Protein AF-A0A2V9YLM3-F1 (afdb_monomer)

Secondary structure (DSSP, 8-state):
----------EEE-GGGGGG-----PPP--------------------PPPHHHHHHHHHHHHTT---TT-EEEEE--SSHHHHHHHHHHHHHHHHHT-EEEEEEEE--TTTHHHHHHHHHHHHHHHHTT-EEEEEE--HHHHHHHTT--HHHHHHHHHHHHHHHHHHTTTSS---GGGGGG--SEEE----HHHHHHHHHHHHHT---HHHHT-S-SEEE---S---TTSSSTTT-------------PPP------THHHHTT-TTPPPPEEE-TTTTS-HHHHHHHHHHTT---PPPGGGG-TTSHHHHIIIIIHHHHHHHT-TTHHHHHHHHHHHHHHHHHHHHHHHHHHHHHHEEE--TTHHHHS---SS-PPPEEEEEHHHHHHS-HHHHHHHHHHHHHHTT----HHHHHHHHHHHHTS-SEEEEGGGEEEEE-SSEEEEEE---SS-S----EEEEESSEEEEETTTTEEEEEEEEESSGGGTTS-GGGEEEGGGS-SEEEEEE--TT-EE--TT-SSPEEHHHHHHHTT--HHHHHT-EEEEETTEEEEETTSPPPGGGSPPTT-SEEEEEEEEEHHHH--

Foldseek 3Di:
DDDDDPDFPKDKDALVNLPPPDPDPDDDDDDDDDDDDDDDDDPPPPPPPQDPLLVLLVVLCVVQVVAAAAFEEEQEAQLDLLSVLVVVSCLSCCVVRNYAYAYEYEQQCPPPPVSVVSVVNSVVVCNVSRHIYIYTYDPLVVVCVVQVHDSVVSVVVVVVVVLLVLCQLQQDPDDDPVSNPRHGQEYEYRAALLQLLLQQVVQVVVDDDLLSLLGDDQKDFDDNDPDPPQQPCVSPDPDDDDDDDDDDDDDDDDDDDDPVVVVVPPPDRRGRIYGYSRHHPDSVVSVVVCVVVVHDGDDDPCLCDPVDSSSCCSVPVVVCCCVPPNVCSSVVSSVSSVVSNVVVVVLVVVLVVLLVVFKAFCDPVVQVPPPDDDDDAWGWIKGFLVSLVPDDPVSNLSNLCVRCSVVVHRDDDVNSVVLVCCSVPPDQKDAGPPQWIWGDDPGIIIITRPDDPDDPAPKDKDKQFAQGWDQDVLQQKIKGKYKDFPDPRCVPPDLQQWFQPVVADRIKMKTQDDFVDWDAAPPDPDTDGVVVVCVVVVPDPVCNRRFIFIGRPPHTQDGPPTGGHPVGGHDPPGRMIIGIDIGRNVRVVD

Solvent-accessible surface area (backbone atoms only — not comparable to full-atom values): 34648 Å² total; per-residue (Å²): 136,83,83,79,76,84,78,74,72,62,51,75,44,53,61,85,70,59,85,78,80,82,86,74,91,75,83,81,89,85,85,90,83,91,81,92,76,94,78,83,95,70,92,71,79,81,76,72,79,75,51,68,69,44,51,54,33,49,54,46,28,60,75,67,62,70,72,53,69,69,38,30,32,30,33,41,36,73,31,32,59,50,20,47,34,47,48,53,41,48,64,72,42,24,74,84,51,40,40,45,70,29,38,30,35,73,37,49,54,80,57,53,70,58,33,56,51,32,51,51,51,42,51,50,54,23,47,77,69,59,24,40,33,41,36,39,60,48,61,25,61,66,49,8,66,73,69,76,45,55,52,69,57,35,44,50,52,55,50,51,50,53,52,50,52,37,35,47,60,61,72,59,92,88,67,62,83,90,60,66,85,57,44,24,36,31,37,36,38,43,47,26,20,55,57,25,19,49,44,19,54,56,30,53,77,69,66,52,58,54,78,42,35,20,41,71,69,57,64,43,81,51,82,92,65,100,62,74,85,76,74,63,50,66,85,80,44,98,72,85,90,89,90,89,89,88,87,82,87,86,84,89,86,83,83,91,76,66,77,71,73,63,65,79,77,55,91,78,73,71,75,28,28,42,32,27,59,38,40,87,37,50,65,70,59,43,54,52,51,28,58,76,71,70,53,84,69,50,84,67,77,71,72,72,44,63,87,40,69,66,33,36,36,64,75,50,50,49,55,48,41,29,74,75,76,36,78,57,47,45,55,55,36,35,50,49,13,51,54,25,36,58,52,42,57,54,48,50,56,54,43,56,58,47,44,69,75,36,51,43,73,68,50,80,65,67,61,65,72,53,90,61,83,90,84,78,85,62,68,55,35,27,37,37,41,65,63,48,70,74,42,58,70,71,55,35,52,49,46,53,34,51,55,27,47,77,72,74,40,86,60,50,72,66,62,44,53,51,52,49,42,29,72,75,67,52,58,60,59,49,82,45,79,96,55,28,30,40,36,56,57,96,59,33,38,34,38,40,41,68,63,76,76,90,58,103,58,86,82,52,77,42,71,29,38,57,63,35,63,33,79,40,78,92,69,48,28,33,40,36,31,43,75,41,60,56,58,90,76,42,82,84,58,67,74,57,47,31,28,26,48,92,81,51,60,61,58,31,35,41,24,41,64,53,96,87,44,53,36,46,55,57,97,56,98,62,68,44,48,45,71,57,55,43,54,76,68,67,56,53,72,77,58,52,60,59,35,52,30,33,26,44,88,92,43,58,61,42,46,81,97,56,52,28,30,67,90,44,38,54,58,99,84,46,64,47,27,32,39,74,46,80,43,50,49,78,74,72,78,110

pLDDT: mean 75.02, std 23.35, range [22.25, 98.19]

Sequence (590 aa):
MGTKHLGTDALVLTPEHCTHFDGSKRTQDVHRGAHRALFLSSPQLYYVPVHDLAQNVRDYIRRQKLLKPGDRVGVAVSGGVDSVALLRVLLELRKELGIVLMAVHFNHKLRGAESDADEKFVASLACEHKLQFHSSSTDVAAHAAREHMSVETAARELRYKFFRELLRSGTAGKISPDKANASLDKVATGHTLDDQAETVLMRLVRGAGTRGLAGIYPKLSVPTGLWEESAQHSALSNQPADRLQASGSRRKGESSRSPEEKQARGAGATEPAIIRPLLAQKRKDLETYLASVGQGWRNDSSNRDLRFTRNRVRHGILPRLERHLNPAVREALAETAEIARAEEEYWESEVERLISAAWIPVTAAERRQRDISATNTAPGGALKLELLRQLPIALQRRLVRSAGELLGLQLEFRPVEEILRIAAGGPRSASLPNGWSVVRGKQELRFELAVGRGNDNPEYEYPLSVPGRVEVPETATIFEAEAVLMGNSSAGHNPDHLLETSALAKELRVRNWRPGDRFWPAHTKSPKKIKELLQELHIAQPERKLWPVVVNSDEIVWLRGFPAPSKLRPKADADQAVVIREVRLADVMT

Radius of gyration: 30.92 Å; Cα contacts (8 Å, |Δi|>4): 836; chains: 1; bounding box: 85×61×92 Å

Nearest PDB structures (foldseek):
  3a2k-assembly2_B  TM=6.433E-01  e=6.083E-31  Geobacillus kaustophilus
  2e89-assembly2_C  TM=9.192E-01  e=8.859E-24  Aquifex aeolicus
  1ni5-assembly1_A-2  TM=5.796E-01  e=2.432E-23  Escherichia coli
  3hj7-assembly1_A  TM=8.192E-01  e=3.888E-08  Geobacillus kaustophilus
  8ipy-assembly1_w  TM=3.244E-01  e=1.052E-01  Homo sapiens

Mean predicted aligned error: 18.16 Å

Structure (mmCIF, N/CA/C/O backbone):
data_AF-A0A2V9YLM3-F1
#
_entry.id   AF-A0A2V9YLM3-F1
#
loop_
_atom_site.group_PDB
_atom_site.id
_atom_site.type_symbol
_atom_site.label_atom_id
_atom_site.label_alt_id
_atom_site.label_comp_id
_atom_site.label_asym_id
_atom_site.label_entity_id
_atom_site.label_seq_id
_atom_site.pdbx_PDB_ins_code
_atom_site.Cartn_x
_atom_site.Cartn_y
_atom_site.Cartn_z
_atom_site.occupancy
_atom_site.B_iso_or_equiv
_atom_site.auth_seq_id
_atom_site.auth_comp_id
_atom_site.auth_asym_id
_atom_site.auth_atom_id
_atom_site.pdbx_PDB_model_num
ATOM 1 N N . MET A 1 1 ? 28.821 26.373 20.747 1.00 32.94 1 MET A N 1
ATOM 2 C CA . MET A 1 1 ? 27.790 26.537 19.698 1.00 32.94 1 MET A CA 1
ATOM 3 C C . MET A 1 1 ? 26.937 25.282 19.694 1.00 32.94 1 MET A C 1
ATOM 5 O O . MET A 1 1 ? 27.435 24.218 19.358 1.00 32.94 1 MET A O 1
ATOM 9 N N . GLY A 1 2 ? 25.729 25.392 20.251 1.00 23.09 2 GLY A N 1
ATOM 10 C CA . GLY A 1 2 ? 24.906 24.259 20.669 1.00 23.09 2 GLY A CA 1
ATOM 11 C C . GLY A 1 2 ? 24.218 23.531 19.518 1.00 23.09 2 GLY A C 1
ATOM 12 O O . GLY A 1 2 ? 23.576 24.144 18.669 1.00 23.09 2 GLY A O 1
ATOM 13 N N . THR A 1 3 ? 24.313 22.206 19.544 1.00 22.62 3 THR A N 1
ATOM 14 C CA . THR A 1 3 ? 23.449 21.280 18.814 1.00 22.62 3 THR A CA 1
ATOM 15 C C . THR A 1 3 ? 22.025 21.385 19.360 1.00 22.62 3 THR A C 1
ATOM 17 O O . THR A 1 3 ? 21.751 20.955 20.479 1.00 22.62 3 THR A O 1
ATOM 20 N N . LYS A 1 4 ? 21.107 21.973 18.584 1.00 23.03 4 LYS A N 1
ATOM 21 C CA . LYS A 1 4 ? 19.671 21.938 18.884 1.00 23.03 4 LYS A CA 1
ATOM 22 C C . LYS A 1 4 ? 19.156 20.517 18.652 1.00 23.03 4 LYS A C 1
ATOM 24 O O . LYS A 1 4 ? 19.013 20.089 17.510 1.00 23.03 4 LYS A O 1
ATOM 29 N N . HIS A 1 5 ? 18.871 19.794 19.730 1.00 24.02 5 HIS A N 1
ATOM 30 C CA . HIS A 1 5 ? 17.943 18.672 19.675 1.00 24.02 5 HIS A CA 1
ATOM 31 C C . HIS A 1 5 ? 16.551 19.224 19.346 1.00 24.02 5 HIS A C 1
ATOM 33 O O . HIS A 1 5 ? 16.034 20.078 20.063 1.00 24.02 5 HIS A O 1
ATOM 39 N N . LEU A 1 6 ? 15.961 18.763 18.242 1.00 26.02 6 LEU A N 1
ATOM 40 C CA . LEU A 1 6 ? 14.533 18.911 17.976 1.00 26.02 6 LEU A CA 1
ATOM 41 C C . LEU A 1 6 ? 13.793 18.060 19.016 1.00 26.02 6 LEU A C 1
ATOM 43 O O . LEU A 1 6 ? 13.701 16.844 18.869 1.00 26.02 6 LEU A O 1
ATOM 47 N N . GLY A 1 7 ? 13.350 18.689 20.103 1.00 25.44 7 GLY A N 1
ATOM 48 C CA . GLY A 1 7 ? 12.460 18.065 21.073 1.00 25.44 7 GLY A CA 1
ATOM 49 C C . GLY A 1 7 ? 11.089 17.857 20.438 1.00 25.44 7 GLY A C 1
ATOM 50 O O . GLY A 1 7 ? 10.408 18.818 20.099 1.00 25.44 7 GLY A O 1
ATOM 51 N N . THR A 1 8 ? 10.700 16.604 20.232 1.00 36.31 8 THR A N 1
ATOM 52 C CA . THR A 1 8 ? 9.299 16.222 20.056 1.00 36.31 8 THR A CA 1
ATOM 53 C C . THR A 1 8 ? 8.660 16.173 21.439 1.00 36.31 8 THR A C 1
ATOM 55 O O . THR A 1 8 ? 8.953 15.255 22.207 1.00 36.31 8 THR A O 1
ATOM 58 N N . ASP A 1 9 ? 7.810 17.147 21.759 1.00 43.28 9 ASP A N 1
ATOM 59 C CA . ASP A 1 9 ? 6.979 17.118 22.965 1.00 43.28 9 ASP A CA 1
ATOM 60 C C . ASP A 1 9 ? 5.933 16.004 22.808 1.00 43.28 9 ASP A C 1
ATOM 62 O O . ASP A 1 9 ? 4.934 16.154 22.102 1.00 43.28 9 ASP A O 1
ATOM 66 N N . ALA A 1 10 ? 6.208 14.841 23.401 1.00 51.88 10 ALA A N 1
ATOM 67 C CA . ALA A 1 10 ? 5.255 13.742 23.488 1.00 51.88 10 ALA A CA 1
ATOM 68 C C . ALA A 1 10 ? 4.490 13.854 24.811 1.00 51.88 10 ALA A C 1
ATOM 70 O O . ALA A 1 10 ? 5.099 13.816 25.882 1.00 51.88 10 ALA A O 1
ATOM 71 N N . LEU A 1 11 ? 3.165 13.984 24.743 1.00 64.12 11 LEU A N 1
ATOM 72 C CA . LEU A 1 11 ? 2.310 13.989 25.927 1.00 64.12 11 LEU A CA 1
ATOM 73 C C . LEU A 1 11 ? 1.945 12.543 26.277 1.00 64.12 11 LEU A C 1
ATOM 75 O O . LEU A 1 11 ? 1.418 11.809 25.438 1.00 64.12 11 LEU A O 1
ATOM 79 N N . VAL A 1 12 ? 2.206 12.146 27.522 1.00 66.94 12 VAL A N 1
ATOM 80 C CA . VAL A 1 12 ? 1.796 10.848 28.070 1.00 66.94 12 VAL A CA 1
ATOM 81 C C . VAL A 1 12 ? 0.858 11.096 29.241 1.00 66.94 12 VAL A C 1
ATOM 83 O O . VAL A 1 12 ? 1.264 11.676 30.245 1.00 66.94 12 VAL A O 1
ATOM 86 N N . LEU A 1 13 ? -0.392 10.649 29.122 1.00 66.88 13 LEU A N 1
ATOM 87 C CA . LEU A 1 13 ? -1.352 10.657 30.226 1.00 66.88 13 LEU A CA 1
ATOM 88 C C . LEU A 1 13 ? -1.560 9.222 30.713 1.00 66.88 13 LEU A C 1
ATOM 90 O O . LEU A 1 13 ? -1.950 8.339 29.940 1.00 66.88 13 LEU A O 1
ATOM 94 N N . THR A 1 14 ? -1.307 8.985 32.000 1.00 66.50 14 THR A N 1
ATOM 95 C CA . THR A 1 14 ? -1.730 7.746 32.673 1.00 66.50 14 THR A CA 1
ATOM 96 C C . THR A 1 14 ? -3.157 7.916 33.212 1.00 66.50 14 THR A C 1
ATOM 98 O O . THR A 1 14 ? -3.574 9.052 33.449 1.00 66.50 14 THR A O 1
ATOM 101 N N . PRO A 1 15 ? -3.911 6.822 33.451 1.00 55.47 15 PRO A N 1
ATOM 102 C CA . PRO A 1 15 ? -5.279 6.898 33.978 1.00 55.47 15 PRO A CA 1
ATOM 103 C C . PRO A 1 15 ? -5.430 7.705 35.281 1.00 55.47 15 PRO A C 1
ATOM 105 O O . PRO A 1 15 ? -6.524 8.164 35.591 1.00 55.47 15 PRO A O 1
ATOM 108 N N . GLU A 1 16 ? -4.344 7.897 36.032 1.00 49.38 16 GLU A N 1
ATOM 109 C CA . GLU A 1 16 ? -4.309 8.633 37.301 1.00 49.38 16 GLU A CA 1
ATOM 110 C C . GLU A 1 16 ? -4.266 10.164 37.114 1.00 49.38 16 GLU A C 1
ATOM 112 O O . GLU A 1 16 ? -4.693 10.900 37.997 1.00 49.38 16 GLU A O 1
ATOM 117 N N . HIS A 1 17 ? -3.845 10.662 35.943 1.00 53.34 17 HIS A N 1
ATOM 118 C CA . HIS A 1 17 ? -3.739 12.100 35.631 1.00 53.34 17 HIS A CA 1
ATOM 119 C C . HIS A 1 17 ? -5.055 12.731 35.121 1.00 53.34 17 HIS A C 1
ATOM 121 O O . HIS A 1 17 ? -5.086 13.883 34.692 1.00 53.34 17 HIS A O 1
ATOM 127 N N . CYS A 1 18 ? -6.157 11.982 35.154 1.00 46.06 18 CYS A N 1
ATOM 128 C CA . CYS A 1 18 ? -7.454 12.342 34.573 1.00 46.06 18 CYS A CA 1
ATOM 129 C C . CYS A 1 18 ? -8.286 13.370 35.371 1.00 46.06 18 CYS A C 1
ATOM 131 O O . CYS A 1 18 ? -9.431 13.642 35.019 1.00 46.06 18 CYS A O 1
ATOM 133 N N . THR A 1 19 ? -7.748 13.964 36.437 1.00 43.34 19 THR A N 1
ATOM 134 C CA . THR A 1 19 ? -8.511 14.777 37.404 1.00 43.34 19 THR A CA 1
ATOM 135 C C . THR A 1 19 ? -8.793 16.228 36.978 1.00 43.34 19 THR A C 1
ATOM 137 O O . THR A 1 19 ? -9.470 16.940 37.714 1.00 43.34 19 THR A O 1
ATOM 140 N N . HIS A 1 20 ? -8.348 16.680 35.796 1.00 40.53 20 HIS A N 1
ATOM 141 C CA . HIS A 1 20 ? -8.460 18.092 35.374 1.00 40.53 20 HIS A CA 1
ATOM 142 C C . HIS A 1 20 ? -9.226 18.364 34.065 1.00 40.53 20 HIS A C 1
ATOM 144 O O . HIS A 1 20 ? -9.230 19.496 33.585 1.00 40.53 20 HIS A O 1
ATOM 150 N N . PHE A 1 21 ? -9.929 17.377 33.503 1.00 35.53 21 PHE A N 1
ATOM 151 C CA . PHE A 1 21 ? -10.791 17.567 32.327 1.00 35.53 21 PHE A CA 1
ATOM 152 C C . PHE A 1 21 ? -12.283 17.560 32.706 1.00 35.53 21 PHE A C 1
ATOM 154 O O . PHE A 1 21 ? -13.044 16.739 32.205 1.00 35.53 21 PHE A O 1
ATOM 161 N N . ASP A 1 22 ? -12.723 18.469 33.584 1.00 31.00 22 ASP A N 1
ATOM 162 C CA . ASP A 1 22 ? -14.157 18.759 33.736 1.00 31.00 22 ASP A CA 1
ATOM 163 C C . ASP A 1 22 ? -14.499 20.065 33.016 1.00 31.00 22 ASP A C 1
ATOM 165 O O . ASP A 1 22 ? -14.200 21.172 33.463 1.00 31.00 22 ASP A O 1
ATOM 169 N N . GLY A 1 23 ? -15.092 19.907 31.838 1.00 35.03 23 GLY A N 1
ATOM 170 C CA . GLY A 1 23 ? -15.695 20.973 31.057 1.00 35.03 23 GLY A CA 1
ATOM 171 C C . GLY A 1 23 ? -17.160 20.654 30.809 1.00 35.03 23 GLY A C 1
ATOM 172 O O . GLY A 1 23 ? -17.563 20.543 29.656 1.00 35.03 23 GLY A O 1
ATOM 173 N N . SER A 1 24 ? -17.958 20.468 31.864 1.00 31.31 24 SER A N 1
ATOM 174 C CA . SER A 1 24 ? -19.404 20.283 31.725 1.00 31.31 24 SER A CA 1
ATOM 175 C C . SER A 1 24 ? -20.216 21.287 32.555 1.00 31.31 24 SER A C 1
ATOM 177 O O . SER A 1 24 ? -20.710 21.016 33.643 1.00 31.31 24 SER A O 1
ATOM 179 N N . LYS A 1 25 ? -20.463 22.471 31.974 1.00 29.70 25 LYS A N 1
ATOM 180 C CA . LYS A 1 25 ? -21.682 23.233 32.291 1.00 29.70 25 LYS A CA 1
ATOM 181 C C . LYS A 1 25 ? -22.869 22.468 31.697 1.00 29.70 25 LYS A C 1
ATOM 183 O O . LYS A 1 25 ? -23.177 22.633 30.520 1.00 29.70 25 LYS A O 1
ATOM 188 N N . ARG A 1 26 ? -23.521 21.614 32.491 1.00 29.95 26 ARG A N 1
ATOM 189 C CA . ARG A 1 26 ? -24.864 21.103 32.177 1.00 29.95 26 ARG A CA 1
ATOM 190 C C . ARG A 1 26 ? -25.909 22.094 32.682 1.00 29.95 26 ARG A C 1
ATOM 192 O O . ARG A 1 26 ? -25.973 22.402 33.867 1.00 29.95 26 ARG A O 1
ATOM 199 N N . THR A 1 27 ? -26.701 22.590 31.742 1.00 29.36 27 THR A N 1
ATOM 200 C CA . THR A 1 27 ? -27.931 23.357 31.936 1.00 29.36 27 THR A CA 1
ATOM 201 C C . THR A 1 27 ? -28.956 22.560 32.746 1.00 29.36 27 THR A C 1
ATOM 203 O O . THR A 1 27 ? -29.162 21.372 32.496 1.00 29.36 27 THR A O 1
ATOM 206 N N . GLN A 1 28 ? -29.562 23.235 33.722 1.00 28.42 28 GLN A N 1
ATOM 207 C CA . GLN A 1 28 ? -30.653 22.754 34.566 1.00 28.42 28 GLN A CA 1
ATOM 208 C C . GLN A 1 28 ? -32.012 22.786 33.843 1.00 28.42 28 GLN A C 1
ATOM 210 O O . GLN A 1 28 ? -32.186 23.514 32.868 1.00 28.42 28 GLN A O 1
ATOM 215 N N . ASP A 1 29 ? -32.937 22.026 34.438 1.00 26.97 29 ASP A N 1
ATOM 216 C CA . ASP A 1 29 ? -34.401 22.003 34.309 1.00 26.97 29 ASP A CA 1
ATOM 217 C C . ASP A 1 29 ? -35.046 21.292 33.113 1.00 26.97 29 ASP A C 1
ATOM 219 O O . ASP A 1 29 ? -35.039 21.805 32.003 1.00 26.97 29 ASP A O 1
ATOM 223 N N . VAL A 1 30 ? -35.700 20.146 33.395 1.00 30.47 30 VAL A N 1
ATOM 224 C CA . VAL A 1 30 ? -37.173 19.964 33.332 1.00 30.47 30 VAL A CA 1
ATOM 225 C C . VAL A 1 30 ? -37.611 18.885 34.356 1.00 30.47 30 VAL A C 1
ATOM 227 O O . VAL A 1 30 ? -36.884 17.944 34.665 1.00 30.47 30 VAL A O 1
ATOM 230 N N . HIS A 1 31 ? -38.806 19.088 34.915 1.00 28.61 31 HIS A N 1
ATOM 231 C CA . HIS A 1 31 ? -39.456 18.488 36.083 1.00 28.61 31 HIS A CA 1
ATOM 232 C C . HIS A 1 31 ? -39.681 16.958 36.178 1.00 28.61 31 HIS A C 1
ATOM 234 O O . HIS A 1 31 ? -40.045 16.276 35.229 1.00 28.61 31 HIS A O 1
ATOM 240 N N . ARG A 1 32 ? -39.591 16.514 37.447 1.00 29.67 32 ARG A N 1
ATOM 241 C CA . ARG A 1 32 ? -40.353 15.503 38.225 1.00 29.67 32 ARG A CA 1
ATOM 242 C C . ARG A 1 32 ? -41.384 14.599 37.518 1.00 29.67 32 ARG A C 1
ATOM 244 O O . ARG A 1 32 ? -42.410 15.065 37.041 1.00 29.67 32 ARG A O 1
ATOM 251 N N . GLY A 1 33 ? -41.235 13.297 37.777 1.00 25.16 33 GLY A N 1
ATOM 252 C CA . GLY A 1 33 ? -42.316 12.307 37.841 1.00 25.16 33 GLY A CA 1
ATOM 253 C C . GLY A 1 33 ? -41.846 11.069 38.612 1.00 25.16 33 GLY A C 1
ATOM 254 O O . GLY A 1 33 ? -40.990 10.332 38.137 1.00 25.16 33 GLY A O 1
ATOM 255 N N . ALA A 1 34 ? -42.334 10.888 39.839 1.00 29.70 34 ALA A N 1
ATOM 256 C CA . ALA A 1 34 ? -41.940 9.818 40.749 1.00 29.70 34 ALA A CA 1
ATOM 257 C C . ALA A 1 34 ? -42.757 8.543 40.505 1.00 29.70 34 ALA A C 1
ATOM 259 O O . ALA A 1 34 ? -43.975 8.601 40.579 1.00 29.70 34 ALA A O 1
ATOM 260 N N . HIS A 1 35 ? -42.099 7.391 40.348 1.00 29.00 35 HIS A N 1
ATOM 261 C CA . HIS A 1 35 ? -42.679 6.089 40.688 1.00 29.00 35 HIS A CA 1
ATOM 262 C C . HIS A 1 35 ? -41.595 5.178 41.275 1.00 29.00 35 HIS A C 1
ATOM 264 O O . HIS A 1 35 ? -40.681 4.720 40.595 1.00 29.00 35 HIS A O 1
ATOM 270 N N . ARG A 1 36 ? -41.701 4.945 42.587 1.00 32.19 36 ARG A N 1
ATOM 271 C CA . ARG A 1 36 ? -41.004 3.885 43.321 1.00 32.19 36 ARG A CA 1
ATOM 272 C C . ARG A 1 36 ? -41.666 2.554 42.958 1.00 32.19 36 ARG A C 1
ATOM 274 O O . ARG A 1 36 ? -42.848 2.384 43.239 1.00 32.19 36 ARG A O 1
ATOM 281 N N . ALA A 1 37 ? -40.898 1.607 42.432 1.00 29.22 37 ALA A N 1
ATOM 282 C CA . ALA A 1 37 ? -41.253 0.193 42.448 1.00 29.22 37 ALA A CA 1
ATOM 283 C C . ALA A 1 37 ? -40.027 -0.612 42.902 1.00 29.22 37 ALA A C 1
ATOM 285 O O . ALA A 1 37 ? -39.001 -0.657 42.229 1.00 29.22 37 ALA A O 1
ATOM 286 N N . LEU A 1 38 ? -40.140 -1.184 44.100 1.00 34.50 38 LEU A N 1
ATOM 287 C CA . LEU A 1 38 ? -39.258 -2.209 44.649 1.00 34.50 38 LEU A CA 1
ATOM 288 C C . LEU A 1 38 ? -39.479 -3.506 43.865 1.00 34.50 38 LEU A C 1
ATOM 290 O O . LEU A 1 38 ? -40.580 -4.036 43.937 1.00 34.50 38 LEU A O 1
ATOM 294 N N . PHE A 1 39 ? -38.460 -4.043 43.189 1.00 30.20 39 PHE A N 1
ATOM 295 C CA . PHE A 1 39 ? -38.459 -5.447 42.759 1.00 30.20 39 PHE A CA 1
ATOM 296 C C . PHE A 1 39 ? -37.047 -6.055 42.817 1.00 30.20 39 PHE A C 1
ATOM 298 O O . PHE A 1 39 ? -36.171 -5.755 42.015 1.00 30.20 39 PHE A O 1
ATOM 305 N N . LEU A 1 40 ? -36.875 -6.863 43.867 1.00 31.59 40 LEU A N 1
ATOM 306 C CA . LEU A 1 40 ? -36.141 -8.126 44.008 1.00 31.59 40 LEU A CA 1
ATOM 307 C C . LEU A 1 40 ? -34.913 -8.393 43.112 1.00 31.59 40 LEU A C 1
ATOM 309 O O . LEU A 1 40 ? -34.990 -8.590 41.904 1.00 31.59 40 LEU A O 1
ATOM 313 N N . SER A 1 41 ? -33.783 -8.549 43.799 1.00 35.53 41 SER A N 1
ATOM 314 C CA . SER A 1 41 ? -32.501 -9.068 43.333 1.00 35.53 41 SER A CA 1
ATOM 315 C C . SER A 1 41 ? -32.587 -10.510 42.814 1.00 35.53 41 SER A C 1
ATOM 317 O O . SER A 1 41 ? -32.886 -11.430 43.573 1.00 35.53 41 SER A O 1
ATOM 319 N N . SER A 1 42 ? -32.222 -10.716 41.548 1.00 31.89 42 SER A N 1
ATOM 320 C CA . SER A 1 42 ? -31.764 -11.999 40.997 1.00 31.89 42 SER A CA 1
ATOM 321 C C . SER A 1 42 ? -30.437 -11.764 40.266 1.00 31.89 42 SER A C 1
ATOM 323 O O . SER A 1 42 ? -30.309 -10.736 39.595 1.00 31.89 42 SER A O 1
ATOM 325 N N . PRO A 1 43 ? -29.435 -12.657 40.370 1.00 38.22 43 PRO A N 1
ATOM 326 C CA . PRO A 1 43 ? -28.174 -12.502 39.661 1.00 38.22 43 PRO A CA 1
ATOM 327 C C . PRO A 1 43 ? -28.392 -12.875 38.191 1.00 38.22 43 PRO A C 1
ATOM 329 O O . PRO A 1 43 ? -28.144 -14.001 37.771 1.00 38.22 43 PRO A O 1
ATOM 332 N N . GLN A 1 44 ? -28.897 -11.932 37.397 1.00 34.41 44 GLN A N 1
ATOM 333 C CA . GLN A 1 44 ? -28.828 -12.048 35.946 1.00 34.41 44 GLN A CA 1
ATOM 334 C C . GLN A 1 44 ? -27.348 -11.996 35.559 1.00 34.41 44 GLN A C 1
ATOM 336 O O . GLN A 1 44 ? -26.682 -10.976 35.736 1.00 34.41 44 GLN A O 1
ATOM 341 N N . LEU A 1 45 ? -26.819 -13.110 35.045 1.00 35.50 45 LEU A N 1
ATOM 342 C CA . LEU A 1 45 ? -25.630 -13.068 34.205 1.00 35.50 45 LEU A CA 1
ATOM 343 C C . LEU A 1 45 ? -25.935 -12.087 33.067 1.00 35.50 45 LEU A C 1
ATOM 345 O O . LEU A 1 45 ? -26.704 -12.402 32.162 1.00 35.50 45 LEU A O 1
ATOM 349 N N . TYR A 1 46 ? -25.365 -10.887 33.137 1.00 37.12 46 TYR A N 1
ATOM 350 C CA . TYR A 1 46 ? -25.444 -9.892 32.076 1.00 37.12 46 TYR A CA 1
ATOM 351 C C . TYR A 1 46 ? -24.644 -10.397 30.871 1.00 37.12 46 TYR A C 1
ATOM 353 O O . TYR A 1 46 ? -23.473 -10.059 30.697 1.00 37.12 46 TYR A O 1
ATOM 361 N N . TYR A 1 47 ? -25.262 -11.232 30.036 1.00 41.66 47 TYR A N 1
ATOM 362 C CA . TYR A 1 47 ? -24.809 -11.409 28.665 1.00 41.66 47 TYR A CA 1
ATOM 363 C C . TYR A 1 47 ? -25.186 -10.130 27.922 1.00 41.66 47 TYR A C 1
ATOM 365 O O . TYR A 1 47 ? -26.314 -9.975 27.462 1.00 41.66 47 TYR A O 1
ATOM 373 N N . VAL A 1 48 ? -24.268 -9.165 27.884 1.00 50.34 48 VAL A N 1
ATOM 374 C CA . VAL A 1 48 ? -24.379 -8.054 26.939 1.00 50.34 48 VAL A CA 1
ATOM 375 C C . VAL A 1 48 ? -24.073 -8.664 25.571 1.00 50.34 48 VAL A C 1
ATOM 377 O O . VAL A 1 48 ? -22.941 -9.116 25.380 1.00 50.34 48 VAL A O 1
ATOM 380 N N . PRO A 1 49 ? -25.050 -8.771 24.652 1.00 63.00 49 PRO A N 1
ATOM 381 C CA . PRO A 1 49 ? -24.782 -9.322 23.334 1.00 63.00 49 PRO A CA 1
ATOM 382 C C . PRO A 1 49 ? -23.715 -8.460 22.656 1.00 63.00 49 PRO A C 1
ATOM 384 O O . PRO A 1 49 ? -23.863 -7.242 22.564 1.00 63.00 49 PRO A O 1
ATOM 387 N N . VAL A 1 50 ? -22.621 -9.098 22.234 1.00 70.62 50 VAL A N 1
ATOM 388 C CA . VAL A 1 50 ? -21.566 -8.443 21.452 1.00 70.62 50 VAL A CA 1
ATOM 389 C C . VAL A 1 50 ? -22.201 -7.956 20.159 1.00 70.62 50 VAL A C 1
ATOM 391 O O . VAL A 1 50 ? -22.857 -8.744 19.475 1.00 70.62 50 VAL A O 1
ATOM 394 N N . HIS A 1 51 ? -22.009 -6.683 19.827 1.00 84.62 51 HIS A N 1
ATOM 395 C CA . HIS A 1 51 ? -22.607 -6.093 18.635 1.00 84.62 51 HIS A CA 1
ATOM 396 C C . HIS A 1 51 ? -22.139 -6.838 17.372 1.00 84.62 51 HIS A C 1
ATOM 398 O O . HIS A 1 51 ? -20.965 -7.197 17.271 1.00 84.62 51 HIS A O 1
ATOM 404 N N . ASP A 1 52 ? -23.010 -7.025 16.375 1.00 89.50 52 ASP A N 1
ATOM 405 C CA . ASP A 1 52 ? -22.696 -7.796 15.157 1.00 89.50 52 ASP A CA 1
ATOM 406 C C . ASP A 1 52 ? -21.414 -7.304 14.462 1.00 89.50 52 ASP A C 1
ATOM 408 O O . ASP A 1 52 ? -20.546 -8.093 14.090 1.00 89.50 52 ASP A O 1
ATOM 412 N N . LEU A 1 53 ? -21.227 -5.980 14.377 1.00 93.00 53 LEU A N 1
ATOM 413 C CA . LEU A 1 53 ? -19.971 -5.378 13.904 1.00 93.00 53 LEU A CA 1
ATOM 414 C C . LEU A 1 53 ? -18.743 -5.870 14.694 1.00 93.00 53 LEU A C 1
ATOM 416 O O . LEU A 1 53 ? -17.723 -6.206 14.095 1.00 93.00 53 LEU A O 1
ATOM 420 N N . ALA A 1 54 ? -18.814 -5.903 16.025 1.00 93.56 54 ALA A N 1
ATOM 421 C CA . ALA A 1 54 ? -17.707 -6.355 16.859 1.00 93.56 54 ALA A CA 1
ATOM 422 C C . ALA A 1 54 ? -17.430 -7.853 16.651 1.00 93.56 54 ALA A C 1
ATOM 424 O O . ALA A 1 54 ? -16.265 -8.245 16.575 1.00 93.56 54 ALA A O 1
ATOM 425 N N . GLN A 1 55 ? -18.463 -8.677 16.443 1.00 94.06 55 GLN A N 1
ATOM 426 C CA . GLN A 1 55 ? -18.288 -10.085 16.064 1.00 94.06 55 GLN A CA 1
ATOM 427 C C . GLN A 1 55 ? -17.585 -10.222 14.704 1.00 94.06 55 GLN A C 1
ATOM 429 O O . GLN A 1 55 ? -16.585 -10.934 14.595 1.00 94.06 55 GLN A O 1
ATOM 434 N N . ASN A 1 56 ? -18.020 -9.464 13.695 1.00 95.56 56 ASN A N 1
ATOM 435 C CA . ASN A 1 56 ? -17.405 -9.463 12.365 1.00 95.56 56 ASN A CA 1
ATOM 436 C C . ASN A 1 56 ? -15.930 -9.034 12.411 1.00 95.56 56 ASN A C 1
ATOM 438 O O . ASN A 1 56 ? -15.073 -9.642 11.759 1.00 95.56 56 ASN A O 1
ATOM 442 N N . VAL A 1 57 ? -15.611 -8.007 13.207 1.00 97.38 57 VAL A N 1
ATOM 443 C CA . VAL A 1 57 ? -14.235 -7.533 13.416 1.00 97.38 57 VAL A CA 1
ATOM 444 C C . VAL A 1 57 ? -13.401 -8.576 14.151 1.00 97.38 57 VAL A C 1
ATOM 446 O O . VAL A 1 57 ? -12.268 -8.838 13.746 1.00 97.38 57 VAL A O 1
ATOM 449 N N . ARG A 1 58 ? -13.941 -9.216 15.191 1.00 96.56 58 ARG A N 1
ATOM 450 C CA . ARG A 1 58 ? -13.269 -10.307 15.906 1.00 96.56 58 ARG A CA 1
ATOM 451 C C . ARG A 1 58 ? -12.925 -11.456 14.967 1.00 96.56 58 ARG A C 1
ATOM 453 O O . ARG A 1 58 ? -11.791 -11.937 14.970 1.00 96.56 58 ARG A O 1
ATOM 460 N N . ASP A 1 59 ? -13.885 -11.892 14.163 1.00 96.38 59 ASP A N 1
ATOM 461 C CA . ASP A 1 59 ? -13.689 -13.017 13.258 1.00 96.38 59 ASP A CA 1
ATOM 462 C C . ASP A 1 59 ? -12.660 -12.661 12.182 1.00 96.38 59 ASP A C 1
ATOM 464 O O . ASP A 1 59 ? -11.791 -13.472 11.862 1.00 96.38 59 ASP A O 1
ATOM 468 N N . TYR A 1 60 ? -12.669 -11.417 11.696 1.00 96.50 60 TYR A N 1
ATOM 469 C CA . TYR A 1 60 ? -11.630 -10.907 10.805 1.00 96.50 60 TYR A CA 1
ATOM 470 C C . TYR A 1 60 ? -10.239 -10.883 11.466 1.00 96.50 60 TYR A C 1
ATOM 472 O O . TYR A 1 60 ? -9.280 -11.378 10.873 1.00 96.50 60 TYR A O 1
ATOM 480 N N . ILE A 1 61 ? -10.120 -10.389 12.707 1.00 97.00 61 ILE A N 1
ATOM 481 C CA . ILE A 1 61 ? -8.869 -10.400 13.490 1.00 97.00 61 ILE A CA 1
ATOM 482 C C . ILE A 1 61 ? -8.317 -11.824 13.617 1.00 97.00 61 ILE A C 1
ATOM 484 O O . ILE A 1 61 ? -7.113 -12.022 13.437 1.00 97.00 61 ILE A O 1
ATOM 488 N N . ARG A 1 62 ? -9.182 -12.806 13.908 1.00 95.62 62 ARG A N 1
ATOM 489 C CA . ARG A 1 62 ? -8.804 -14.221 14.046 1.00 95.62 62 ARG A CA 1
ATOM 490 C C . ARG A 1 62 ? -8.354 -14.821 12.716 1.00 95.62 62 ARG A C 1
ATOM 492 O O . ARG A 1 62 ? -7.267 -15.393 12.665 1.00 95.62 62 ARG A O 1
ATOM 499 N N . ARG A 1 63 ? -9.136 -14.648 11.641 1.00 93.88 63 ARG A N 1
ATOM 500 C CA . ARG A 1 63 ? -8.796 -15.150 10.293 1.00 93.88 63 ARG A CA 1
ATOM 501 C C . ARG A 1 63 ? -7.444 -14.621 9.815 1.00 93.88 63 ARG A C 1
ATOM 503 O O . ARG A 1 63 ? -6.618 -15.391 9.342 1.00 93.88 63 ARG A O 1
ATOM 510 N N . GLN A 1 64 ? -7.205 -13.327 10.008 1.00 93.62 64 GLN A N 1
ATOM 511 C CA . GLN A 1 64 ? -5.987 -12.638 9.573 1.00 93.62 64 GLN A CA 1
ATOM 512 C C . GLN A 1 64 ? -4.843 -12.708 10.604 1.00 93.62 64 GLN A C 1
ATOM 514 O O . GLN A 1 64 ? -3.784 -12.117 10.393 1.00 93.62 64 GLN A O 1
ATOM 519 N N . LYS A 1 65 ? -5.044 -13.398 11.740 1.00 94.69 65 LYS A N 1
ATOM 520 C CA . LYS A 1 65 ? -4.062 -13.556 12.832 1.00 94.69 65 LYS A CA 1
ATOM 521 C C . LYS A 1 65 ? -3.423 -12.221 13.260 1.00 94.69 65 LYS A C 1
ATOM 523 O O . LYS A 1 65 ? -2.211 -12.138 13.472 1.00 94.69 65 LYS A O 1
ATOM 528 N N . LEU A 1 66 ? -4.232 -11.158 13.359 1.00 95.06 66 LEU A N 1
ATOM 529 C CA . LEU A 1 66 ? -3.733 -9.791 13.588 1.00 95.06 66 LEU A CA 1
ATOM 530 C C . LEU A 1 66 ? -3.237 -9.560 15.020 1.00 95.06 66 LEU A C 1
ATOM 532 O O . LEU A 1 66 ? -2.339 -8.743 15.224 1.00 95.06 66 LEU A O 1
ATOM 536 N N . LEU A 1 67 ? -3.840 -10.254 15.986 1.00 95.75 67 LEU A N 1
ATOM 537 C CA . LEU A 1 67 ? -3.614 -10.081 17.420 1.00 95.75 67 LEU A CA 1
ATOM 538 C C . LEU A 1 67 ? -3.453 -11.433 18.112 1.00 95.75 67 LEU A C 1
ATOM 540 O O . LEU A 1 67 ? -4.044 -12.430 17.688 1.00 95.75 67 LEU A O 1
ATOM 544 N N . LYS A 1 68 ? -2.681 -11.441 19.196 1.00 93.81 68 LYS A N 1
ATOM 545 C CA . LYS A 1 68 ? -2.518 -12.569 20.114 1.00 93.81 68 LYS A CA 1
ATOM 546 C C . LYS A 1 68 ? -2.845 -12.135 21.549 1.00 93.81 68 LYS A C 1
ATOM 548 O O . LYS A 1 68 ? -2.646 -10.965 21.884 1.00 93.81 68 LYS A O 1
ATOM 553 N N . PRO A 1 69 ? -3.308 -13.057 22.412 1.00 94.25 69 PRO A N 1
ATOM 554 C CA . PRO A 1 69 ? -3.443 -12.772 23.836 1.00 94.25 69 PRO A CA 1
ATOM 555 C C . PRO A 1 69 ? -2.118 -12.270 24.423 1.00 94.25 69 PRO A C 1
ATOM 557 O O . PRO A 1 69 ? -1.063 -12.841 24.151 1.00 94.25 69 PRO A O 1
ATOM 560 N N . GLY A 1 70 ? -2.186 -11.204 25.214 1.00 90.75 70 GLY A N 1
ATOM 561 C CA . GLY A 1 70 ? -1.039 -10.506 25.791 1.00 90.75 70 GLY A CA 1
ATOM 562 C C . GLY A 1 70 ? -0.548 -9.300 24.985 1.00 90.75 70 GLY A C 1
ATOM 563 O O . GLY A 1 70 ? 0.184 -8.492 25.551 1.00 90.75 70 GLY A O 1
ATOM 564 N N . ASP A 1 71 ? -0.969 -9.130 23.723 1.00 93.12 71 ASP A N 1
ATOM 565 C CA . ASP A 1 71 ? -0.520 -8.004 22.893 1.00 93.12 71 ASP A CA 1
ATOM 566 C C . ASP A 1 71 ? -0.905 -6.647 23.517 1.00 93.12 71 ASP A C 1
ATOM 568 O O . ASP A 1 71 ? -2.062 -6.396 23.885 1.00 93.12 71 ASP A O 1
ATOM 572 N N . ARG A 1 72 ? 0.066 -5.731 23.554 1.00 93.56 72 ARG A N 1
ATOM 573 C CA . ARG A 1 72 ? -0.104 -4.309 23.864 1.00 93.56 72 ARG A CA 1
ATOM 574 C C . ARG A 1 72 ? -0.360 -3.543 22.569 1.00 93.56 72 ARG A C 1
ATOM 576 O O . ARG A 1 72 ? 0.526 -3.395 21.724 1.00 93.56 72 ARG A O 1
ATOM 583 N N . VAL A 1 73 ? -1.583 -3.052 22.402 1.00 95.69 73 VAL A N 1
ATOM 584 C CA . VAL A 1 73 ? -2.077 -2.469 21.152 1.00 95.69 73 VAL A CA 1
ATOM 585 C C . VAL A 1 73 ? -2.335 -0.974 21.319 1.00 95.69 73 VAL A C 1
ATOM 587 O O . VAL A 1 73 ? -3.231 -0.557 22.053 1.00 95.69 73 VAL A O 1
ATOM 590 N N . GLY A 1 74 ? -1.590 -0.157 20.576 1.00 96.12 74 GLY A N 1
ATOM 591 C CA . GLY A 1 74 ? -1.886 1.262 20.414 1.00 96.12 74 GLY A CA 1
ATOM 592 C C . GLY A 1 74 ? -2.926 1.469 19.323 1.00 96.12 74 GLY A C 1
ATOM 593 O O . GLY A 1 74 ? -2.664 1.209 18.150 1.00 96.12 74 GLY A O 1
ATOM 594 N N . VAL A 1 75 ? -4.109 1.949 19.677 1.00 97.69 75 VAL A N 1
ATOM 595 C CA . VAL A 1 75 ? -5.145 2.314 18.712 1.00 97.69 75 VAL A CA 1
ATOM 596 C C . VAL A 1 75 ? -4.877 3.732 18.226 1.00 97.69 75 VAL A C 1
ATOM 598 O O . VAL A 1 75 ? -4.906 4.674 19.014 1.00 97.69 75 VAL A O 1
ATOM 601 N N . ALA A 1 76 ? -4.616 3.894 16.930 1.00 96.12 76 ALA A N 1
ATOM 602 C CA . ALA A 1 76 ? -4.417 5.199 16.316 1.00 96.12 76 ALA A CA 1
ATOM 603 C C . ALA A 1 76 ? -5.765 5.913 16.125 1.00 96.12 76 ALA A C 1
ATOM 605 O O . ALA A 1 76 ? -6.533 5.565 15.223 1.00 96.12 76 ALA A O 1
ATOM 606 N N . VAL A 1 77 ? -6.036 6.924 16.953 1.00 95.69 77 VAL A N 1
ATOM 607 C CA . VAL A 1 77 ? -7.305 7.661 16.989 1.00 95.69 77 VAL A CA 1
ATOM 608 C C . VAL A 1 77 ? -7.103 9.082 16.471 1.00 95.69 77 VAL A C 1
ATOM 610 O O . VAL A 1 77 ? -6.431 9.891 17.104 1.00 95.69 77 VAL A O 1
ATOM 613 N N . SER A 1 78 ? -7.688 9.408 15.315 1.00 91.06 78 SER A N 1
ATOM 614 C CA . SER A 1 78 ? -7.669 10.770 14.752 1.00 91.06 78 SER A CA 1
ATOM 615 C C . SER A 1 78 ? -8.829 11.638 15.243 1.00 91.06 78 SER A C 1
ATOM 617 O O . SER A 1 78 ? -8.821 12.841 15.023 1.00 91.06 78 SER A O 1
ATOM 619 N N . GLY A 1 79 ? -9.836 11.027 15.875 1.00 89.94 79 GLY A N 1
ATOM 620 C CA . GLY A 1 79 ? -11.091 11.672 16.271 1.00 89.94 79 GLY A CA 1
ATOM 621 C C . GLY A 1 79 ? -12.216 11.500 15.245 1.00 89.94 79 GLY A C 1
ATOM 622 O O . GLY A 1 79 ? -13.376 11.744 15.567 1.00 89.94 79 GLY A O 1
ATOM 623 N N . GLY A 1 80 ? -11.898 11.024 14.037 1.00 91.94 80 GLY A N 1
ATOM 624 C CA . GLY A 1 80 ? -12.884 10.683 13.010 1.00 91.94 80 GLY A CA 1
ATOM 625 C C . GLY A 1 80 ? -13.572 9.337 13.252 1.00 91.94 80 GLY A C 1
ATOM 626 O O . GLY A 1 80 ? -13.039 8.486 13.972 1.00 91.94 80 GLY A O 1
ATOM 627 N N . VAL A 1 81 ? -14.716 9.141 12.586 1.00 94.19 81 VAL A N 1
ATOM 628 C CA . VAL A 1 81 ? -15.607 7.972 12.724 1.00 94.19 81 VAL A CA 1
ATOM 629 C C . VAL A 1 81 ? -14.867 6.631 12.721 1.00 94.19 81 VAL A C 1
ATOM 631 O O . VAL A 1 81 ? -15.023 5.863 13.664 1.00 94.19 81 VAL A O 1
ATOM 634 N N . ASP A 1 82 ? -13.988 6.368 11.747 1.00 95.38 82 ASP A N 1
ATOM 635 C CA . ASP A 1 82 ? -13.360 5.046 11.605 1.00 95.38 82 ASP A CA 1
ATOM 636 C C . ASP A 1 82 ? -12.427 4.734 12.781 1.00 95.38 82 ASP A C 1
ATOM 638 O O . ASP A 1 82 ? -12.354 3.614 13.283 1.00 95.38 82 ASP A O 1
ATOM 642 N N . SER A 1 83 ? -11.712 5.756 13.247 1.00 96.06 83 SER A N 1
ATOM 643 C CA . SER A 1 83 ? -10.731 5.631 14.321 1.00 96.06 83 SER A CA 1
ATOM 644 C C . SER A 1 83 ? -11.386 5.531 15.703 1.00 96.06 83 SER A C 1
ATOM 646 O O . SER A 1 83 ? -10.911 4.788 16.561 1.00 96.06 83 SER A O 1
ATOM 648 N N . VAL A 1 84 ? -12.513 6.226 15.895 1.00 97.31 84 VAL A N 1
ATOM 649 C CA . VAL A 1 84 ? -13.334 6.137 17.108 1.00 97.31 84 VAL A CA 1
ATOM 650 C C . VAL A 1 84 ? -14.050 4.787 17.151 1.00 97.31 84 VAL A C 1
ATOM 652 O O . VAL A 1 84 ? -13.998 4.112 18.175 1.00 97.31 84 VAL A O 1
ATOM 655 N N . ALA A 1 85 ? -14.628 4.331 16.036 1.00 97.38 85 ALA A N 1
ATOM 656 C CA . ALA A 1 85 ? -15.234 3.004 15.930 1.00 97.38 85 ALA A CA 1
ATOM 657 C C . ALA A 1 85 ? -14.220 1.894 16.212 1.00 97.38 85 ALA A C 1
ATOM 659 O O . ALA A 1 85 ? -14.510 1.000 17.003 1.00 97.38 85 ALA A O 1
ATOM 660 N N . LEU A 1 86 ? -13.007 1.983 15.653 1.00 98.19 86 LEU A N 1
ATOM 661 C CA . LEU A 1 86 ? -11.935 1.031 15.945 1.00 98.19 86 LEU A CA 1
ATOM 662 C C . LEU A 1 86 ? -11.640 0.954 17.448 1.00 98.19 86 LEU A C 1
ATOM 664 O O . LEU A 1 86 ? -11.532 -0.145 17.990 1.00 98.19 86 LEU A O 1
ATOM 668 N N . LEU A 1 87 ? -11.519 2.103 18.121 1.00 98.12 87 LEU A N 1
ATOM 669 C CA . LEU A 1 87 ? -11.274 2.147 19.561 1.00 98.12 87 LEU A CA 1
ATOM 670 C C . LEU A 1 87 ? -12.406 1.475 20.343 1.00 98.12 87 LEU A C 1
ATOM 672 O O . LEU A 1 87 ? -12.141 0.643 21.208 1.00 98.12 87 LEU A O 1
ATOM 676 N N . ARG A 1 88 ? -13.657 1.824 20.033 1.00 97.56 88 ARG A N 1
ATOM 677 C CA . ARG A 1 88 ? -14.845 1.309 20.724 1.00 97.56 88 ARG A CA 1
ATOM 678 C C . ARG A 1 88 ? -15.027 -0.196 20.520 1.00 97.56 88 ARG A C 1
ATOM 680 O O . ARG A 1 88 ? -15.187 -0.912 21.505 1.00 97.56 88 ARG A O 1
ATOM 687 N N . VAL A 1 89 ? -14.871 -0.684 19.288 1.00 97.38 89 VAL A N 1
ATOM 688 C CA . VAL A 1 89 ? -14.936 -2.120 18.983 1.00 97.38 89 VAL A CA 1
ATOM 689 C C . VAL A 1 89 ? -13.827 -2.884 19.706 1.00 97.38 89 VAL A C 1
ATOM 691 O O . VAL A 1 89 ? -14.086 -3.910 20.329 1.00 97.38 89 VAL A O 1
ATOM 694 N N . LEU A 1 90 ? -12.581 -2.398 19.684 1.00 97.56 90 LEU A N 1
ATOM 695 C CA . LEU A 1 90 ? -11.499 -3.082 20.396 1.00 97.56 90 LEU A CA 1
ATOM 696 C C . LEU A 1 90 ? -11.686 -3.033 21.917 1.00 97.56 90 LEU A C 1
ATOM 698 O O . LEU A 1 90 ? -11.342 -4.002 22.588 1.00 97.56 90 LEU A O 1
ATOM 702 N N . LEU A 1 91 ? -12.249 -1.955 22.472 1.00 96.44 91 LEU A N 1
ATOM 703 C CA . LEU A 1 91 ? -12.599 -1.866 23.894 1.00 96.44 91 LEU A CA 1
ATOM 704 C C . LEU A 1 91 ? -13.633 -2.919 24.303 1.00 96.44 91 LEU A C 1
ATOM 706 O O . LEU A 1 91 ? -13.492 -3.511 25.374 1.00 96.44 91 LEU A O 1
ATOM 710 N N . GLU A 1 92 ? -14.635 -3.156 23.458 1.00 94.88 92 GLU A N 1
ATOM 711 C CA . GLU A 1 92 ? -15.640 -4.207 23.638 1.00 94.88 92 GLU A CA 1
ATOM 712 C C . GLU A 1 92 ? -14.992 -5.600 23.593 1.00 94.88 92 GLU A C 1
ATOM 714 O O . GLU A 1 92 ? -15.205 -6.422 24.484 1.00 94.88 92 GLU A O 1
ATOM 719 N N . LEU A 1 93 ? -14.097 -5.826 22.626 1.00 95.75 93 LEU A N 1
ATOM 720 C CA . LEU A 1 93 ? -13.434 -7.114 22.408 1.00 95.75 93 LEU A CA 1
ATOM 721 C C . LEU A 1 93 ? -12.222 -7.377 23.319 1.00 95.75 93 LEU A C 1
ATOM 723 O O . LEU A 1 93 ? -11.727 -8.504 23.356 1.00 95.75 93 LEU A O 1
ATOM 727 N N . ARG A 1 94 ? -11.711 -6.382 24.060 1.00 94.94 94 ARG A N 1
ATOM 728 C CA . ARG A 1 94 ? -10.396 -6.470 24.734 1.00 94.94 94 ARG A CA 1
ATOM 729 C C . ARG A 1 94 ? -10.255 -7.663 25.676 1.00 94.94 94 ARG A C 1
ATOM 731 O O . ARG A 1 94 ? -9.184 -8.257 25.748 1.00 94.94 94 ARG A O 1
ATOM 738 N N . LYS A 1 95 ? -11.332 -8.010 26.395 1.00 93.50 95 LYS A N 1
ATOM 739 C CA . LYS A 1 95 ? -11.346 -9.130 27.348 1.00 93.50 95 LYS A CA 1
ATOM 740 C C . LYS A 1 95 ? -11.328 -10.470 26.620 1.00 93.50 95 LYS A C 1
ATOM 742 O O . LYS A 1 95 ? -10.585 -11.354 27.019 1.00 93.50 95 LYS A O 1
ATOM 747 N N . GLU A 1 96 ? -12.111 -10.596 25.549 1.00 93.56 96 GLU A N 1
ATOM 748 C CA . GLU A 1 96 ? -12.166 -11.813 24.732 1.00 93.56 96 GLU A CA 1
ATOM 749 C C . GLU A 1 96 ? -10.856 -12.038 23.963 1.00 93.56 96 GLU A C 1
ATOM 751 O O . GLU A 1 96 ? -10.387 -13.167 23.848 1.00 93.56 96 G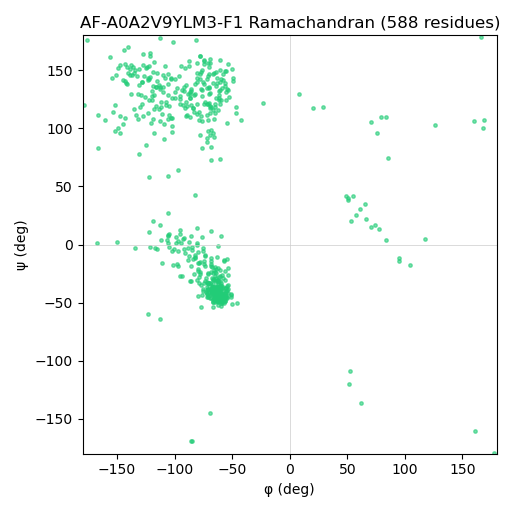LU A O 1
ATOM 756 N N . LEU A 1 97 ? -10.245 -10.965 23.453 1.00 94.69 97 LEU A N 1
ATOM 757 C CA . LEU A 1 97 ? -8.969 -11.026 22.735 1.00 94.69 97 LEU A CA 1
ATOM 758 C C . LEU A 1 97 ? -7.756 -11.124 23.674 1.00 94.69 97 LEU A C 1
ATOM 760 O O . LEU A 1 97 ? -6.667 -11.466 23.217 1.00 94.69 97 LEU A O 1
ATOM 764 N N . GLY A 1 98 ? -7.927 -10.822 24.965 1.00 95.06 98 GLY A N 1
ATOM 765 C CA . GLY A 1 98 ? -6.852 -10.823 25.956 1.00 95.06 98 GLY A CA 1
ATOM 766 C C . GLY A 1 98 ? -5.782 -9.759 25.695 1.00 95.06 98 GLY A C 1
ATOM 767 O O . GLY A 1 98 ? -4.608 -10.025 25.922 1.00 95.06 98 GLY A O 1
ATOM 768 N N . ILE A 1 99 ? -6.163 -8.585 25.186 1.00 95.56 99 ILE A N 1
ATOM 769 C CA . ILE A 1 99 ? -5.233 -7.518 24.772 1.00 95.56 99 ILE A CA 1
ATOM 770 C C . ILE A 1 99 ? -5.261 -6.323 25.726 1.00 95.56 99 ILE A C 1
ATOM 772 O O . ILE A 1 99 ? -6.281 -6.020 26.352 1.00 95.56 99 ILE A O 1
ATOM 776 N N . VAL A 1 100 ? -4.150 -5.592 25.779 1.00 94.25 100 VAL A N 1
ATOM 777 C CA . VAL A 1 100 ? -4.032 -4.327 26.515 1.00 94.25 100 VAL A CA 1
ATOM 778 C C . VAL A 1 100 ? -4.101 -3.176 25.523 1.00 94.25 100 VAL A C 1
ATOM 780 O O . VAL A 1 100 ? -3.337 -3.139 24.564 1.00 94.25 100 VAL A O 1
ATOM 783 N N . LEU A 1 101 ? -5.014 -2.229 25.740 1.00 95.62 101 LEU A N 1
ATOM 784 C CA . LEU A 1 101 ? -5.228 -1.110 24.822 1.00 95.62 101 LEU A CA 1
ATOM 785 C C . LEU A 1 101 ? -4.614 0.187 25.336 1.00 95.62 101 LEU A C 1
ATOM 787 O O . LEU A 1 101 ? -4.685 0.506 26.523 1.00 95.62 101 LEU A O 1
ATOM 791 N N . MET A 1 102 ? -4.084 0.965 24.400 1.00 94.94 102 MET A N 1
ATOM 792 C CA . MET A 1 102 ? -3.613 2.333 24.595 1.00 94.94 102 MET A CA 1
ATOM 793 C C . MET A 1 102 ? -4.168 3.198 23.461 1.00 94.94 102 MET A C 1
ATOM 795 O O . MET A 1 102 ? -4.305 2.724 22.335 1.00 94.94 102 MET A O 1
ATOM 799 N N . ALA A 1 103 ? -4.497 4.456 23.733 1.00 94.75 103 ALA A N 1
ATOM 800 C CA . ALA A 1 103 ? -4.899 5.410 22.706 1.00 94.75 103 ALA A CA 1
ATOM 801 C C . ALA A 1 103 ? -3.670 6.182 22.208 1.00 94.75 103 ALA A C 1
ATOM 803 O O . ALA A 1 103 ? -2.868 6.674 23.001 1.00 94.75 103 ALA A O 1
ATOM 804 N N . VAL A 1 104 ? -3.521 6.283 20.889 1.00 93.88 104 VAL A N 1
ATOM 805 C CA . VAL A 1 104 ? -2.394 6.944 20.228 1.00 93.88 104 VAL A CA 1
ATOM 806 C C . VAL A 1 104 ? -2.928 8.003 19.270 1.00 93.88 104 VAL A C 1
ATOM 808 O O . VAL A 1 104 ? -3.743 7.695 18.402 1.00 93.88 104 VAL A O 1
ATOM 811 N N . HIS A 1 105 ? -2.455 9.240 19.384 1.00 92.88 105 HIS A N 1
ATOM 812 C CA . HIS A 1 105 ? -2.856 10.348 18.517 1.00 92.88 105 HIS A CA 1
ATOM 813 C C . HIS A 1 105 ? -1.640 11.038 17.896 1.00 92.88 105 HIS A C 1
ATOM 815 O O . HIS A 1 105 ? -0.597 11.171 18.528 1.00 92.88 105 HIS A O 1
ATOM 821 N N . PHE A 1 106 ? -1.772 11.499 16.654 1.00 88.69 106 PHE A N 1
ATOM 822 C CA . PHE A 1 106 ? -0.742 12.303 16.002 1.00 88.69 106 PHE A CA 1
ATOM 823 C C . PHE A 1 106 ? -1.368 13.583 15.453 1.00 88.69 106 PHE A C 1
ATOM 825 O O . PHE A 1 106 ? -2.145 13.536 14.497 1.00 88.69 106 PHE A O 1
ATOM 832 N N . ASN A 1 107 ? -1.031 14.715 16.065 1.00 86.94 107 ASN A N 1
ATOM 833 C CA . ASN A 1 107 ? -1.560 16.023 15.707 1.00 86.94 107 ASN A CA 1
ATOM 834 C C . ASN A 1 107 ? -0.707 16.640 14.584 1.00 86.94 107 ASN A C 1
ATOM 836 O O . ASN A 1 107 ? 0.443 17.035 14.781 1.00 86.94 107 ASN A O 1
ATOM 840 N N . HIS A 1 108 ? -1.289 16.730 13.386 1.00 80.62 108 HIS A N 1
ATOM 841 C CA . HIS A 1 108 ? -0.626 17.241 12.183 1.00 80.62 108 HIS A CA 1
ATOM 842 C C . HIS A 1 108 ? -0.415 18.770 12.158 1.00 80.62 108 HIS A C 1
ATOM 844 O O . HIS A 1 108 ? 0.232 19.266 11.237 1.00 80.62 108 HIS A O 1
ATOM 850 N N . LYS A 1 109 ? -1.007 19.525 13.099 1.00 82.81 109 LYS A N 1
ATOM 851 C CA . LYS A 1 109 ? -0.981 21.003 13.167 1.00 82.81 109 LYS A CA 1
ATOM 852 C C . LYS A 1 109 ? -1.430 21.730 11.884 1.00 82.81 109 LYS A C 1
ATOM 854 O O . LYS A 1 109 ? -1.161 22.912 11.711 1.00 82.81 109 LYS A O 1
ATOM 859 N N . LEU A 1 110 ? -2.177 21.054 11.005 1.00 76.25 110 LEU A N 1
ATOM 860 C CA . LEU A 1 110 ? -2.600 21.597 9.705 1.00 76.25 110 LEU A CA 1
ATOM 861 C C . LEU A 1 110 ? -3.779 22.574 9.791 1.00 76.25 110 LEU A C 1
ATOM 863 O O . LEU A 1 110 ? -3.938 23.404 8.902 1.00 76.25 110 LEU A O 1
ATOM 867 N N . ARG A 1 111 ? -4.624 22.468 10.826 1.00 75.62 111 ARG A N 1
ATOM 868 C CA . ARG A 1 111 ? -5.871 23.249 10.955 1.00 75.62 111 ARG A CA 1
ATOM 869 C C . ARG A 1 111 ? -5.892 24.146 12.197 1.00 75.62 111 ARG A C 1
ATOM 871 O O . ARG A 1 111 ? -6.958 24.533 12.670 1.00 75.62 111 ARG A O 1
ATOM 878 N N . GLY A 1 112 ? -4.715 24.443 12.756 1.00 80.06 112 GLY A N 1
ATOM 879 C CA . GLY A 1 112 ? -4.572 25.244 13.973 1.00 80.06 112 GLY A CA 1
ATOM 880 C C . GLY A 1 112 ? -5.457 24.722 15.111 1.00 80.06 112 GLY A C 1
ATOM 881 O O . GLY A 1 112 ? -5.354 23.558 15.500 1.00 80.06 112 GLY A O 1
ATOM 882 N N . ALA A 1 113 ? -6.370 25.571 15.591 1.00 80.69 113 ALA A N 1
ATOM 883 C CA . ALA A 1 113 ? -7.264 25.273 16.709 1.00 80.69 113 ALA A CA 1
ATOM 884 C C . ALA A 1 113 ? -8.158 24.034 16.497 1.00 80.69 113 ALA A C 1
ATOM 886 O O . ALA A 1 113 ? -8.499 23.368 17.475 1.00 80.69 113 ALA A O 1
ATOM 887 N N . GLU A 1 114 ? -8.523 23.682 15.256 1.00 81.81 114 GLU A N 1
ATOM 888 C CA . GLU A 1 114 ? -9.295 22.456 15.007 1.00 81.81 114 GLU A CA 1
ATOM 889 C C . GLU A 1 114 ? -8.477 21.200 15.316 1.00 81.81 114 GLU A C 1
ATOM 891 O O . GLU A 1 114 ? -9.011 20.270 15.914 1.00 81.81 114 GLU A O 1
ATOM 896 N N . SER A 1 115 ? -7.186 21.185 14.960 1.00 83.94 115 SER A N 1
ATOM 897 C CA . SER A 1 115 ? -6.299 20.047 15.237 1.00 83.94 115 SER A CA 1
ATOM 898 C C . SER A 1 115 ? -6.058 19.876 16.739 1.00 83.94 115 SER A C 1
ATOM 900 O O . SER A 1 115 ? -6.059 18.757 17.243 1.00 83.94 115 SER A O 1
ATOM 902 N N . ASP A 1 116 ? -5.946 20.982 17.476 1.00 86.81 116 ASP A N 1
ATOM 903 C CA . ASP A 1 116 ? -5.833 20.945 18.939 1.00 86.81 116 ASP A CA 1
ATOM 904 C C . ASP A 1 116 ? -7.142 20.499 19.609 1.00 86.81 116 ASP A C 1
ATOM 906 O O . ASP A 1 116 ? -7.130 19.827 20.640 1.00 86.81 116 ASP A O 1
ATOM 910 N N . ALA A 1 117 ? -8.291 20.846 19.025 1.00 87.75 117 ALA A N 1
ATOM 911 C CA . ALA A 1 117 ? -9.588 20.370 19.489 1.00 87.75 117 ALA A CA 1
ATOM 912 C C . ALA A 1 117 ? -9.811 18.875 19.184 1.00 87.75 117 ALA A C 1
ATOM 914 O O . ALA A 1 117 ? -10.455 18.193 19.984 1.00 87.75 117 ALA A O 1
ATOM 915 N N . ASP A 1 118 ? -9.272 18.358 18.073 1.00 89.44 118 ASP A N 1
ATOM 916 C CA . ASP A 1 118 ? -9.250 16.920 17.779 1.00 89.44 118 ASP A CA 1
ATOM 917 C C . ASP A 1 118 ? -8.431 16.169 18.841 1.00 89.44 118 ASP A C 1
ATOM 919 O O . ASP A 1 118 ? -8.919 15.201 19.423 1.00 89.44 118 ASP A O 1
ATOM 923 N N . GLU A 1 119 ? -7.226 16.651 19.158 1.00 91.25 119 GLU A N 1
ATOM 924 C CA . GLU A 1 119 ? -6.359 16.052 20.179 1.00 91.25 119 GLU A CA 1
ATOM 925 C C . GLU A 1 119 ? -7.020 16.042 21.564 1.00 91.25 119 GLU A C 1
ATOM 927 O O . GLU A 1 119 ? -7.051 15.003 22.225 1.00 91.25 119 GLU A O 1
ATOM 932 N N . LYS A 1 120 ? -7.623 17.166 21.979 1.00 93.06 120 LYS A N 1
ATOM 933 C CA . LYS A 1 120 ? -8.372 17.256 23.245 1.00 93.06 120 LYS A CA 1
ATOM 934 C C . LYS A 1 120 ? -9.530 16.265 23.298 1.00 93.06 120 LYS A C 1
ATOM 936 O O . LYS A 1 120 ? -9.705 15.596 24.310 1.00 93.06 120 LYS A O 1
ATOM 941 N N . PHE A 1 121 ? -10.297 16.144 22.215 1.00 94.75 121 PHE A N 1
ATOM 942 C CA . PHE A 1 121 ? -11.389 15.175 22.129 1.00 94.75 121 PHE A CA 1
ATOM 943 C C . PHE A 1 121 ? -10.889 13.738 22.317 1.00 94.75 121 PHE A C 1
ATOM 945 O O . PHE A 1 121 ? -11.473 12.982 23.093 1.00 94.75 121 PHE A O 1
ATOM 952 N N . VAL A 1 122 ? -9.790 13.365 21.655 1.00 94.31 122 VAL A N 1
ATOM 953 C CA . VAL A 1 122 ? -9.219 12.017 21.788 1.00 94.31 122 VAL A CA 1
ATOM 954 C C . VAL A 1 122 ? -8.666 11.781 23.196 1.00 94.31 122 VAL A C 1
ATOM 956 O O . VAL A 1 122 ? -8.868 10.699 23.747 1.00 94.31 122 VAL A O 1
ATOM 959 N N . ALA A 1 123 ? -8.024 12.781 23.805 1.00 93.12 123 ALA A N 1
ATOM 960 C CA . ALA A 1 123 ? -7.543 12.696 25.182 1.00 93.12 123 ALA A CA 1
ATOM 961 C C . ALA A 1 123 ? -8.699 12.480 26.177 1.00 93.12 123 ALA A C 1
ATOM 963 O O . ALA A 1 123 ? -8.622 11.590 27.025 1.00 93.12 123 ALA A O 1
ATOM 964 N N . SER A 1 124 ? -9.802 13.226 26.036 1.00 94.62 124 SER A N 1
ATOM 965 C CA . SER A 1 124 ? -11.009 13.036 26.850 1.00 94.62 124 SER A CA 1
ATOM 966 C C . SER A 1 124 ? -11.619 11.645 26.658 1.00 94.62 124 SER A C 1
ATOM 968 O O . SER A 1 124 ? -11.952 10.993 27.643 1.00 94.62 124 SER A O 1
ATOM 970 N N . LEU A 1 125 ? -11.694 11.152 25.418 1.00 93.94 125 LEU A N 1
ATOM 971 C CA . LEU A 1 125 ? -12.211 9.814 25.113 1.00 93.94 125 LEU A CA 1
ATOM 972 C C . LEU A 1 125 ? -11.341 8.697 25.718 1.00 93.94 125 LEU A C 1
ATOM 974 O O . LEU A 1 125 ? -11.849 7.707 26.245 1.00 93.94 125 LEU A O 1
ATOM 978 N N . ALA A 1 126 ? -10.016 8.849 25.665 1.00 93.31 126 ALA A N 1
ATOM 979 C CA . ALA A 1 126 ? -9.092 7.918 26.305 1.00 93.31 126 ALA A CA 1
ATOM 980 C C . ALA A 1 126 ? -9.276 7.913 27.830 1.00 93.31 126 ALA A C 1
ATOM 982 O O . ALA A 1 126 ? -9.319 6.844 28.443 1.00 93.31 126 ALA A O 1
ATOM 983 N N . CYS A 1 127 ? -9.447 9.096 28.422 1.00 93.00 127 CYS A N 1
ATOM 984 C CA . CYS A 1 127 ? -9.679 9.268 29.849 1.00 93.00 127 CYS A CA 1
ATOM 985 C C . CYS A 1 127 ? -10.999 8.626 30.309 1.00 93.00 127 CYS A C 1
ATOM 987 O O . CYS A 1 127 ? -11.005 7.850 31.266 1.00 93.00 127 CYS A O 1
ATOM 989 N N . GLU A 1 128 ? -12.094 8.853 29.576 1.00 94.06 128 GLU A N 1
ATOM 990 C CA . GLU A 1 128 ? -13.408 8.243 29.826 1.00 94.06 128 GLU A CA 1
ATOM 991 C C . GLU A 1 128 ? -13.324 6.709 29.899 1.00 94.06 128 GLU A C 1
ATOM 993 O O . GLU A 1 128 ? -13.951 6.065 30.743 1.00 94.06 128 GLU A O 1
ATOM 998 N N . HIS A 1 129 ? -12.494 6.105 29.046 1.00 93.62 129 HIS A N 1
ATOM 999 C CA . HIS A 1 129 ? -12.298 4.656 28.996 1.00 93.62 129 HIS A CA 1
ATOM 1000 C C . HIS A 1 129 ? -11.096 4.146 29.799 1.00 93.62 129 HIS A C 1
ATOM 1002 O O . HIS A 1 129 ? -10.782 2.952 29.729 1.00 93.62 129 HIS A O 1
ATOM 1008 N N . LYS A 1 130 ? -10.464 5.013 30.603 1.00 93.56 130 LYS A N 1
ATOM 1009 C CA . LYS A 1 130 ? -9.313 4.700 31.468 1.00 93.56 130 LYS A CA 1
ATOM 1010 C C . LYS A 1 130 ? -8.143 4.083 30.697 1.00 93.56 130 LYS A C 1
ATOM 1012 O O . LYS A 1 130 ? -7.524 3.117 31.143 1.00 93.56 130 LYS A O 1
ATOM 1017 N N . LEU A 1 131 ? -7.868 4.618 29.514 1.00 91.38 131 LEU A N 1
ATOM 1018 C CA . LEU A 1 131 ? -6.770 4.198 28.655 1.00 91.38 131 LEU A CA 1
ATOM 1019 C C . LEU A 1 131 ? -5.560 5.104 28.855 1.00 91.38 131 LEU A C 1
ATOM 1021 O O . LEU A 1 131 ? -5.700 6.312 29.028 1.00 91.38 131 LEU A O 1
ATOM 1025 N N . GLN A 1 132 ? -4.362 4.528 28.763 1.00 90.81 132 GLN A N 1
ATOM 1026 C CA . GLN A 1 132 ? -3.160 5.341 28.587 1.00 90.81 132 GLN A CA 1
ATOM 1027 C C . GLN A 1 132 ? -3.234 6.062 27.241 1.00 90.81 132 GLN A C 1
ATOM 1029 O O . GLN A 1 132 ? -3.578 5.445 26.228 1.00 90.81 132 GLN A O 1
ATOM 1034 N N . PHE A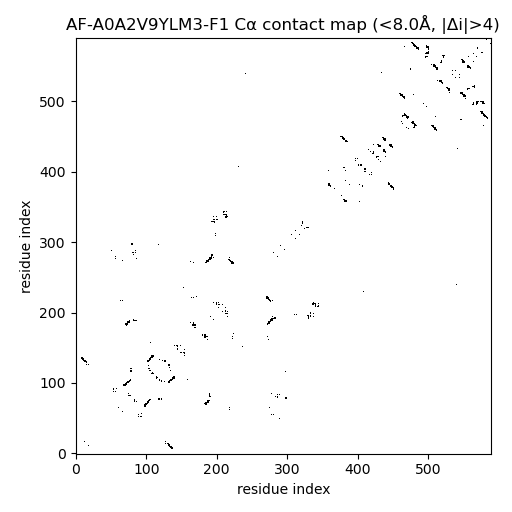 1 133 ? -2.877 7.342 27.230 1.00 89.50 133 PHE A N 1
ATOM 1035 C CA . PHE A 1 133 ? -2.903 8.181 26.038 1.00 89.50 133 PHE A CA 1
ATOM 1036 C C . PHE A 1 133 ? -1.499 8.671 25.699 1.00 89.50 133 PHE A C 1
ATOM 1038 O O . PHE A 1 133 ? -0.810 9.215 26.559 1.00 89.50 133 PHE A O 1
ATOM 1045 N N . HIS A 1 134 ? -1.095 8.466 24.448 1.00 88.88 134 HIS A N 1
ATOM 1046 C CA . HIS A 1 134 ? 0.147 8.984 23.886 1.00 88.88 134 HIS A CA 1
ATOM 1047 C C . HIS A 1 134 ? -0.179 9.888 22.705 1.00 88.88 134 HIS A C 1
ATOM 1049 O O . HIS A 1 134 ? -0.805 9.437 21.740 1.00 88.88 134 HIS A O 1
ATOM 1055 N N . SER A 1 135 ? 0.291 11.131 22.739 1.00 89.06 135 SER A N 1
ATOM 1056 C CA . SER A 1 135 ? 0.246 12.007 21.573 1.00 89.06 135 SER A CA 1
ATOM 1057 C C . SER A 1 135 ? 1.615 12.548 21.193 1.00 89.06 135 SER A C 1
ATOM 1059 O O . SER A 1 135 ? 2.526 12.666 22.010 1.00 89.06 135 SER A O 1
ATOM 1061 N N . SER A 1 136 ? 1.757 12.849 19.908 1.00 86.94 136 SER A N 1
ATOM 1062 C CA . SER A 1 136 ? 2.862 13.626 19.361 1.00 86.94 136 SER A CA 1
ATOM 1063 C C . SER A 1 136 ? 2.296 14.637 18.373 1.00 86.94 136 SER A C 1
ATOM 1065 O O . SER A 1 136 ? 1.234 14.414 17.783 1.00 86.94 136 SER A O 1
ATOM 1067 N N . SER A 1 137 ? 2.991 15.756 18.192 1.00 85.50 137 SER A N 1
ATOM 1068 C CA . SER A 1 137 ? 2.591 16.791 17.248 1.00 85.50 137 SER A CA 1
ATOM 1069 C C . SER A 1 137 ? 3.776 17.278 16.425 1.00 85.50 137 SER A C 1
ATOM 1071 O O . SER A 1 137 ? 4.922 17.272 16.876 1.00 85.50 137 SER A O 1
ATOM 1073 N N . THR A 1 138 ? 3.527 17.656 15.174 1.00 83.44 138 THR A N 1
ATOM 1074 C CA . THR A 1 138 ? 4.550 18.214 14.278 1.00 83.44 138 THR A CA 1
ATOM 1075 C C . THR A 1 138 ? 3.883 19.097 13.235 1.00 83.44 138 THR A C 1
ATOM 1077 O O . THR A 1 138 ? 2.809 18.758 12.744 1.00 83.44 138 THR A O 1
ATOM 1080 N N . ASP A 1 139 ? 4.538 20.197 12.858 1.00 82.69 139 ASP A N 1
ATOM 1081 C CA . ASP A 1 139 ? 4.130 21.009 11.711 1.00 82.69 139 ASP A CA 1
ATOM 1082 C C . ASP A 1 139 ? 4.417 20.262 10.400 1.00 82.69 139 ASP A C 1
ATOM 1084 O O . ASP A 1 139 ? 5.541 20.224 9.884 1.00 82.69 139 ASP A O 1
ATOM 1088 N N . VAL A 1 140 ? 3.372 19.626 9.872 1.00 82.06 140 VAL A N 1
ATOM 1089 C CA . VAL A 1 140 ? 3.450 18.857 8.631 1.00 82.06 140 VAL A CA 1
ATOM 1090 C C . VAL A 1 140 ? 3.659 19.763 7.416 1.00 82.06 140 VAL A C 1
ATOM 1092 O O . VAL A 1 140 ? 4.335 19.350 6.476 1.00 82.06 140 VAL A O 1
ATOM 1095 N N . ALA A 1 141 ? 3.117 20.984 7.412 1.00 79.88 141 ALA A N 1
ATOM 1096 C CA . ALA A 1 141 ? 3.243 21.894 6.275 1.00 79.88 141 ALA A CA 1
ATOM 1097 C C . ALA A 1 141 ? 4.694 22.367 6.113 1.00 79.88 141 ALA A C 1
ATOM 1099 O O . ALA A 1 141 ? 5.237 22.338 5.006 1.00 79.88 141 ALA A O 1
ATOM 1100 N N . ALA A 1 142 ? 5.354 22.698 7.226 1.00 81.56 142 ALA A N 1
ATOM 1101 C CA . ALA A 1 142 ? 6.774 23.030 7.236 1.00 81.56 142 ALA A CA 1
ATOM 1102 C C . ALA A 1 142 ? 7.651 21.848 6.782 1.00 81.56 142 ALA A C 1
ATOM 1104 O O . ALA A 1 142 ? 8.650 22.043 6.086 1.00 81.56 142 ALA A O 1
ATOM 1105 N N . HIS A 1 143 ? 7.287 20.612 7.143 1.00 77.44 143 HIS A N 1
ATOM 1106 C CA . HIS A 1 143 ? 7.995 19.420 6.671 1.00 77.44 143 HIS A CA 1
ATOM 1107 C C . HIS A 1 143 ? 7.790 19.173 5.170 1.00 77.44 143 HIS A C 1
ATOM 1109 O O . HIS A 1 143 ? 8.766 18.965 4.456 1.00 77.44 143 HIS A O 1
ATOM 1115 N N . ALA A 1 144 ? 6.550 19.266 4.686 1.00 75.81 144 ALA A N 1
ATOM 1116 C CA . ALA A 1 144 ? 6.205 19.097 3.277 1.00 75.81 144 ALA A CA 1
ATOM 1117 C C . ALA A 1 144 ? 6.954 20.091 2.374 1.00 75.81 144 ALA A C 1
ATOM 1119 O O . ALA A 1 144 ? 7.495 19.701 1.341 1.00 75.81 144 ALA A O 1
ATOM 1120 N N . ALA A 1 145 ? 7.037 21.358 2.796 1.00 77.31 145 ALA A N 1
ATOM 1121 C CA . ALA A 1 145 ? 7.758 22.401 2.069 1.00 77.31 145 ALA A CA 1
ATOM 1122 C C . ALA A 1 145 ? 9.270 22.133 1.995 1.00 77.31 145 ALA A C 1
ATOM 1124 O O . ALA A 1 145 ? 9.887 22.369 0.958 1.00 77.31 145 ALA A O 1
ATOM 1125 N N . ARG A 1 146 ? 9.860 21.628 3.085 1.00 78.25 146 ARG A N 1
ATOM 1126 C CA . ARG A 1 146 ? 11.294 21.326 3.180 1.00 78.25 146 ARG A CA 1
ATOM 1127 C C . ARG A 1 146 ? 11.706 20.102 2.364 1.00 78.25 146 ARG A C 1
ATOM 1129 O O . ARG A 1 146 ? 12.769 20.125 1.762 1.00 78.25 146 ARG A O 1
ATOM 1136 N N . GLU A 1 147 ? 10.881 19.061 2.349 1.00 71.56 147 GLU A N 1
ATOM 1137 C CA . GLU A 1 147 ? 11.163 17.805 1.637 1.00 71.56 147 GLU A CA 1
ATOM 1138 C C . GLU A 1 147 ? 10.525 17.758 0.235 1.00 71.56 147 GLU A C 1
ATOM 1140 O O . GLU A 1 147 ? 10.431 16.695 -0.369 1.00 71.56 147 GLU A O 1
ATOM 1145 N N . HIS A 1 148 ? 10.032 18.897 -0.268 1.00 70.44 148 HIS A N 1
ATOM 1146 C CA . HIS A 1 148 ? 9.428 19.039 -1.599 1.00 70.44 148 HIS A CA 1
ATOM 1147 C C . HIS A 1 148 ? 8.337 18.002 -1.933 1.00 70.44 148 HIS A C 1
ATOM 1149 O O . HIS A 1 148 ? 8.201 17.564 -3.074 1.00 70.44 148 HIS A O 1
ATOM 1155 N N . MET A 1 149 ? 7.512 17.643 -0.948 1.00 72.75 149 MET A N 1
ATOM 1156 C CA . MET A 1 149 ? 6.455 16.641 -1.097 1.00 72.75 149 MET A CA 1
ATOM 1157 C C . MET A 1 149 ? 5.070 17.207 -0.784 1.00 72.75 149 MET A C 1
ATOM 1159 O O . MET A 1 149 ? 4.917 18.265 -0.175 1.00 72.75 149 MET A O 1
ATOM 1163 N N . SER A 1 150 ? 4.019 16.489 -1.186 1.00 72.94 150 SER A N 1
ATOM 1164 C CA . SER A 1 150 ? 2.651 16.887 -0.840 1.00 72.94 150 SER A CA 1
ATOM 1165 C C . SER A 1 150 ? 2.398 16.797 0.671 1.00 72.94 150 SER A C 1
ATOM 1167 O O . SER A 1 150 ? 2.901 15.900 1.349 1.00 72.94 150 SER A O 1
ATOM 1169 N N . VAL A 1 151 ? 1.543 17.683 1.190 1.00 75.06 151 VAL A N 1
ATOM 1170 C CA . VAL A 1 151 ? 1.145 17.705 2.611 1.00 75.06 151 VAL A CA 1
ATOM 1171 C C . VAL A 1 151 ? 0.565 16.360 3.068 1.00 75.06 151 VAL A C 1
ATOM 1173 O O . VAL A 1 151 ? 0.859 15.908 4.170 1.00 75.06 151 VAL A O 1
ATOM 1176 N N . GLU A 1 152 ? -0.205 15.675 2.216 1.00 71.88 152 GLU A N 1
ATOM 1177 C CA . GLU A 1 152 ? -0.757 14.342 2.509 1.00 71.88 152 GLU A CA 1
ATOM 1178 C C . GLU A 1 152 ? 0.348 13.282 2.668 1.00 71.88 152 GLU A C 1
ATOM 1180 O O . GLU A 1 152 ? 0.288 12.436 3.565 1.00 71.88 152 GLU A O 1
ATOM 1185 N N . THR A 1 153 ? 1.384 13.349 1.825 1.00 70.75 153 THR A N 1
ATOM 1186 C CA . THR A 1 153 ? 2.528 12.425 1.880 1.00 70.75 153 THR A CA 1
ATOM 1187 C C . THR A 1 153 ? 3.361 12.678 3.131 1.00 70.75 153 THR A C 1
ATOM 1189 O O . THR A 1 153 ? 3.609 11.736 3.882 1.00 70.75 153 THR A O 1
ATOM 1192 N N . ALA A 1 154 ? 3.668 13.942 3.433 1.00 75.94 154 ALA A N 1
ATOM 1193 C CA . ALA A 1 154 ? 4.362 14.341 4.657 1.00 75.94 154 ALA A CA 1
ATOM 1194 C C . ALA A 1 154 ? 3.589 13.932 5.925 1.00 75.94 154 ALA A C 1
ATOM 1196 O O . ALA A 1 154 ? 4.167 13.369 6.856 1.00 75.94 154 ALA A O 1
ATOM 1197 N N . ALA A 1 155 ? 2.266 14.148 5.954 1.00 77.06 155 ALA A N 1
ATOM 1198 C CA . ALA A 1 155 ? 1.404 13.742 7.068 1.00 77.06 155 ALA A CA 1
ATOM 1199 C C . ALA A 1 155 ? 1.469 12.228 7.292 1.00 77.06 155 ALA A C 1
ATOM 1201 O O . ALA A 1 155 ? 1.577 11.748 8.425 1.00 77.06 155 ALA A O 1
ATOM 1202 N N . ARG A 1 156 ? 1.400 11.457 6.200 1.00 80.19 156 ARG A N 1
ATOM 1203 C CA . ARG A 1 156 ? 1.485 9.999 6.242 1.00 80.19 156 ARG A CA 1
ATOM 1204 C C . ARG A 1 156 ? 2.863 9.542 6.710 1.00 80.19 156 ARG A C 1
ATOM 1206 O O . ARG A 1 156 ? 2.915 8.687 7.587 1.00 80.19 156 ARG A O 1
ATOM 1213 N N . GLU A 1 157 ? 3.942 10.099 6.177 1.00 80.31 157 GLU A N 1
ATOM 1214 C CA . GLU A 1 157 ? 5.309 9.730 6.545 1.00 80.31 157 GLU A CA 1
ATOM 1215 C C . GLU A 1 157 ? 5.579 9.958 8.035 1.00 80.31 157 GLU A C 1
ATOM 1217 O O . GLU A 1 157 ? 5.937 9.016 8.745 1.00 80.31 157 GLU A O 1
ATOM 1222 N N . LEU A 1 158 ? 5.312 11.169 8.531 1.00 83.06 158 LEU A N 1
ATOM 1223 C CA . LEU A 1 158 ? 5.541 11.528 9.931 1.00 83.06 158 LEU A CA 1
ATOM 1224 C C . LEU A 1 158 ? 4.691 10.688 10.891 1.00 83.06 158 LEU A C 1
ATOM 1226 O O . LEU A 1 158 ? 5.190 10.206 11.906 1.00 83.06 158 LEU A O 1
ATOM 1230 N N . ARG A 1 159 ? 3.429 10.421 10.535 1.00 85.50 159 ARG A N 1
ATOM 1231 C CA . ARG A 1 159 ? 2.552 9.544 11.322 1.00 85.50 159 ARG A CA 1
ATOM 1232 C C . ARG A 1 159 ? 3.091 8.116 11.415 1.00 85.50 159 ARG A C 1
ATOM 1234 O O . ARG A 1 159 ? 3.069 7.522 12.488 1.00 85.50 159 ARG A O 1
ATOM 1241 N N . TYR A 1 160 ? 3.570 7.545 10.309 1.00 83.88 160 TYR A N 1
ATOM 1242 C CA . TYR A 1 160 ? 4.140 6.192 10.330 1.00 83.88 160 TYR A CA 1
ATOM 1243 C C . TYR A 1 160 ? 5.496 6.154 11.037 1.00 83.88 160 TYR A C 1
ATOM 1245 O O . TYR A 1 160 ? 5.801 5.153 11.685 1.00 83.88 160 TYR A O 1
ATOM 1253 N N . LYS A 1 161 ? 6.291 7.227 10.960 1.00 84.94 161 LYS A N 1
ATOM 1254 C CA . LYS A 1 161 ? 7.512 7.377 11.756 1.00 84.94 161 LYS A CA 1
ATOM 1255 C C . LYS A 1 161 ? 7.192 7.323 13.251 1.00 84.94 161 LYS A C 1
ATOM 1257 O O . LYS A 1 161 ? 7.752 6.481 13.946 1.00 84.94 161 LYS A O 1
ATOM 1262 N N . PHE A 1 162 ? 6.214 8.105 13.700 1.00 86.06 162 PHE A N 1
ATOM 1263 C CA . PHE A 1 162 ? 5.731 8.076 15.080 1.00 86.06 162 PHE A CA 1
ATOM 1264 C C . PHE A 1 162 ? 5.251 6.676 15.508 1.00 86.06 162 PHE A C 1
ATOM 1266 O O . PHE A 1 162 ? 5.648 6.173 16.556 1.00 86.06 162 PHE A O 1
ATOM 1273 N N . PHE A 1 163 ? 4.471 5.978 14.673 1.00 87.75 163 PHE A N 1
ATOM 1274 C CA . PHE A 1 163 ? 4.051 4.603 14.980 1.00 87.75 163 PHE A CA 1
ATOM 1275 C C . PHE A 1 163 ? 5.230 3.635 15.115 1.00 87.75 163 PHE A C 1
ATOM 1277 O O . PHE A 1 163 ? 5.231 2.788 16.005 1.00 87.75 163 PHE A O 1
ATOM 1284 N N . ARG A 1 164 ? 6.248 3.753 14.255 1.00 84.94 164 ARG A N 1
ATOM 1285 C CA . ARG A 1 164 ? 7.459 2.924 14.344 1.00 84.94 164 ARG A CA 1
ATOM 1286 C C . ARG A 1 164 ? 8.255 3.218 15.611 1.00 84.94 164 ARG A C 1
ATOM 1288 O O . ARG A 1 164 ? 8.793 2.285 16.193 1.00 84.94 164 ARG A O 1
ATOM 1295 N N . GLU A 1 165 ? 8.329 4.472 16.042 1.00 83.69 165 GLU A N 1
ATOM 1296 C CA . GLU A 1 165 ? 8.992 4.852 17.295 1.00 83.69 165 GLU A CA 1
ATOM 1297 C C . GLU A 1 165 ? 8.309 4.205 18.509 1.00 83.69 165 GLU A C 1
ATOM 1299 O O . G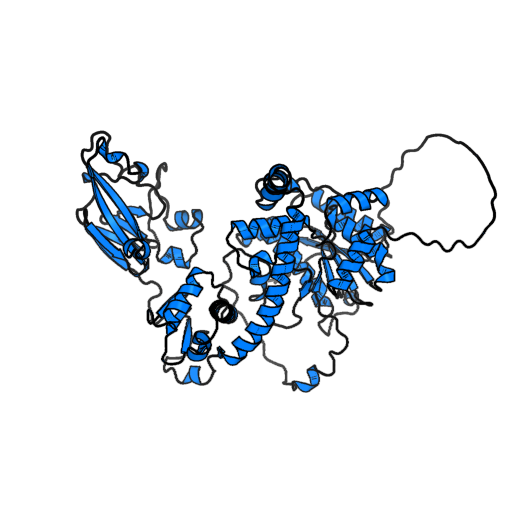LU A 1 165 ? 8.995 3.617 19.346 1.00 83.69 165 GLU A O 1
ATOM 1304 N N . LEU A 1 166 ? 6.971 4.203 18.551 1.00 83.50 166 LEU A N 1
ATOM 1305 C CA . LEU A 1 166 ? 6.196 3.535 19.607 1.00 83.50 166 LEU A CA 1
ATOM 1306 C C . LEU A 1 166 ? 6.329 2.002 19.599 1.00 83.50 166 LEU A C 1
ATOM 1308 O O . LEU A 1 166 ? 6.228 1.366 20.642 1.00 83.50 166 LEU A O 1
ATOM 1312 N N . LEU A 1 167 ? 6.550 1.400 18.429 1.00 84.56 167 LEU A N 1
ATOM 1313 C CA . LEU A 1 167 ? 6.800 -0.039 18.300 1.00 84.56 167 LEU A CA 1
ATOM 1314 C C . LEU A 1 167 ? 8.250 -0.413 18.668 1.00 84.56 167 LEU A C 1
ATOM 1316 O O . LEU A 1 167 ? 8.511 -1.493 19.190 1.00 84.56 167 LEU A O 1
ATOM 1320 N N . ARG A 1 168 ? 9.221 0.473 18.402 1.00 73.31 168 ARG A N 1
ATOM 1321 C CA . ARG A 1 168 ? 10.653 0.239 18.672 1.00 73.31 168 ARG A CA 1
ATOM 1322 C C . ARG A 1 168 ? 11.029 0.433 20.139 1.00 73.31 168 ARG A C 1
ATOM 1324 O O . ARG A 1 168 ? 11.957 -0.230 20.604 1.00 73.31 168 ARG A O 1
ATOM 1331 N N . SER A 1 169 ? 10.313 1.282 20.875 1.00 59.56 169 SER A N 1
ATOM 1332 C CA . SER A 1 169 ? 10.550 1.556 22.303 1.00 59.56 169 SER A CA 1
ATOM 1333 C C . SER A 1 169 ? 10.502 0.307 23.203 1.00 59.56 169 SER A C 1
ATOM 1335 O O . SER A 1 169 ? 10.976 0.366 24.331 1.00 59.56 169 SER A O 1
ATOM 1337 N N . GLY A 1 170 ? 9.995 -0.834 22.718 1.00 48.78 170 GLY A N 1
ATOM 1338 C CA . GLY A 1 170 ? 10.031 -2.124 23.419 1.00 48.78 170 GLY A CA 1
ATOM 1339 C C . GLY A 1 170 ? 11.240 -3.025 23.147 1.00 48.78 170 GLY A C 1
ATOM 1340 O O . GLY A 1 170 ? 11.374 -4.049 23.806 1.00 48.78 170 GLY A O 1
ATOM 1341 N N . THR A 1 171 ? 12.118 -2.693 22.191 1.00 41.28 171 THR A N 1
ATOM 1342 C CA . THR A 1 171 ? 13.108 -3.658 21.648 1.00 41.28 171 THR A CA 1
ATOM 1343 C C . THR A 1 171 ? 14.581 -3.306 21.881 1.00 41.28 171 THR A C 1
ATOM 1345 O O . THR A 1 171 ? 15.453 -4.116 21.569 1.00 41.28 171 THR A O 1
ATOM 1348 N N . ALA A 1 172 ? 14.896 -2.157 22.486 1.00 35.28 172 ALA A N 1
ATOM 1349 C CA . ALA A 1 172 ? 16.274 -1.778 22.803 1.00 35.28 172 ALA A CA 1
ATOM 1350 C C . ALA A 1 172 ? 16.557 -1.913 24.307 1.00 35.28 172 ALA A C 1
ATOM 1352 O O . ALA A 1 172 ? 16.094 -1.117 25.121 1.00 35.28 172 ALA A O 1
ATOM 1353 N N . GLY A 1 173 ? 17.345 -2.927 24.679 1.00 36.69 173 GLY A N 1
ATOM 1354 C CA . GLY A 1 173 ? 17.914 -3.039 26.021 1.00 36.69 173 GLY A CA 1
ATOM 1355 C C . GLY A 1 173 ? 18.702 -1.774 26.383 1.00 36.69 173 GLY A C 1
ATOM 1356 O O . GLY A 1 173 ? 19.546 -1.334 25.607 1.00 36.69 173 GLY A O 1
ATOM 1357 N N . LYS A 1 174 ? 18.430 -1.242 27.582 1.00 33.47 174 LYS A N 1
ATOM 1358 C CA . LYS A 1 174 ? 18.813 0.078 28.131 1.00 33.47 174 LYS A CA 1
ATOM 1359 C C . LYS A 1 174 ? 17.858 1.212 27.749 1.00 33.47 174 LYS A C 1
ATOM 1361 O O . LYS A 1 174 ? 18.196 2.114 26.990 1.00 33.47 174 LYS A O 1
ATOM 1366 N N . ILE A 1 175 ? 16.689 1.210 28.381 1.00 37.75 175 ILE A N 1
ATOM 1367 C CA . ILE A 1 175 ? 15.838 2.396 28.503 1.00 37.75 175 ILE A CA 1
ATOM 1368 C C . ILE A 1 175 ? 15.699 2.707 29.995 1.00 37.75 175 ILE A C 1
ATOM 1370 O O . ILE A 1 175 ? 15.543 1.795 30.807 1.00 37.75 175 ILE A O 1
ATOM 1374 N N . SER A 1 176 ? 15.810 3.990 30.346 1.00 34.06 176 SER A N 1
ATOM 1375 C CA . SER A 1 176 ? 15.568 4.506 31.695 1.00 34.06 176 SER A CA 1
ATOM 1376 C C . SER A 1 176 ? 14.232 3.997 32.263 1.00 34.06 176 SER A C 1
ATOM 1378 O O . SER A 1 176 ? 13.261 3.911 31.507 1.00 34.06 176 SER A O 1
ATOM 1380 N N . PRO A 1 177 ? 14.153 3.708 33.575 1.00 38.97 177 PRO A N 1
ATOM 1381 C CA . PRO A 1 177 ? 12.976 3.108 34.215 1.00 38.97 177 PRO A CA 1
ATOM 1382 C C . PRO A 1 177 ? 11.660 3.867 33.962 1.00 38.97 177 PRO A C 1
ATOM 1384 O O . PRO A 1 177 ? 10.610 3.237 33.870 1.00 38.97 177 PRO A O 1
ATOM 1387 N N . ASP A 1 178 ? 11.711 5.176 33.703 1.00 42.44 178 ASP A N 1
ATOM 1388 C CA . ASP A 1 178 ? 10.516 6.002 33.465 1.00 42.44 178 ASP A CA 1
ATOM 1389 C C . ASP A 1 178 ? 9.907 5.859 32.052 1.00 42.44 178 ASP A C 1
ATOM 1391 O O . ASP A 1 178 ? 8.765 6.250 31.822 1.00 42.44 178 ASP A O 1
ATOM 1395 N N . LYS A 1 179 ? 10.635 5.278 31.085 1.00 41.38 179 LYS A N 1
ATOM 1396 C CA . LYS A 1 179 ? 10.181 5.088 29.686 1.00 41.38 179 LYS A CA 1
ATOM 1397 C C . LYS A 1 179 ? 9.812 3.640 29.338 1.00 41.38 179 LYS A C 1
ATOM 1399 O O . LYS A 1 179 ? 9.397 3.370 28.213 1.00 41.38 179 LYS A O 1
ATOM 1404 N N . ALA A 1 180 ? 9.910 2.716 30.296 1.00 41.41 180 ALA A N 1
ATOM 1405 C CA . ALA A 1 180 ? 9.576 1.300 30.113 1.00 41.41 180 ALA A CA 1
ATOM 1406 C C . ALA A 1 180 ? 8.068 1.035 29.897 1.00 41.41 180 ALA A C 1
ATOM 1408 O O . ALA A 1 180 ? 7.683 -0.038 29.437 1.00 41.41 180 ALA A O 1
ATOM 1409 N N . ASN A 1 181 ? 7.199 2.011 30.185 1.00 44.50 181 ASN A N 1
ATOM 1410 C CA . ASN A 1 181 ? 5.745 1.833 30.147 1.00 44.50 181 ASN A CA 1
ATOM 1411 C C . ASN A 1 181 ? 5.083 2.015 28.769 1.00 44.50 181 ASN A C 1
ATOM 1413 O O . ASN A 1 181 ? 3.879 1.796 28.668 1.00 44.50 181 ASN A O 1
ATOM 1417 N N . ALA A 1 182 ? 5.831 2.352 27.713 1.00 54.25 182 ALA A N 1
ATOM 1418 C CA . ALA A 1 182 ? 5.273 2.696 26.398 1.00 54.25 182 ALA A CA 1
ATOM 1419 C C . ALA A 1 182 ? 5.593 1.690 25.274 1.00 54.25 182 ALA A C 1
ATOM 1421 O O . ALA A 1 182 ? 5.477 2.042 24.099 1.00 54.25 182 ALA A O 1
ATOM 1422 N N . SER A 1 183 ? 6.025 0.464 25.592 1.00 73.62 183 SER A N 1
ATOM 1423 C CA . SER A 1 183 ? 6.265 -0.548 24.559 1.00 73.62 183 SER A CA 1
ATOM 1424 C C . SER A 1 183 ? 4.941 -1.058 23.983 1.00 73.62 183 SER A C 1
ATOM 1426 O O . SER A 1 183 ? 4.082 -1.567 24.707 1.00 73.62 183 SER A O 1
ATOM 1428 N N . LEU A 1 184 ? 4.766 -0.896 22.673 1.00 86.81 184 LEU A N 1
ATOM 1429 C CA . LEU A 1 184 ? 3.649 -1.466 21.928 1.00 86.81 184 LEU A CA 1
ATOM 1430 C C . LEU A 1 184 ? 4.124 -2.649 21.090 1.00 86.81 184 LEU A C 1
ATOM 1432 O O . LEU A 1 184 ? 5.141 -2.558 20.405 1.00 86.81 184 LEU A O 1
ATOM 1436 N N . ASP A 1 185 ? 3.325 -3.710 21.064 1.00 91.31 185 ASP A N 1
ATOM 1437 C CA . ASP A 1 185 ? 3.520 -4.834 20.146 1.00 91.31 185 ASP A CA 1
ATOM 1438 C C . ASP A 1 185 ? 2.835 -4.551 18.807 1.00 91.31 185 ASP A C 1
ATOM 1440 O O . ASP A 1 185 ? 3.273 -5.000 17.745 1.00 91.31 185 ASP A O 1
ATOM 1444 N N . LYS A 1 186 ? 1.729 -3.794 18.838 1.00 94.00 186 LYS A N 1
ATOM 1445 C CA . LYS A 1 186 ? 0.912 -3.491 17.659 1.00 94.00 186 LYS A CA 1
ATOM 1446 C C . LYS A 1 186 ? 0.425 -2.052 17.658 1.00 94.00 186 LYS A C 1
ATOM 1448 O O . LYS A 1 186 ? 0.080 -1.501 18.699 1.00 94.00 186 LYS A O 1
ATOM 1453 N N . VAL A 1 187 ? 0.285 -1.481 16.463 1.00 95.69 187 VAL A N 1
ATOM 1454 C CA . VAL A 1 187 ? -0.488 -0.250 16.244 1.00 95.69 187 VAL A CA 1
ATOM 1455 C C . VAL A 1 187 ? -1.672 -0.551 15.330 1.00 95.69 187 VAL A C 1
ATOM 1457 O O . VAL A 1 187 ? -1.485 -0.959 14.186 1.00 95.69 187 VAL A O 1
ATOM 1460 N N . ALA A 1 188 ? -2.897 -0.349 15.810 1.00 97.44 188 ALA A N 1
ATOM 1461 C CA . ALA A 1 188 ? -4.117 -0.559 15.036 1.00 97.44 188 ALA A CA 1
ATOM 1462 C C . ALA A 1 188 ? -4.574 0.742 14.360 1.00 97.44 188 ALA A C 1
ATOM 1464 O O . ALA A 1 188 ? -4.650 1.786 15.002 1.00 97.44 188 ALA A O 1
ATOM 1465 N N . THR A 1 189 ? -4.909 0.686 13.067 1.00 96.75 189 THR A N 1
ATOM 1466 C CA . THR A 1 189 ? -5.395 1.845 12.292 1.00 96.75 189 THR A CA 1
ATOM 1467 C C . THR A 1 189 ? -6.765 1.575 11.670 1.00 96.75 189 THR A C 1
ATOM 1469 O O . THR A 1 189 ? -7.035 0.462 11.219 1.00 96.75 189 THR A O 1
ATOM 1472 N N . GLY A 1 190 ? -7.622 2.598 11.622 1.00 95.25 190 GLY A N 1
ATOM 1473 C CA . GLY A 1 190 ? -9.022 2.494 11.186 1.00 95.25 190 GLY A CA 1
ATOM 1474 C C . GLY A 1 190 ? -9.233 2.520 9.672 1.00 95.25 190 GLY A C 1
ATOM 1475 O O . GLY A 1 190 ? -10.121 3.218 9.212 1.00 95.25 190 GLY A O 1
ATOM 1476 N N . HIS A 1 191 ? -8.405 1.824 8.887 1.00 95.81 191 HIS A N 1
ATOM 1477 C CA . HIS A 1 191 ? -8.685 1.678 7.452 1.00 95.81 191 HIS A CA 1
ATOM 1478 C C . HIS A 1 191 ? -9.829 0.678 7.248 1.00 95.81 191 HIS A C 1
ATOM 1480 O O . HIS A 1 191 ? -9.837 -0.375 7.888 1.00 95.81 191 HIS A O 1
ATOM 1486 N N . THR A 1 192 ? -10.738 1.004 6.337 1.00 96.75 192 THR A N 1
ATOM 1487 C CA . THR A 1 192 ? -12.004 0.299 6.084 1.00 96.75 192 THR A CA 1
ATOM 1488 C C . THR A 1 192 ? -12.037 -0.396 4.719 1.00 96.75 192 THR A C 1
ATOM 1490 O O . THR A 1 192 ? -11.102 -0.277 3.920 1.00 96.75 192 THR A O 1
ATOM 1493 N N . LEU A 1 193 ? -13.129 -1.105 4.428 1.00 96.94 193 LEU A N 1
ATOM 1494 C CA . LEU A 1 193 ? -13.420 -1.666 3.106 1.00 96.94 193 LEU A CA 1
ATOM 1495 C C . LEU A 1 193 ? -13.523 -0.564 2.039 1.00 96.94 193 LEU A C 1
ATOM 1497 O O . LEU A 1 193 ? -13.021 -0.713 0.927 1.00 96.94 193 LEU A O 1
ATOM 1501 N N . ASP A 1 194 ? -14.092 0.588 2.386 1.00 95.19 194 ASP A N 1
ATOM 1502 C CA . ASP A 1 194 ? -14.142 1.759 1.510 1.00 95.19 194 ASP A CA 1
ATOM 1503 C C . ASP A 1 194 ? -12.736 2.249 1.133 1.00 95.19 194 ASP A C 1
ATOM 1505 O O . ASP A 1 194 ? -12.449 2.519 -0.035 1.00 95.19 194 ASP A O 1
ATOM 1509 N N . ASP A 1 195 ? -11.822 2.288 2.108 1.00 95.00 195 ASP A N 1
ATOM 1510 C CA . ASP A 1 195 ? -10.426 2.658 1.872 1.00 95.00 195 ASP A CA 1
ATOM 1511 C C . ASP A 1 195 ? -9.704 1.667 0.953 1.00 95.00 195 ASP A C 1
ATOM 1513 O O . ASP A 1 195 ? -8.793 2.067 0.214 1.00 95.00 195 ASP A O 1
ATOM 1517 N N . GLN A 1 196 ? -10.093 0.389 0.991 1.00 95.69 196 GLN A N 1
ATOM 1518 C CA . GLN A 1 196 ? -9.610 -0.612 0.045 1.00 95.69 196 GLN A CA 1
ATOM 1519 C C . GLN A 1 196 ? -10.099 -0.333 -1.358 1.00 95.69 196 GLN A C 1
ATOM 1521 O O . GLN A 1 196 ? -9.272 -0.208 -2.258 1.00 95.69 196 GLN A O 1
ATOM 1526 N N . ALA A 1 197 ? -11.410 -0.188 -1.534 1.00 96.19 197 ALA A N 1
ATOM 1527 C CA . ALA A 1 197 ? -12.011 0.069 -2.833 1.00 96.19 197 ALA A CA 1
ATOM 1528 C C . ALA A 1 197 ? -11.394 1.307 -3.500 1.00 96.19 197 ALA A C 1
ATOM 1530 O O . ALA A 1 197 ? -10.978 1.257 -4.659 1.00 96.19 197 ALA A O 1
ATOM 1531 N N . GLU A 1 198 ? -11.235 2.395 -2.739 1.00 94.62 198 GLU A N 1
ATOM 1532 C CA . GLU A 1 198 ? -10.538 3.604 -3.184 1.00 94.62 198 GLU A CA 1
ATOM 1533 C C . GLU A 1 198 ? -9.108 3.301 -3.642 1.00 94.62 198 GLU A C 1
ATOM 1535 O O . GLU A 1 198 ? -8.696 3.718 -4.725 1.00 94.62 198 GLU A O 1
ATOM 1540 N N . THR A 1 199 ? -8.346 2.562 -2.832 1.00 93.25 199 THR A N 1
ATOM 1541 C CA . THR A 1 199 ? -6.938 2.256 -3.110 1.00 93.25 199 THR A CA 1
ATOM 1542 C C . THR A 1 199 ? -6.783 1.376 -4.346 1.00 93.25 199 THR A C 1
ATOM 1544 O O . THR A 1 199 ? -5.939 1.667 -5.194 1.00 93.25 199 THR A O 1
ATOM 1547 N N . VAL A 1 200 ? -7.587 0.320 -4.464 1.00 94.50 200 VAL A N 1
ATOM 1548 C CA . VAL A 1 200 ? -7.560 -0.612 -5.597 1.00 94.50 200 VAL A CA 1
ATOM 1549 C C . VAL A 1 200 ? -7.903 0.126 -6.880 1.00 94.50 200 VAL A C 1
ATOM 1551 O O . VAL A 1 200 ? -7.133 0.067 -7.834 1.00 94.50 200 VAL A O 1
ATOM 1554 N N . LEU A 1 201 ? -8.990 0.902 -6.883 1.00 93.94 201 LEU A N 1
ATOM 1555 C CA . LEU A 1 201 ? -9.411 1.661 -8.058 1.00 93.94 201 LEU A CA 1
ATOM 1556 C C . LEU A 1 201 ? -8.360 2.698 -8.474 1.00 93.94 201 LEU A C 1
ATOM 1558 O O . LEU A 1 201 ? -8.009 2.795 -9.649 1.00 93.94 201 LEU A O 1
ATOM 1562 N N . MET A 1 202 ? -7.798 3.438 -7.513 1.00 90.31 202 MET A N 1
ATOM 1563 C CA . MET A 1 202 ? -6.724 4.396 -7.789 1.00 90.31 202 MET A CA 1
ATOM 1564 C C . MET A 1 202 ? -5.482 3.729 -8.385 1.00 90.31 202 MET A C 1
ATOM 1566 O O . MET A 1 202 ? -4.829 4.319 -9.244 1.00 90.31 202 MET A O 1
ATOM 1570 N N . ARG A 1 203 ? -5.126 2.527 -7.921 1.00 86.56 203 ARG A N 1
ATOM 1571 C CA . ARG A 1 203 ? -3.965 1.785 -8.429 1.00 86.56 203 ARG A CA 1
ATOM 1572 C C . ARG A 1 203 ? -4.230 1.172 -9.795 1.00 86.56 203 ARG A C 1
ATOM 1574 O O . ARG A 1 203 ? -3.361 1.263 -10.653 1.00 86.56 203 ARG A O 1
ATOM 1581 N N . LEU A 1 204 ? -5.425 0.632 -10.014 1.00 88.81 204 LEU A N 1
ATOM 1582 C CA . LEU A 1 204 ? -5.847 0.099 -11.304 1.00 88.81 204 LEU A CA 1
ATOM 1583 C C . LEU A 1 204 ? -5.735 1.170 -12.398 1.00 88.81 204 LEU A C 1
ATOM 1585 O O . LEU A 1 204 ? -5.096 0.937 -13.419 1.00 88.81 204 LEU A 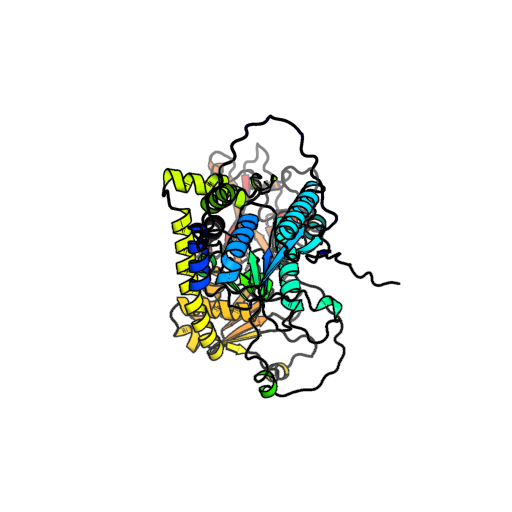O 1
ATOM 1589 N N . VAL A 1 205 ? -6.264 2.374 -12.147 1.00 86.38 205 VAL A N 1
ATOM 1590 C CA . VAL A 1 205 ? -6.217 3.498 -13.103 1.00 86.38 205 VAL A CA 1
ATOM 1591 C C . VAL A 1 205 ? -4.786 3.977 -13.386 1.00 86.38 205 VAL A C 1
ATOM 1593 O O . VAL A 1 205 ? -4.507 4.460 -14.478 1.00 86.38 205 VAL A O 1
ATOM 1596 N N . ARG A 1 206 ? -3.857 3.833 -12.432 1.00 79.56 206 ARG A N 1
ATOM 1597 C CA . ARG A 1 206 ? -2.436 4.186 -12.623 1.00 79.56 206 ARG A CA 1
ATOM 1598 C C . ARG A 1 206 ? -1.633 3.122 -13.379 1.00 79.56 206 ARG A C 1
ATOM 1600 O O . ARG A 1 206 ? -0.477 3.377 -13.698 1.00 79.56 206 ARG A O 1
ATOM 1607 N N . GLY A 1 207 ? -2.229 1.964 -13.660 1.00 77.94 207 GLY A N 1
ATOM 1608 C CA . GLY A 1 207 ? -1.529 0.783 -14.147 1.00 77.94 207 GLY A CA 1
ATOM 1609 C C . GLY A 1 207 ? -0.932 -0.003 -12.982 1.00 77.94 207 GLY A C 1
ATOM 1610 O O . GLY A 1 207 ? 0.021 0.430 -12.338 1.00 77.94 207 GLY A O 1
ATOM 1611 N N . ALA A 1 208 ? -1.500 -1.175 -12.704 1.00 77.69 208 ALA A N 1
ATOM 1612 C CA . ALA A 1 208 ? -1.069 -2.048 -11.620 1.00 77.69 208 ALA A CA 1
ATOM 1613 C C . ALA A 1 208 ? -1.145 -3.520 -12.040 1.00 77.69 208 ALA A C 1
ATOM 1615 O O . ALA A 1 208 ? -2.115 -3.942 -12.662 1.00 77.69 208 ALA A O 1
ATOM 1616 N N . GLY A 1 209 ? -0.131 -4.302 -11.658 1.00 82.38 209 GLY A N 1
ATOM 1617 C CA . GLY A 1 209 ? -0.220 -5.766 -11.617 1.00 82.38 209 GLY A CA 1
ATOM 1618 C C . GLY A 1 209 ? -0.823 -6.258 -10.295 1.00 82.38 209 GLY A C 1
ATOM 1619 O O . GLY A 1 209 ? -1.279 -5.452 -9.479 1.00 82.38 209 GLY A O 1
ATOM 1620 N N . THR A 1 210 ? -0.752 -7.565 -10.033 1.00 86.38 210 THR A N 1
ATOM 1621 C CA . THR A 1 210 ? -1.290 -8.206 -8.812 1.00 86.38 210 THR A CA 1
ATOM 1622 C C . THR A 1 210 ? -0.819 -7.520 -7.526 1.00 86.38 210 THR A C 1
ATOM 1624 O O . THR A 1 210 ? -1.636 -7.155 -6.687 1.00 86.38 210 THR A O 1
ATOM 1627 N N . ARG A 1 211 ? 0.477 -7.194 -7.415 1.00 83.75 211 ARG A N 1
ATOM 1628 C CA . ARG A 1 211 ? 1.041 -6.486 -6.251 1.00 83.75 211 ARG A CA 1
ATOM 1629 C C . ARG A 1 211 ? 0.416 -5.110 -6.001 1.00 83.75 211 ARG A C 1
ATOM 1631 O O . ARG A 1 211 ? 0.297 -4.678 -4.857 1.00 83.75 211 ARG A O 1
ATOM 1638 N N . GLY A 1 212 ? 0.012 -4.401 -7.054 1.00 85.31 212 GLY A N 1
ATOM 1639 C CA . GLY A 1 212 ? -0.717 -3.142 -6.912 1.00 85.31 212 GLY A CA 1
ATOM 1640 C C . GLY A 1 212 ? -2.177 -3.380 -6.521 1.00 85.31 212 GLY A C 1
ATOM 1641 O O . GLY A 1 212 ? -2.679 -2.722 -5.606 1.00 85.31 212 GLY A O 1
ATOM 1642 N N . LEU A 1 213 ? -2.833 -4.357 -7.151 1.00 91.50 213 LEU A N 1
ATOM 1643 C CA . LEU A 1 213 ? -4.223 -4.730 -6.867 1.00 91.50 213 LEU A CA 1
ATOM 1644 C C . LEU A 1 213 ? -4.428 -5.295 -5.458 1.00 91.50 213 LEU A C 1
ATOM 1646 O O . LEU A 1 213 ? -5.497 -5.095 -4.900 1.00 91.50 213 LEU A O 1
ATOM 1650 N N . ALA A 1 214 ? -3.387 -5.847 -4.830 1.00 92.44 214 ALA A N 1
ATOM 1651 C CA . ALA A 1 214 ? -3.363 -6.269 -3.425 1.00 92.44 214 ALA A CA 1
ATOM 1652 C C . ALA A 1 214 ? -3.767 -5.166 -2.414 1.00 92.44 214 ALA A C 1
ATOM 1654 O O . ALA A 1 214 ? -4.010 -5.432 -1.233 1.00 92.44 214 ALA A O 1
ATOM 1655 N N . GLY A 1 215 ? -3.854 -3.907 -2.859 1.00 92.88 215 GLY A N 1
ATOM 1656 C CA . GLY A 1 215 ? -4.445 -2.823 -2.083 1.00 92.88 215 GLY A CA 1
ATOM 1657 C C . GLY A 1 215 ? -3.692 -2.555 -0.777 1.00 92.88 215 GLY A C 1
ATOM 1658 O O . GLY A 1 215 ? -2.458 -2.472 -0.740 1.00 92.88 215 GLY A O 1
ATOM 1659 N N . ILE A 1 216 ? -4.441 -2.356 0.301 1.00 92.69 216 ILE A N 1
ATOM 1660 C CA . ILE A 1 216 ? -3.907 -2.128 1.646 1.00 92.69 216 ILE A CA 1
ATOM 1661 C C . ILE A 1 216 ? -3.707 -3.482 2.352 1.00 92.69 216 ILE A C 1
ATOM 1663 O O . ILE A 1 216 ? -4.628 -4.275 2.427 1.00 92.69 216 ILE A O 1
ATOM 1667 N N . TYR A 1 217 ? -2.548 -3.772 2.938 1.00 93.50 217 TYR A N 1
ATOM 1668 C CA . TYR A 1 217 ? -2.370 -5.051 3.649 1.00 93.50 217 TYR A CA 1
ATOM 1669 C C . TYR A 1 217 ? -3.031 -5.046 5.043 1.00 93.50 217 TYR A C 1
ATOM 1671 O O . TYR A 1 217 ? -2.951 -4.028 5.736 1.00 93.50 217 TYR A O 1
ATOM 1679 N N . PRO A 1 218 ? -3.640 -6.151 5.514 1.00 94.38 218 PRO A N 1
ATOM 1680 C CA . PRO A 1 218 ? -4.201 -6.253 6.869 1.00 94.38 218 PRO A CA 1
ATOM 1681 C C . PRO A 1 218 ? -3.164 -6.055 7.980 1.00 94.38 218 PRO A C 1
ATOM 1683 O O . PRO A 1 218 ? -3.457 -5.426 9.000 1.00 94.38 218 PRO A O 1
ATOM 1686 N N . LYS A 1 219 ? -1.941 -6.544 7.752 1.00 92.94 219 LYS A N 1
ATOM 1687 C CA . LYS A 1 219 ? -0.794 -6.477 8.660 1.00 92.94 219 LYS A CA 1
ATOM 1688 C C . LYS A 1 219 ? 0.427 -5.963 7.898 1.00 92.94 219 LYS A C 1
ATOM 1690 O O . LYS A 1 219 ? 0.674 -6.369 6.770 1.00 92.94 219 LYS A O 1
ATOM 1695 N N . LEU A 1 220 ? 1.189 -5.068 8.517 1.00 89.38 220 LEU A N 1
ATOM 1696 C CA . LEU A 1 220 ? 2.499 -4.628 8.043 1.00 89.38 220 LEU A CA 1
ATOM 1697 C C . LEU A 1 220 ? 3.519 -4.880 9.142 1.00 89.38 220 LEU A C 1
ATOM 1699 O O . LEU A 1 220 ? 3.457 -4.231 10.190 1.00 89.38 220 LEU A O 1
ATOM 1703 N N . SER A 1 221 ? 4.442 -5.805 8.904 1.00 85.06 221 SER A N 1
ATOM 1704 C CA . SER A 1 221 ? 5.540 -6.072 9.830 1.00 85.06 221 SER A CA 1
ATOM 1705 C C . SER A 1 221 ? 6.527 -4.905 9.836 1.00 85.06 221 SER A C 1
ATOM 1707 O O . SER A 1 221 ? 6.897 -4.368 8.789 1.00 85.06 221 SER A O 1
ATOM 1709 N N . VAL A 1 222 ? 6.946 -4.494 11.029 1.00 77.69 222 VAL A N 1
ATOM 1710 C CA . VAL A 1 222 ? 7.989 -3.487 11.224 1.00 77.69 222 VAL A CA 1
ATOM 1711 C C . VAL A 1 222 ? 9.255 -4.240 11.628 1.00 77.69 222 VAL A C 1
ATOM 1713 O O . VAL A 1 222 ? 9.296 -4.784 12.727 1.00 77.69 222 VAL A O 1
ATOM 1716 N N . PRO A 1 223 ? 10.285 -4.331 10.771 1.00 62.53 223 PRO A N 1
ATOM 1717 C CA . PRO A 1 223 ? 11.491 -5.062 11.118 1.00 62.53 223 PRO A CA 1
ATOM 1718 C C . PRO A 1 223 ? 12.197 -4.421 12.311 1.00 62.53 223 PRO A C 1
ATOM 1720 O O . PRO A 1 223 ? 12.320 -3.198 12.422 1.00 62.53 223 PRO A O 1
ATOM 1723 N N . THR A 1 224 ? 12.674 -5.287 13.198 1.00 50.75 224 THR A N 1
ATOM 1724 C CA . THR A 1 224 ? 13.335 -4.958 14.466 1.00 50.75 224 THR A CA 1
ATOM 1725 C C . THR A 1 224 ? 14.851 -4.769 14.331 1.00 50.75 224 THR A C 1
ATOM 1727 O O . THR A 1 224 ? 15.515 -4.428 15.306 1.00 50.75 224 THR A O 1
ATOM 1730 N N . GLY A 1 225 ? 15.424 -4.966 13.136 1.00 43.03 225 GLY A N 1
ATOM 1731 C CA . GLY A 1 225 ? 16.868 -4.875 12.886 1.00 43.03 225 GLY A CA 1
ATOM 1732 C C . GLY A 1 225 ? 17.369 -3.488 12.454 1.00 43.03 225 GLY A C 1
ATOM 1733 O O . GLY A 1 225 ? 16.654 -2.731 11.800 1.00 43.03 225 GLY A O 1
ATOM 1734 N N . LEU A 1 226 ? 18.642 -3.195 12.764 1.00 32.50 226 LEU A N 1
ATOM 1735 C CA . LEU A 1 226 ? 19.436 -2.072 12.233 1.00 32.50 226 LEU A CA 1
ATOM 1736 C C . LEU A 1 226 ? 19.734 -2.283 10.738 1.00 32.50 226 LEU A C 1
ATOM 1738 O O . LEU A 1 226 ? 20.851 -2.612 10.351 1.00 32.50 226 LEU A O 1
ATOM 1742 N N . TRP A 1 227 ? 18.720 -2.128 9.898 1.00 28.59 227 TRP A N 1
ATOM 1743 C CA . TRP A 1 227 ? 18.875 -1.979 8.456 1.00 28.59 227 TRP A CA 1
ATOM 1744 C C . TRP A 1 227 ? 18.458 -0.547 8.129 1.00 28.59 227 TRP A C 1
ATOM 1746 O O . TRP A 1 227 ? 17.381 -0.109 8.538 1.00 28.59 227 TRP A O 1
ATOM 1756 N N . GLU A 1 228 ? 19.364 0.209 7.504 1.00 32.22 228 GLU A N 1
ATOM 1757 C CA . GLU A 1 228 ? 19.205 1.641 7.228 1.00 32.22 228 GLU A CA 1
ATOM 1758 C C . GLU A 1 228 ? 17.844 1.939 6.575 1.00 32.22 228 GLU A C 1
ATOM 1760 O O . GLU A 1 228 ? 17.346 1.185 5.737 1.00 32.22 228 GLU A O 1
ATOM 1765 N N . GLU A 1 229 ? 17.234 3.055 6.989 1.00 31.23 229 GLU A N 1
ATOM 1766 C CA . GLU A 1 229 ? 15.855 3.493 6.708 1.00 31.23 229 GLU A CA 1
ATOM 1767 C C . GLU A 1 229 ? 15.510 3.675 5.212 1.00 31.23 229 GLU A C 1
ATOM 1769 O O . GLU A 1 229 ? 14.447 4.195 4.873 1.00 31.23 229 GLU A O 1
ATOM 1774 N N . SER A 1 230 ? 16.391 3.293 4.293 1.00 30.22 230 SER A N 1
ATOM 1775 C CA . SER A 1 230 ? 16.297 3.453 2.839 1.00 30.22 230 SER A CA 1
ATOM 1776 C C . SER A 1 230 ? 15.421 2.404 2.148 1.00 30.22 230 SER A C 1
ATOM 1778 O O . SER A 1 230 ? 14.768 2.741 1.166 1.00 30.22 230 SER A O 1
ATOM 1780 N N . ALA A 1 231 ? 15.323 1.171 2.657 1.00 28.34 231 ALA A N 1
ATOM 1781 C CA . ALA A 1 231 ? 14.653 0.084 1.923 1.00 28.34 231 ALA A CA 1
ATOM 1782 C C . ALA A 1 231 ? 13.121 0.009 2.115 1.00 28.34 231 ALA A C 1
ATOM 1784 O O . ALA A 1 231 ? 12.417 -0.581 1.301 1.00 28.34 231 ALA A O 1
ATOM 1785 N N . GLN A 1 232 ? 12.562 0.624 3.164 1.00 32.47 232 GLN A N 1
ATOM 1786 C CA . GLN A 1 232 ? 11.140 0.444 3.513 1.00 32.47 232 GLN A CA 1
ATOM 1787 C C . GLN A 1 232 ? 10.190 1.533 3.007 1.00 32.47 232 GLN A C 1
ATOM 1789 O O . GLN A 1 232 ? 8.975 1.408 3.179 1.00 32.47 232 GLN A O 1
ATOM 1794 N N . HIS A 1 233 ? 10.705 2.604 2.397 1.00 30.47 233 HIS A N 1
ATOM 1795 C CA . HIS A 1 233 ? 9.834 3.634 1.821 1.00 30.47 233 HIS A CA 1
ATOM 1796 C C . HIS A 1 233 ? 9.024 3.091 0.627 1.00 30.47 233 HIS A C 1
ATOM 1798 O O . HIS A 1 233 ? 7.907 3.547 0.410 1.00 30.47 233 HIS A O 1
ATOM 1804 N N . SER A 1 234 ? 9.501 2.042 -0.056 1.00 34.78 234 SER A N 1
ATOM 1805 C CA . SER A 1 234 ? 8.846 1.452 -1.237 1.00 34.78 234 SER A CA 1
ATOM 1806 C C . SER A 1 234 ? 7.548 0.677 -0.929 1.00 34.78 234 SER A C 1
ATOM 1808 O O . SER A 1 234 ? 6.590 0.765 -1.689 1.00 34.78 234 SER A O 1
ATOM 1810 N N . ALA A 1 235 ? 7.421 -0.001 0.220 1.00 28.52 235 ALA A N 1
ATOM 1811 C CA . ALA A 1 235 ? 6.200 -0.770 0.518 1.00 28.52 235 ALA A CA 1
ATOM 1812 C C . ALA A 1 235 ? 4.981 0.107 0.896 1.00 28.52 235 ALA A C 1
ATOM 1814 O O . ALA A 1 235 ? 3.848 -0.377 0.938 1.00 28.52 235 ALA A O 1
ATOM 1815 N N . LEU A 1 236 ? 5.188 1.396 1.207 1.00 31.73 236 LEU A N 1
ATOM 1816 C CA . LEU A 1 236 ? 4.136 2.290 1.722 1.00 31.73 236 LEU A CA 1
ATOM 1817 C C . LEU A 1 236 ? 4.075 3.683 1.076 1.00 31.73 236 LEU A C 1
ATOM 1819 O O . LEU A 1 236 ? 3.143 4.430 1.403 1.00 31.73 236 LEU A O 1
ATOM 1823 N N . SER A 1 237 ? 4.996 4.011 0.164 1.00 28.08 237 SER A N 1
ATOM 1824 C CA . SER A 1 237 ? 5.033 5.256 -0.608 1.00 28.08 237 SER A CA 1
ATOM 1825 C C . SER A 1 237 ? 5.259 4.953 -2.094 1.00 28.08 237 SER A C 1
ATOM 1827 O O . SER A 1 237 ? 6.355 4.590 -2.503 1.00 28.08 237 SER A O 1
ATOM 1829 N N . ASN A 1 238 ? 4.214 5.130 -2.907 1.00 35.12 238 ASN A N 1
ATOM 1830 C CA . ASN A 1 238 ? 4.311 5.146 -4.371 1.00 35.12 238 ASN A CA 1
ATOM 1831 C C . ASN A 1 238 ? 4.380 6.602 -4.871 1.00 35.12 238 ASN A C 1
ATOM 1833 O O . ASN A 1 238 ? 3.454 7.061 -5.547 1.00 35.12 238 ASN A O 1
ATOM 1837 N N . GLN A 1 239 ? 5.441 7.337 -4.517 1.00 26.95 239 GLN A N 1
ATOM 1838 C CA . GLN A 1 239 ? 5.846 8.575 -5.202 1.00 26.95 239 GLN A CA 1
ATOM 1839 C C . GLN A 1 239 ? 7.379 8.644 -5.371 1.00 26.95 239 GLN A C 1
ATOM 1841 O O . GLN A 1 239 ? 8.097 8.116 -4.519 1.00 26.95 239 GLN A O 1
ATOM 1846 N N . PRO A 1 240 ? 7.878 9.240 -6.475 1.00 23.53 240 PRO A N 1
ATOM 1847 C CA . PRO A 1 240 ? 9.291 9.228 -6.841 1.00 23.53 240 PRO A CA 1
ATOM 1848 C C . PRO A 1 240 ? 10.084 10.384 -6.205 1.00 23.53 240 PRO A C 1
ATOM 1850 O O . PRO A 1 240 ? 9.542 11.462 -6.002 1.00 23.53 240 PRO A O 1
ATOM 1853 N N . ALA A 1 241 ? 11.389 10.138 -6.030 1.00 24.98 241 ALA A N 1
ATOM 1854 C CA . ALA A 1 241 ? 12.484 11.096 -5.804 1.00 24.98 241 ALA A CA 1
ATOM 1855 C C . ALA A 1 241 ? 12.548 11.830 -4.446 1.00 24.98 241 ALA A C 1
ATOM 1857 O O . ALA A 1 241 ? 11.803 12.763 -4.196 1.00 24.98 241 ALA A O 1
ATOM 1858 N N . ASP A 1 242 ? 13.492 11.417 -3.588 1.00 24.25 242 ASP A N 1
ATOM 1859 C CA . ASP A 1 242 ? 14.663 12.231 -3.190 1.00 24.25 242 ASP A CA 1
ATOM 1860 C C . ASP A 1 242 ? 15.389 11.589 -1.993 1.00 24.25 242 ASP A C 1
ATOM 1862 O O . ASP A 1 242 ? 14.916 11.621 -0.861 1.00 24.25 242 ASP A O 1
ATOM 1866 N N . ARG A 1 243 ? 16.572 11.001 -2.233 1.00 24.27 243 ARG A N 1
ATOM 1867 C CA . ARG A 1 243 ? 17.584 10.725 -1.195 1.00 24.27 243 ARG A CA 1
ATOM 1868 C C . ARG A 1 243 ? 18.981 10.719 -1.795 1.00 24.27 243 ARG A C 1
ATOM 1870 O O . ARG A 1 243 ? 19.433 9.695 -2.290 1.00 24.27 243 ARG A O 1
ATOM 1877 N N . LEU A 1 244 ? 19.687 11.836 -1.673 1.00 23.17 244 LEU A N 1
ATOM 1878 C CA . LEU A 1 244 ? 21.148 11.879 -1.664 1.00 23.17 244 LEU A CA 1
ATOM 1879 C C . LEU A 1 244 ? 21.565 13.055 -0.781 1.00 23.17 244 LEU A C 1
ATOM 1881 O O . LEU A 1 244 ? 21.504 14.193 -1.229 1.00 23.17 244 LEU A O 1
ATOM 1885 N N . GLN A 1 245 ? 21.944 12.757 0.467 1.00 25.72 245 GLN A N 1
ATOM 1886 C CA . GLN A 1 245 ? 23.071 13.339 1.217 1.00 25.72 245 GLN A CA 1
ATOM 1887 C C . GLN A 1 245 ? 22.886 13.118 2.726 1.00 25.72 245 GLN A C 1
ATOM 1889 O O . GLN A 1 245 ? 22.092 13.794 3.367 1.00 25.72 245 GLN A O 1
ATOM 1894 N N . ALA A 1 246 ? 23.666 12.196 3.296 1.00 23.11 246 ALA A N 1
ATOM 1895 C CA . ALA A 1 246 ? 24.132 12.261 4.684 1.00 23.11 246 ALA A CA 1
ATOM 1896 C C . ALA A 1 246 ? 25.255 11.229 4.885 1.00 23.11 246 ALA A C 1
ATOM 1898 O O . ALA A 1 246 ? 25.036 10.106 5.332 1.00 23.11 246 ALA A O 1
ATOM 1899 N N . SER A 1 247 ? 26.477 11.603 4.512 1.00 22.69 247 SER A N 1
ATOM 1900 C CA . SER A 1 247 ? 27.702 10.916 4.926 1.00 22.69 247 SER A CA 1
ATOM 1901 C C . SER A 1 247 ? 28.169 11.475 6.271 1.00 22.69 247 SER A C 1
ATOM 1903 O O . SER A 1 247 ? 28.320 12.691 6.387 1.00 22.69 247 SER A O 1
ATOM 1905 N N . GLY A 1 248 ? 28.483 10.627 7.257 1.00 22.25 248 GLY A N 1
ATOM 1906 C CA . GLY A 1 248 ? 29.249 11.090 8.418 1.00 22.25 248 GLY A CA 1
ATOM 1907 C C . GLY A 1 248 ? 29.324 10.164 9.634 1.00 22.25 248 GLY A C 1
ATOM 1908 O O . GLY A 1 248 ? 28.472 10.223 10.506 1.00 22.25 248 GLY A O 1
ATOM 1909 N N . SER A 1 249 ? 30.453 9.453 9.740 1.00 22.78 249 SER A N 1
ATOM 1910 C CA . SER A 1 249 ? 31.138 9.039 10.983 1.00 22.78 249 SER A CA 1
ATOM 1911 C C . SER A 1 249 ? 30.562 7.875 11.819 1.00 22.78 249 SER A C 1
ATOM 1913 O O . SER A 1 249 ? 29.747 8.053 12.720 1.00 22.78 249 SER A O 1
ATOM 1915 N N . ARG A 1 250 ? 31.102 6.662 11.598 1.00 27.06 250 ARG A N 1
ATOM 1916 C CA . ARG A 1 250 ? 31.019 5.525 12.539 1.00 27.06 250 ARG A CA 1
ATOM 1917 C C . ARG A 1 250 ? 32.167 5.596 13.552 1.00 27.06 250 ARG A C 1
ATOM 1919 O O . ARG A 1 250 ? 33.334 5.600 13.162 1.00 27.06 250 ARG A O 1
ATOM 1926 N N . ARG A 1 251 ? 31.843 5.561 14.850 1.00 23.62 251 ARG A N 1
ATOM 1927 C CA . ARG A 1 251 ? 32.792 5.205 15.919 1.00 23.62 251 ARG A CA 1
ATOM 1928 C C . ARG A 1 251 ? 32.893 3.681 16.042 1.00 23.62 251 ARG A C 1
ATOM 1930 O O . ARG A 1 251 ? 31.897 2.972 15.939 1.00 23.62 251 ARG A O 1
ATOM 1937 N N . LYS A 1 252 ? 34.131 3.212 16.221 1.00 25.08 252 LYS A N 1
ATOM 1938 C CA . LYS A 1 252 ? 34.543 1.813 16.393 1.00 25.08 252 LYS A CA 1
ATOM 1939 C C . LYS A 1 252 ? 34.120 1.260 17.756 1.00 25.08 252 LYS A C 1
ATOM 1941 O O . LYS A 1 252 ? 34.289 1.945 18.758 1.00 25.08 252 LYS A O 1
ATOM 1946 N N . GLY A 1 253 ? 33.762 -0.023 17.763 1.00 25.52 253 GLY A N 1
ATOM 1947 C CA . GLY A 1 253 ? 33.884 -0.907 18.921 1.00 25.52 253 GLY A CA 1
ATOM 1948 C C . GLY A 1 253 ? 32.583 -1.607 19.288 1.00 25.52 253 GLY A C 1
ATOM 1949 O O . GLY A 1 253 ? 31.731 -0.980 19.890 1.00 25.52 253 GLY A O 1
ATOM 1950 N N . GLU A 1 254 ? 32.452 -2.892 18.940 1.00 26.64 254 GLU A N 1
ATOM 1951 C CA . GLU A 1 254 ? 32.170 -3.957 19.919 1.00 26.64 254 GLU A CA 1
ATOM 1952 C C . GLU A 1 254 ? 32.093 -5.350 19.262 1.00 26.64 254 GLU A C 1
ATOM 1954 O O . GLU A 1 254 ? 31.319 -5.607 18.345 1.00 26.64 254 GLU A O 1
ATOM 1959 N N . SER A 1 255 ? 32.998 -6.204 19.750 1.00 27.27 255 SER A N 1
ATOM 1960 C CA . SER A 1 255 ? 32.933 -7.652 19.990 1.00 27.27 255 SER A CA 1
ATOM 1961 C C . SER A 1 255 ? 31.872 -8.500 19.262 1.00 27.27 255 SER A C 1
ATOM 1963 O O . SER A 1 255 ? 30.669 -8.415 19.496 1.00 27.27 255 SER A O 1
ATOM 1965 N N . SER A 1 256 ? 32.386 -9.430 18.456 1.00 26.95 256 SER A N 1
ATOM 1966 C CA . SER A 1 256 ? 31.711 -10.579 17.855 1.00 26.95 256 SER A CA 1
ATOM 1967 C C . SER A 1 256 ? 31.162 -11.564 18.899 1.00 26.95 256 SER A C 1
ATOM 1969 O O . SER A 1 256 ? 31.934 -12.124 19.677 1.00 26.95 256 SER A O 1
ATOM 1971 N N . ARG A 1 257 ? 29.858 -11.861 18.843 1.00 27.56 257 ARG A N 1
ATOM 1972 C CA . ARG A 1 257 ? 29.256 -13.073 19.430 1.00 27.56 257 ARG A CA 1
ATOM 1973 C C . ARG A 1 257 ? 28.557 -13.893 18.349 1.00 27.56 257 ARG A C 1
ATOM 1975 O O . ARG A 1 257 ? 28.037 -13.326 17.384 1.00 27.56 257 ARG A O 1
ATOM 1982 N N . SER A 1 258 ? 28.624 -15.212 18.493 1.00 27.44 258 SER A N 1
ATOM 1983 C CA . SER A 1 258 ? 28.242 -16.205 17.489 1.00 27.44 258 SER A CA 1
ATOM 1984 C C . SER A 1 258 ? 26.721 -16.255 17.237 1.00 27.44 258 SER A C 1
ATOM 1986 O O . SER A 1 258 ? 25.931 -15.849 18.093 1.00 27.44 258 SER A O 1
ATOM 1988 N N . PRO A 1 259 ? 26.283 -16.738 16.055 1.00 32.16 259 PRO A N 1
ATOM 1989 C CA . PRO A 1 259 ? 24.873 -16.747 15.641 1.00 32.16 259 PRO A CA 1
ATOM 1990 C C . PRO A 1 259 ? 23.940 -17.562 16.551 1.00 32.16 259 PRO A C 1
ATOM 1992 O O . PRO A 1 259 ? 22.761 -17.235 16.664 1.00 32.16 259 PRO A O 1
ATOM 1995 N N . GLU A 1 260 ? 24.467 -18.576 17.237 1.00 29.33 260 GLU A N 1
ATOM 1996 C CA . GLU A 1 260 ? 23.686 -19.524 18.043 1.00 29.33 260 GLU A CA 1
ATOM 1997 C C . GLU A 1 260 ? 23.153 -18.904 19.350 1.00 29.33 260 GLU A C 1
ATOM 1999 O O . GLU A 1 260 ? 22.046 -19.225 19.783 1.00 29.33 260 GLU A O 1
ATOM 2004 N N . GLU A 1 261 ? 23.841 -17.911 19.929 1.00 28.73 261 GLU A N 1
ATOM 2005 C CA . GLU A 1 261 ? 23.367 -17.217 21.141 1.00 28.73 261 GLU A CA 1
ATOM 2006 C C . GLU A 1 261 ? 22.196 -16.249 20.872 1.00 28.73 261 GLU A C 1
ATOM 2008 O O . GLU A 1 261 ? 21.459 -15.893 21.796 1.00 28.73 261 GLU A O 1
ATOM 2013 N N . LYS A 1 262 ? 21.970 -15.836 19.614 1.00 32.81 262 LYS A N 1
ATOM 2014 C CA . LYS A 1 262 ? 20.815 -14.995 19.237 1.00 32.81 262 LYS A CA 1
ATOM 2015 C C . LYS A 1 262 ? 19.512 -15.788 19.126 1.00 32.81 262 LYS A C 1
ATOM 2017 O O . LYS A 1 262 ? 18.442 -15.204 19.283 1.00 32.81 262 LYS A O 1
ATOM 2022 N N . GLN A 1 263 ? 19.586 -17.096 18.886 1.00 29.58 263 GLN A N 1
ATOM 2023 C CA . GLN A 1 263 ? 18.409 -17.937 18.653 1.00 29.58 263 GLN A CA 1
ATOM 2024 C C . GLN A 1 263 ? 17.737 -18.396 19.960 1.00 29.58 263 GLN A C 1
ATOM 2026 O O . GLN A 1 263 ? 16.523 -18.576 19.995 1.00 29.58 263 GLN A O 1
ATOM 2031 N N . ALA A 1 264 ? 18.482 -18.475 21.069 1.00 27.19 264 ALA A N 1
ATOM 2032 C CA . ALA A 1 264 ? 17.974 -18.987 22.346 1.00 27.19 264 ALA A CA 1
ATOM 2033 C C . ALA A 1 264 ? 17.186 -17.970 23.209 1.00 27.19 264 ALA A C 1
ATOM 2035 O O . ALA A 1 264 ? 16.570 -18.360 24.198 1.00 27.19 264 ALA A O 1
ATOM 2036 N N . ARG A 1 265 ? 17.161 -16.671 22.860 1.00 26.91 265 ARG A N 1
ATOM 2037 C CA . ARG A 1 265 ? 16.435 -15.623 23.625 1.00 26.91 265 ARG A CA 1
ATOM 2038 C C . ARG A 1 265 ? 15.150 -15.096 22.961 1.00 26.91 265 ARG A C 1
ATOM 2040 O O . ARG A 1 265 ? 14.532 -14.180 23.494 1.00 26.91 265 ARG A O 1
ATOM 2047 N N . GLY A 1 266 ? 14.733 -15.653 21.823 1.00 30.84 266 GLY A N 1
ATOM 2048 C CA . GLY A 1 266 ? 13.660 -15.100 20.979 1.00 30.84 266 GLY A CA 1
ATOM 2049 C C . GLY A 1 266 ? 12.299 -15.805 21.022 1.00 30.84 266 GLY A C 1
ATOM 2050 O O . GLY A 1 266 ? 11.447 -15.489 20.201 1.00 30.84 266 GLY A O 1
ATOM 2051 N N . ALA A 1 267 ? 12.056 -16.754 21.929 1.00 31.91 267 ALA A N 1
ATOM 2052 C CA . ALA A 1 267 ? 10.872 -17.627 21.864 1.00 31.91 267 ALA A CA 1
ATOM 2053 C C . ALA A 1 267 ? 9.548 -17.022 22.399 1.00 31.91 267 ALA A C 1
ATOM 2055 O O . ALA A 1 267 ? 8.583 -17.753 22.602 1.00 31.91 267 ALA A O 1
ATOM 2056 N N . GLY A 1 268 ? 9.462 -15.703 22.613 1.00 36.59 268 GLY A N 1
ATOM 2057 C CA . GLY A 1 268 ? 8.237 -15.056 23.116 1.00 36.59 268 GLY A CA 1
ATOM 2058 C C . GLY A 1 268 ? 7.997 -13.609 22.678 1.00 36.59 268 GLY A C 1
ATOM 2059 O O . GLY A 1 268 ? 7.007 -13.020 23.097 1.00 36.59 268 GLY A O 1
ATOM 2060 N N . ALA A 1 269 ? 8.864 -13.018 21.850 1.00 51.22 269 ALA A N 1
ATOM 2061 C CA . ALA A 1 269 ? 8.684 -11.638 21.400 1.00 51.22 269 ALA A CA 1
ATOM 2062 C C . ALA A 1 269 ? 7.729 -11.595 20.199 1.00 51.22 269 ALA A C 1
ATOM 2064 O O . ALA A 1 269 ? 8.005 -12.170 19.144 1.00 51.22 269 ALA A O 1
ATOM 2065 N N . THR A 1 270 ? 6.585 -10.933 20.351 1.00 62.03 270 THR A N 1
ATOM 2066 C CA . THR A 1 270 ? 5.654 -10.683 19.251 1.00 62.03 270 THR A CA 1
ATOM 2067 C C . THR A 1 270 ? 6.271 -9.681 18.275 1.00 62.03 270 THR A C 1
ATOM 2069 O O . THR A 1 270 ? 6.794 -8.641 18.662 1.00 62.03 270 THR A O 1
ATOM 2072 N N . GLU A 1 271 ? 6.254 -9.999 16.977 1.00 79.62 271 GLU A N 1
ATOM 2073 C CA . GLU A 1 271 ? 6.832 -9.104 15.966 1.00 79.62 271 GLU A CA 1
ATOM 2074 C C . GLU A 1 271 ? 6.063 -7.780 15.906 1.00 79.62 271 GLU A C 1
ATOM 2076 O O . GLU A 1 271 ? 4.847 -7.816 15.680 1.00 79.62 271 GLU A O 1
ATOM 2081 N N . PRO A 1 272 ? 6.717 -6.615 16.032 1.00 88.38 272 PRO A N 1
ATOM 2082 C CA . PRO A 1 272 ? 6.024 -5.342 15.968 1.00 88.38 272 PRO A CA 1
ATOM 2083 C C . PRO A 1 272 ? 5.339 -5.154 14.615 1.00 88.38 272 PRO A C 1
ATOM 2085 O O . PRO A 1 272 ? 5.929 -5.391 13.557 1.00 88.38 272 PRO A O 1
ATOM 2088 N N . ALA A 1 273 ? 4.071 -4.743 14.628 1.00 91.62 273 ALA A N 1
ATOM 2089 C CA . ALA A 1 273 ? 3.305 -4.596 13.393 1.00 91.62 273 ALA A CA 1
ATOM 2090 C C . ALA A 1 273 ? 2.251 -3.487 13.450 1.00 91.62 273 ALA A C 1
ATOM 2092 O O . ALA A 1 273 ? 1.668 -3.196 14.492 1.00 91.62 273 ALA A O 1
ATOM 2093 N N . ILE A 1 274 ? 1.946 -2.921 12.284 1.00 93.94 274 ILE A N 1
ATOM 2094 C CA . ILE A 1 274 ? 0.770 -2.071 12.088 1.00 93.94 274 ILE A CA 1
ATOM 2095 C C . ILE A 1 274 ? -0.356 -2.946 11.536 1.00 93.94 274 ILE A C 1
ATOM 2097 O O . ILE A 1 274 ? -0.181 -3.592 10.503 1.00 93.94 274 ILE A O 1
ATOM 2101 N N . ILE A 1 275 ? -1.510 -2.953 12.199 1.00 96.81 275 ILE A N 1
ATOM 2102 C CA . ILE A 1 275 ? -2.665 -3.789 11.852 1.00 96.81 275 ILE A CA 1
ATOM 2103 C C . ILE A 1 275 ? -3.889 -2.948 11.475 1.00 96.81 275 ILE A C 1
ATOM 2105 O O . ILE A 1 275 ? -4.014 -1.778 11.852 1.00 96.81 275 ILE A O 1
ATOM 2109 N N . ARG A 1 276 ? -4.809 -3.544 10.711 1.00 97.75 276 ARG A N 1
ATOM 2110 C CA . ARG A 1 276 ? -6.037 -2.895 10.217 1.00 97.75 276 ARG A CA 1
ATOM 2111 C C . ARG A 1 276 ? -7.270 -3.764 10.475 1.00 97.75 276 ARG A C 1
ATOM 2113 O O . ARG A 1 276 ? -7.750 -4.417 9.552 1.00 97.75 276 ARG A O 1
ATOM 2120 N N . PRO A 1 277 ? -7.794 -3.793 11.712 1.00 97.94 277 PRO A N 1
ATOM 2121 C CA . PRO A 1 277 ? -8.908 -4.675 12.067 1.00 97.94 277 PRO A CA 1
ATOM 2122 C C . PRO A 1 277 ? -10.226 -4.380 11.335 1.00 97.94 277 PRO A C 1
ATOM 2124 O O . PRO A 1 277 ? -11.048 -5.276 11.189 1.00 97.94 277 PRO A O 1
ATOM 2127 N N . LEU A 1 278 ? -10.430 -3.147 10.859 1.00 97.94 278 LEU A N 1
ATOM 2128 C CA . LEU A 1 278 ? -11.668 -2.731 10.185 1.00 97.94 278 LEU A CA 1
ATOM 2129 C C . LEU A 1 278 ? -11.637 -2.900 8.661 1.00 97.94 278 LEU A C 1
ATOM 2131 O O . LEU A 1 278 ? -12.575 -2.496 7.988 1.00 97.94 278 LEU A O 1
ATOM 2135 N N . LEU A 1 279 ? -10.585 -3.496 8.095 1.00 96.25 279 LEU A N 1
ATOM 2136 C CA . LEU A 1 279 ? -10.340 -3.463 6.649 1.00 96.25 279 LEU A CA 1
ATOM 2137 C C . LEU A 1 279 ? -11.397 -4.198 5.807 1.00 96.25 279 LEU A C 1
ATOM 2139 O O . LEU A 1 279 ? -11.506 -3.939 4.614 1.00 96.25 279 LEU A O 1
ATOM 2143 N N . ALA A 1 280 ? -12.162 -5.095 6.431 1.00 94.94 280 ALA A N 1
ATOM 2144 C CA . ALA A 1 280 ? -13.295 -5.793 5.825 1.00 94.94 280 ALA A CA 1
ATOM 2145 C C . ALA A 1 280 ? -14.663 -5.172 6.175 1.00 94.94 280 ALA A C 1
ATOM 2147 O O . ALA A 1 280 ? -15.688 -5.703 5.767 1.00 94.94 280 ALA A O 1
ATOM 2148 N N . GLN A 1 281 ? -14.696 -4.083 6.949 1.00 96.62 281 GLN A N 1
ATOM 2149 C CA . GLN A 1 281 ? -15.929 -3.440 7.411 1.00 96.62 281 GLN A CA 1
ATOM 2150 C C . GLN A 1 281 ? -16.215 -2.177 6.603 1.00 96.62 281 GLN A C 1
ATOM 2152 O O . GLN A 1 281 ? -15.292 -1.428 6.272 1.00 96.62 281 GLN A O 1
ATOM 2157 N N . LYS A 1 282 ? -17.491 -1.915 6.316 1.00 94.75 282 LYS A N 1
ATOM 2158 C CA . LYS A 1 282 ? -17.911 -0.694 5.625 1.00 94.75 282 LYS A CA 1
ATOM 2159 C C . LYS A 1 282 ? -17.991 0.463 6.602 1.00 94.75 282 LYS A C 1
ATOM 2161 O O . LYS A 1 282 ? -18.414 0.295 7.745 1.00 94.75 282 LYS A O 1
ATOM 2166 N N . ARG A 1 283 ? -17.705 1.670 6.120 1.00 93.19 283 ARG A N 1
ATOM 2167 C CA . ARG A 1 283 ? -17.839 2.897 6.916 1.00 93.19 283 ARG A CA 1
ATOM 2168 C C . ARG A 1 283 ? -19.246 3.078 7.502 1.00 93.19 283 ARG A C 1
ATOM 2170 O O . ARG A 1 283 ? -19.382 3.465 8.657 1.00 93.19 283 ARG A O 1
ATOM 2177 N N . LYS A 1 284 ? -20.289 2.752 6.732 1.00 92.69 284 LYS A N 1
ATOM 2178 C CA . LYS A 1 284 ? -21.695 2.872 7.159 1.00 92.69 284 LYS A CA 1
ATOM 2179 C C . LYS A 1 284 ? -22.025 2.013 8.389 1.00 92.69 284 LYS A C 1
ATOM 2181 O O . LYS A 1 284 ? -22.800 2.432 9.251 1.00 92.69 284 LYS A O 1
ATOM 2186 N N . ASP A 1 285 ? -21.419 0.833 8.489 1.00 94.88 285 ASP A N 1
ATOM 2187 C CA . ASP A 1 285 ? -21.631 -0.072 9.622 1.00 94.88 285 ASP A CA 1
ATOM 2188 C C . ASP A 1 285 ? -20.966 0.489 10.888 1.00 94.88 285 ASP A C 1
ATOM 2190 O O . ASP A 1 285 ? -21.510 0.370 11.986 1.00 94.88 285 ASP A O 1
ATOM 2194 N N . LEU A 1 286 ? -19.833 1.186 10.730 1.00 96.00 286 LEU A N 1
ATOM 2195 C CA . LEU A 1 286 ? -19.163 1.898 11.822 1.00 96.00 286 LEU A CA 1
ATOM 2196 C C . LEU A 1 286 ? -20.011 3.061 12.348 1.00 96.00 286 LEU A C 1
ATOM 2198 O O . LEU A 1 286 ? -20.114 3.242 13.558 1.00 96.00 286 LEU A O 1
ATOM 2202 N N . GLU A 1 287 ? -20.627 3.838 11.452 1.00 94.81 287 GLU A N 1
ATOM 2203 C CA . GLU A 1 287 ? -21.529 4.941 11.817 1.00 94.81 287 GLU A CA 1
ATOM 2204 C C . GLU A 1 287 ? -22.740 4.426 12.603 1.00 94.81 287 GLU A C 1
ATOM 2206 O O . GLU A 1 287 ? -23.105 4.996 13.632 1.00 94.81 287 GLU A O 1
ATOM 2211 N N . THR A 1 288 ? -23.317 3.308 12.155 1.00 95.12 288 THR A N 1
ATOM 2212 C CA . THR A 1 288 ? -24.467 2.665 12.807 1.00 95.12 288 THR A CA 1
ATOM 2213 C C . THR A 1 288 ? -24.093 2.141 14.193 1.00 95.12 288 THR A C 1
ATOM 2215 O O . THR A 1 288 ? -24.813 2.393 15.157 1.00 95.12 288 THR A O 1
ATOM 2218 N N . TYR A 1 289 ? -22.935 1.487 14.316 1.00 95.75 289 TYR A N 1
ATOM 2219 C CA . TYR A 1 289 ? -22.412 1.017 15.599 1.00 95.75 289 TYR A CA 1
ATOM 2220 C C . TYR A 1 289 ? -22.144 2.162 16.581 1.00 95.75 289 TYR A C 1
ATOM 2222 O O . TYR A 1 289 ? -22.525 2.094 17.748 1.00 95.75 289 TYR A O 1
ATOM 2230 N N . LEU A 1 290 ? -21.501 3.243 16.131 1.00 95.56 290 LEU A N 1
ATOM 2231 C CA . LEU A 1 290 ? -21.229 4.387 17.001 1.00 95.56 290 LEU A CA 1
ATOM 2232 C C . LEU A 1 290 ? -22.521 5.054 17.480 1.00 95.56 290 LEU A C 1
ATOM 2234 O O . LEU A 1 290 ? -22.625 5.397 18.658 1.00 95.56 290 LEU A O 1
ATOM 2238 N N . ALA A 1 291 ? -23.519 5.168 16.600 1.00 94.38 291 ALA A N 1
ATOM 2239 C CA . ALA A 1 291 ? -24.840 5.656 16.968 1.00 94.38 291 ALA A CA 1
ATOM 2240 C C . ALA A 1 291 ? -25.524 4.745 18.002 1.00 94.38 291 ALA A C 1
ATOM 2242 O O . ALA A 1 291 ? -26.066 5.253 18.984 1.00 94.38 291 ALA A O 1
ATOM 2243 N N . SER A 1 292 ? -25.455 3.416 17.843 1.00 93.69 292 SER A N 1
ATOM 2244 C CA . SER A 1 292 ? -26.093 2.474 18.774 1.00 93.69 292 SER A CA 1
ATOM 2245 C C . SER A 1 292 ? -25.462 2.481 20.167 1.00 93.69 292 SER A C 1
ATOM 2247 O O . SER A 1 292 ? -26.158 2.246 21.151 1.00 93.69 292 SER A O 1
ATOM 2249 N N . VAL A 1 293 ? -24.159 2.765 20.272 1.00 92.75 293 VAL A N 1
ATOM 2250 C CA . VAL A 1 293 ? -23.461 2.885 21.566 1.00 92.75 293 VAL A CA 1
ATOM 2251 C C . VAL A 1 293 ? -23.424 4.321 22.104 1.00 92.75 293 VAL A C 1
ATOM 2253 O O . VAL A 1 293 ? -22.776 4.570 23.119 1.00 92.75 293 VAL A O 1
ATOM 2256 N N . GLY A 1 294 ? -24.090 5.270 21.434 1.00 93.69 294 GLY A N 1
ATOM 2257 C CA . GLY A 1 294 ? -24.158 6.675 21.846 1.00 93.69 294 GLY A CA 1
ATOM 2258 C C . GLY A 1 294 ? -22.819 7.419 21.790 1.00 93.69 294 GLY A C 1
ATOM 2259 O O . GLY A 1 294 ? -22.648 8.426 22.475 1.00 93.69 294 GLY A O 1
ATOM 2260 N N . GLN A 1 295 ? -21.855 6.937 21.002 1.00 95.12 295 GLN A N 1
ATOM 2261 C CA . GLN A 1 295 ? -20.522 7.525 20.908 1.00 95.12 295 GLN A CA 1
ATOM 2262 C C . GLN A 1 295 ? -20.463 8.578 19.797 1.00 95.12 295 GLN A C 1
ATOM 2264 O O . GLN A 1 295 ? -20.571 8.263 18.613 1.00 95.12 295 GLN A O 1
ATOM 2269 N N . GLY A 1 296 ? -20.197 9.831 20.171 1.00 93.62 296 GLY A N 1
ATOM 2270 C CA . GLY A 1 296 ? -19.913 10.901 19.213 1.00 93.62 296 GLY A CA 1
ATOM 2271 C C . GLY A 1 296 ? -18.516 10.797 18.589 1.00 93.62 296 GLY A C 1
ATOM 2272 O O . GLY A 1 296 ? -17.605 10.192 19.160 1.00 93.62 296 GLY A O 1
ATOM 2273 N N . TRP A 1 297 ? -18.334 11.437 17.434 1.00 94.50 297 TRP A N 1
ATOM 2274 C CA . TRP A 1 297 ? -17.053 11.592 16.735 1.00 94.50 297 TRP A CA 1
ATOM 2275 C C . TRP A 1 297 ? -16.937 12.995 16.127 1.00 94.50 297 TRP A C 1
ATOM 2277 O O . TRP A 1 297 ? -17.908 13.752 16.074 1.00 94.50 297 TRP A O 1
ATOM 2287 N N . ARG A 1 298 ? -15.742 13.350 15.648 1.00 91.38 298 ARG A N 1
ATOM 2288 C CA . ARG A 1 298 ? -15.473 14.630 14.982 1.00 91.38 298 ARG A CA 1
ATOM 2289 C C . ARG A 1 298 ? -15.467 14.472 13.465 1.00 91.38 298 ARG A C 1
ATOM 2291 O O . ARG A 1 298 ? -14.981 13.477 12.929 1.00 91.38 298 ARG A O 1
ATOM 2298 N N . ASN A 1 299 ? -15.993 15.474 12.764 1.00 77.06 299 ASN A N 1
ATOM 2299 C CA . ASN A 1 299 ? -15.979 15.528 11.304 1.00 77.06 299 ASN A CA 1
ATOM 2300 C C . ASN A 1 299 ? -14.841 16.432 10.822 1.00 77.06 299 ASN A C 1
ATOM 2302 O O . ASN A 1 299 ? -14.744 17.589 11.222 1.00 77.06 299 ASN A O 1
ATOM 2306 N N . ASP A 1 300 ? -13.993 15.905 9.943 1.00 71.62 300 ASP A N 1
ATOM 2307 C CA . ASP A 1 300 ? -12.925 16.668 9.299 1.00 71.62 300 ASP A CA 1
ATOM 2308 C C . ASP A 1 300 ? -13.448 17.298 7.999 1.00 71.62 300 ASP A C 1
ATOM 2310 O O . ASP A 1 300 ? -13.896 16.599 7.085 1.00 71.62 300 ASP A O 1
ATOM 2314 N N . SER A 1 301 ? -13.416 18.630 7.937 1.00 67.62 301 SER A N 1
ATOM 2315 C CA . SER A 1 301 ? -13.887 19.436 6.807 1.00 67.62 301 SER A CA 1
ATOM 2316 C C . SER A 1 301 ? -13.058 19.210 5.536 1.00 67.62 301 SER A C 1
ATOM 2318 O O . SER A 1 301 ? -13.601 19.287 4.429 1.00 67.62 301 SER A O 1
ATOM 2320 N N . SER A 1 302 ? -11.781 18.831 5.669 1.00 66.69 302 SER A N 1
ATOM 2321 C CA . SER A 1 302 ? -10.882 18.545 4.542 1.00 66.69 302 SER A CA 1
ATOM 2322 C C . SER A 1 302 ? -11.262 17.274 3.769 1.00 66.69 302 SER A C 1
ATOM 2324 O O . SER A 1 302 ? -10.941 17.144 2.586 1.00 66.69 302 SER A O 1
ATOM 2326 N N . ASN A 1 303 ? -12.059 16.379 4.368 1.00 72.56 303 ASN A N 1
ATOM 2327 C CA . ASN A 1 303 ? -12.565 15.165 3.713 1.00 72.56 303 ASN A CA 1
ATOM 2328 C C . ASN A 1 303 ? -13.488 15.442 2.514 1.00 72.56 303 ASN A C 1
ATOM 2330 O O . ASN A 1 303 ? -13.840 14.514 1.783 1.00 72.56 303 ASN A O 1
ATOM 2334 N N . ARG A 1 304 ? -13.918 16.694 2.316 1.00 73.69 304 ARG A N 1
ATOM 2335 C CA . ARG A 1 304 ? -14.770 17.115 1.191 1.00 73.69 304 ARG A CA 1
ATOM 2336 C C . ARG A 1 304 ? -13.991 17.804 0.070 1.00 73.69 304 ARG A C 1
ATOM 2338 O O . ARG A 1 304 ? -14.577 18.124 -0.960 1.00 73.69 304 ARG A O 1
ATOM 2345 N N . ASP A 1 305 ? -12.690 18.024 0.241 1.00 78.31 305 ASP A N 1
ATOM 2346 C CA . ASP A 1 305 ? -11.877 18.762 -0.720 1.00 78.31 305 ASP A CA 1
ATOM 2347 C C . ASP A 1 305 ? -11.522 17.901 -1.945 1.00 78.31 305 ASP A C 1
ATOM 2349 O O . ASP A 1 305 ? -10.728 16.961 -1.865 1.00 78.31 305 ASP A O 1
ATOM 2353 N N . LEU A 1 306 ? -12.098 18.236 -3.101 1.00 83.62 306 LEU A N 1
ATOM 2354 C CA . LEU A 1 306 ? -11.918 17.506 -4.360 1.00 83.62 306 LEU A CA 1
ATOM 2355 C C . LEU A 1 306 ? -10.554 17.747 -5.036 1.00 83.62 306 LEU A C 1
ATOM 2357 O O . LEU A 1 306 ? -10.253 17.110 -6.053 1.00 83.62 306 LEU A O 1
ATOM 2361 N N . ARG A 1 307 ? -9.688 18.610 -4.485 1.00 77.19 307 ARG A N 1
ATOM 2362 C CA . ARG A 1 307 ? -8.290 18.724 -4.939 1.00 77.19 307 ARG A CA 1
ATOM 2363 C C . ARG A 1 307 ? -7.525 17.417 -4.722 1.00 77.19 307 ARG A C 1
ATOM 2365 O O . ARG A 1 307 ? -6.674 17.059 -5.539 1.00 77.19 307 ARG A O 1
ATOM 2372 N N . PHE A 1 308 ? -7.887 16.650 -3.695 1.00 76.88 308 PHE A N 1
ATOM 2373 C CA . PHE A 1 308 ? -7.281 15.353 -3.408 1.00 76.88 308 PHE A CA 1
ATOM 2374 C C . PHE A 1 308 ? -7.890 14.241 -4.266 1.00 76.88 308 PHE A C 1
ATOM 2376 O O . PHE A 1 308 ? -9.108 14.055 -4.322 1.00 76.88 308 PHE A O 1
ATOM 2383 N N . THR A 1 309 ? -7.027 13.452 -4.915 1.00 79.75 309 THR A N 1
ATOM 2384 C CA . THR A 1 309 ? -7.442 12.345 -5.800 1.00 79.75 309 THR A CA 1
ATOM 2385 C C . THR A 1 309 ? -8.363 11.357 -5.089 1.00 79.75 309 THR A C 1
ATOM 2387 O O . THR A 1 309 ? -9.373 10.946 -5.655 1.00 79.75 309 THR A O 1
ATOM 2390 N N . ARG A 1 310 ? -8.053 11.026 -3.832 1.00 84.44 310 ARG A N 1
ATOM 2391 C CA . ARG A 1 310 ? -8.844 10.099 -3.019 1.00 84.44 310 ARG A CA 1
ATOM 2392 C C . ARG A 1 310 ? -10.277 10.594 -2.801 1.00 84.44 310 ARG A C 1
ATOM 2394 O O . ARG A 1 310 ? -11.219 9.833 -2.988 1.00 84.44 310 ARG A O 1
ATOM 2401 N N . ASN A 1 311 ? -10.454 11.886 -2.525 1.00 86.06 311 ASN A N 1
ATOM 2402 C CA . ASN A 1 311 ? -11.775 12.492 -2.342 1.00 86.06 311 ASN A CA 1
ATOM 2403 C C . ASN A 1 311 ? -12.586 12.519 -3.648 1.00 86.06 311 ASN A C 1
ATOM 2405 O O . ASN A 1 311 ? -13.792 12.280 -3.615 1.00 86.06 311 ASN A O 1
ATOM 2409 N N . ARG A 1 312 ? -11.944 12.729 -4.810 1.00 89.69 312 ARG A N 1
ATOM 2410 C CA . ARG A 1 312 ? -12.619 12.595 -6.120 1.00 89.69 312 ARG A CA 1
ATOM 2411 C C . ARG A 1 312 ? -13.121 11.176 -6.368 1.00 89.69 312 ARG A C 1
ATOM 2413 O O . ARG A 1 312 ? -14.213 10.995 -6.900 1.00 89.69 312 ARG A O 1
ATOM 2420 N N . VAL A 1 313 ? -12.340 10.173 -5.973 1.00 91.12 313 VAL A N 1
ATOM 2421 C CA . VAL A 1 313 ? -12.747 8.767 -6.075 1.00 91.12 313 VAL A CA 1
ATOM 2422 C C . VAL A 1 313 ? -13.918 8.480 -5.135 1.00 91.12 313 VAL A C 1
ATOM 2424 O O . VAL A 1 313 ? -14.940 7.973 -5.592 1.00 91.12 313 VAL A O 1
ATOM 2427 N N . ARG A 1 314 ? -13.806 8.876 -3.861 1.00 91.75 314 ARG A N 1
ATOM 2428 C CA . ARG A 1 314 ? -14.810 8.657 -2.808 1.00 91.75 314 ARG A CA 1
ATOM 2429 C C . ARG A 1 314 ? -16.167 9.289 -3.114 1.00 91.75 314 ARG A C 1
ATOM 2431 O O . ARG A 1 314 ? -17.184 8.621 -2.969 1.00 91.75 314 ARG A O 1
ATOM 2438 N N . HIS A 1 315 ? -16.177 10.561 -3.519 1.00 91.00 315 HIS A N 1
ATOM 2439 C CA . HIS A 1 315 ? -17.407 11.352 -3.688 1.00 91.00 315 HIS A CA 1
ATOM 2440 C C . HIS A 1 315 ? -17.908 11.411 -5.134 1.00 91.00 315 HIS A C 1
ATOM 2442 O O . HIS A 1 315 ? -19.053 11.785 -5.371 1.00 91.00 315 HIS A O 1
ATOM 2448 N N . GLY A 1 316 ? -17.058 11.074 -6.106 1.00 92.12 316 GLY A N 1
ATOM 2449 C CA . GLY A 1 316 ? -17.372 11.172 -7.531 1.00 92.12 316 GLY A CA 1
ATOM 2450 C C . GLY A 1 316 ? -17.461 9.816 -8.220 1.00 92.12 316 GLY A C 1
ATOM 2451 O O . GLY A 1 316 ? -18.519 9.447 -8.723 1.00 92.12 316 GLY A O 1
ATOM 2452 N N . ILE A 1 317 ? -16.346 9.084 -8.273 1.00 94.62 317 ILE A N 1
ATOM 2453 C CA . ILE A 1 317 ? -16.224 7.892 -9.128 1.00 94.62 317 ILE A CA 1
ATOM 2454 C C . ILE A 1 317 ? -16.948 6.685 -8.525 1.00 94.62 317 ILE A C 1
ATOM 2456 O O . ILE A 1 317 ? -17.805 6.111 -9.193 1.00 94.62 317 ILE A O 1
ATOM 2460 N N . LEU A 1 318 ? -16.652 6.318 -7.272 1.00 94.56 318 LEU A N 1
ATOM 2461 C CA . LEU A 1 318 ? -17.257 5.144 -6.632 1.00 94.56 318 LEU A CA 1
ATOM 2462 C C . LEU A 1 318 ? -18.793 5.227 -6.582 1.00 94.56 318 LEU A C 1
ATOM 2464 O O . LEU A 1 318 ? -19.417 4.282 -7.053 1.00 94.56 318 LEU A O 1
ATOM 2468 N N . PRO A 1 319 ? -19.427 6.348 -6.176 1.00 95.00 319 PRO A N 1
ATOM 2469 C CA . PRO A 1 319 ? -20.889 6.442 -6.165 1.00 95.00 319 PRO A CA 1
ATOM 2470 C C . PRO A 1 319 ? -21.535 6.273 -7.546 1.00 95.00 319 PRO A C 1
ATOM 2472 O O . PRO A 1 319 ? -22.658 5.783 -7.656 1.00 95.00 319 PRO A O 1
ATOM 2475 N N . ARG A 1 320 ? -20.846 6.683 -8.621 1.00 96.44 320 ARG A N 1
ATOM 2476 C CA . ARG A 1 320 ? -21.327 6.473 -9.995 1.00 96.44 320 ARG A CA 1
ATOM 2477 C C . ARG A 1 320 ? -21.205 5.010 -10.409 1.00 96.44 320 ARG A C 1
ATOM 2479 O O . ARG A 1 320 ? -22.132 4.499 -11.026 1.00 96.44 320 ARG A O 1
ATOM 2486 N N . LEU A 1 321 ? -20.106 4.341 -10.053 1.00 95.94 321 LEU A N 1
ATOM 2487 C CA . LEU A 1 321 ? -19.943 2.903 -10.287 1.00 95.94 321 LEU A CA 1
ATOM 2488 C C . LEU A 1 321 ? -20.992 2.093 -9.512 1.00 95.94 321 LEU A C 1
ATOM 2490 O O . LEU A 1 321 ? -21.614 1.207 -10.089 1.00 95.94 321 LEU A O 1
ATOM 2494 N N . GLU A 1 322 ? -21.247 2.455 -8.253 1.00 95.06 322 GLU A N 1
ATOM 2495 C CA . GLU A 1 322 ? -22.282 1.844 -7.410 1.00 95.06 322 GLU A CA 1
ATOM 2496 C C . GLU A 1 322 ? -23.673 1.977 -8.029 1.00 95.06 322 GLU A C 1
ATOM 2498 O O . GLU A 1 322 ? -24.419 1.006 -8.117 1.00 95.06 322 GLU A O 1
ATOM 2503 N N . ARG A 1 323 ? -24.022 3.183 -8.489 1.00 96.00 323 ARG A N 1
ATOM 2504 C CA . ARG A 1 323 ? -25.361 3.469 -9.014 1.00 96.00 323 ARG A CA 1
ATOM 2505 C C . ARG A 1 323 ? -25.608 2.893 -10.405 1.00 96.00 323 ARG A C 1
ATOM 2507 O O . ARG A 1 323 ? -26.736 2.511 -10.697 1.00 96.00 323 ARG A O 1
ATOM 2514 N N . HIS A 1 324 ? -24.604 2.916 -11.278 1.00 97.00 324 HIS A N 1
ATOM 2515 C CA . HIS A 1 324 ? -24.808 2.680 -12.710 1.00 97.00 324 HIS A CA 1
ATOM 2516 C C . HIS A 1 324 ? -24.217 1.365 -13.224 1.00 97.00 324 HIS A C 1
ATOM 2518 O O . HIS A 1 324 ? -24.567 0.966 -14.330 1.00 97.00 324 HIS A O 1
ATOM 2524 N N . LEU A 1 325 ? -23.321 0.711 -12.475 1.00 95.50 325 LEU A N 1
ATOM 2525 C CA . LEU A 1 325 ? -22.670 -0.529 -12.913 1.00 95.50 325 LEU A CA 1
ATOM 2526 C C . LEU A 1 325 ? -22.894 -1.681 -11.931 1.00 95.50 325 LEU A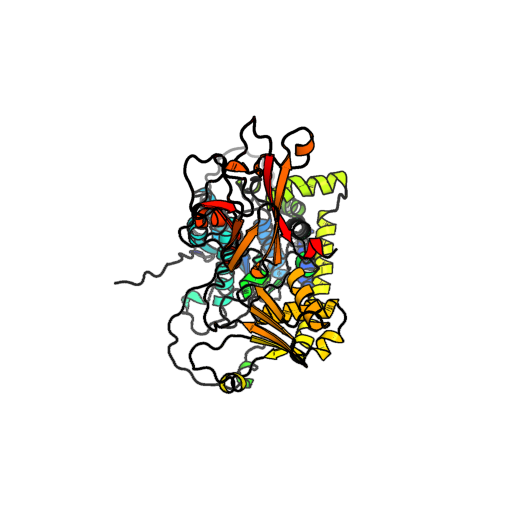 C 1
ATOM 2528 O O . LEU A 1 325 ? -23.429 -2.714 -12.317 1.00 95.50 325 LEU A O 1
ATOM 2532 N N . ASN A 1 326 ? -22.458 -1.529 -10.681 1.00 95.31 326 ASN A N 1
ATOM 2533 C CA . ASN A 1 326 ? -22.499 -2.600 -9.689 1.00 95.31 326 ASN A CA 1
ATOM 2534 C C . ASN A 1 326 ? -22.722 -2.023 -8.279 1.00 95.31 326 ASN A C 1
ATOM 2536 O O . ASN A 1 326 ? -21.786 -1.441 -7.725 1.00 95.31 326 ASN A O 1
ATOM 2540 N N . PRO A 1 327 ? -23.896 -2.241 -7.657 1.00 95.25 327 PRO A N 1
ATOM 2541 C CA . PRO A 1 327 ? -24.180 -1.791 -6.292 1.00 95.25 327 PRO A CA 1
ATOM 2542 C C . PRO A 1 327 ? -23.193 -2.292 -5.227 1.00 95.25 327 PRO A C 1
ATOM 2544 O O . PRO A 1 327 ? -23.059 -1.646 -4.194 1.00 95.25 327 PRO A O 1
ATOM 2547 N N . ALA A 1 328 ? -22.496 -3.404 -5.483 1.00 95.62 328 ALA A N 1
ATOM 2548 C CA . ALA A 1 328 ? -21.496 -4.008 -4.601 1.00 95.62 328 ALA A CA 1
ATOM 2549 C C . ALA A 1 328 ? -20.048 -3.784 -5.094 1.00 95.62 328 ALA A C 1
ATOM 2551 O O . ALA A 1 328 ? -19.160 -4.608 -4.872 1.00 95.62 328 ALA A O 1
ATOM 2552 N N . VAL A 1 329 ? -19.783 -2.698 -5.838 1.00 96.56 329 VAL A N 1
ATOM 2553 C CA . VAL A 1 329 ? -18.450 -2.450 -6.424 1.00 96.56 329 VAL A CA 1
ATOM 2554 C C . VAL A 1 329 ? -17.355 -2.292 -5.367 1.00 96.56 329 VAL A C 1
ATOM 2556 O O . VAL A 1 329 ? -16.212 -2.664 -5.625 1.00 96.56 329 VAL A O 1
ATOM 2559 N N . ARG A 1 330 ? -17.664 -1.754 -4.179 1.00 96.19 330 ARG A N 1
ATOM 2560 C CA . ARG A 1 330 ? -16.655 -1.582 -3.123 1.00 96.19 330 ARG A CA 1
ATOM 2561 C C . ARG A 1 330 ? -16.189 -2.932 -2.595 1.00 96.19 330 ARG A C 1
ATOM 2563 O O . ARG A 1 330 ? -14.992 -3.140 -2.421 1.00 96.19 330 ARG A O 1
ATOM 2570 N N . GLU A 1 331 ? -17.129 -3.843 -2.396 1.00 96.06 331 GLU A N 1
ATOM 2571 C CA . GLU A 1 331 ? -16.902 -5.218 -1.976 1.00 96.06 331 GLU A CA 1
ATOM 2572 C C . GLU A 1 331 ? -16.132 -5.976 -3.050 1.00 96.06 331 GLU A C 1
ATOM 2574 O O . GLU A 1 331 ? -15.073 -6.512 -2.751 1.00 96.06 331 GLU A O 1
ATOM 2579 N N . ALA A 1 332 ? -16.564 -5.901 -4.312 1.00 96.69 332 ALA A N 1
ATOM 2580 C CA . ALA A 1 332 ? -15.871 -6.549 -5.425 1.00 96.69 332 ALA A CA 1
ATOM 2581 C C . ALA A 1 332 ? -14.406 -6.079 -5.562 1.00 96.69 332 ALA A C 1
ATOM 2583 O O . ALA A 1 332 ? -13.499 -6.876 -5.813 1.00 96.69 332 ALA A O 1
ATOM 2584 N N . LEU A 1 333 ? -14.140 -4.781 -5.362 1.00 96.50 333 LEU A N 1
ATOM 2585 C CA . LEU A 1 333 ? -12.775 -4.242 -5.353 1.00 96.50 333 LEU A CA 1
ATOM 2586 C C . LEU A 1 333 ? -11.971 -4.724 -4.135 1.00 96.50 333 LEU A C 1
ATOM 2588 O O . LEU A 1 333 ? -10.781 -5.012 -4.263 1.00 96.50 333 LEU A O 1
ATOM 2592 N N . ALA A 1 334 ? -12.594 -4.830 -2.960 1.00 94.88 334 ALA A N 1
ATOM 2593 C CA . ALA A 1 334 ? -11.944 -5.352 -1.761 1.00 94.88 334 ALA A CA 1
ATOM 2594 C C . ALA A 1 334 ? -11.640 -6.859 -1.865 1.00 94.88 334 ALA A C 1
ATOM 2596 O O . ALA A 1 334 ? -10.559 -7.286 -1.458 1.00 94.88 334 ALA A O 1
ATOM 2597 N N . GLU A 1 335 ? -12.537 -7.645 -2.460 1.00 95.12 335 GLU A N 1
ATOM 2598 C CA . GLU A 1 335 ? -12.345 -9.065 -2.781 1.00 95.12 335 GLU A CA 1
ATOM 2599 C C . GLU A 1 335 ? -11.221 -9.254 -3.802 1.00 95.12 335 GLU A C 1
ATOM 2601 O O . GLU A 1 335 ? -10.345 -10.094 -3.605 1.00 95.12 335 GLU A O 1
ATOM 2606 N N . THR A 1 336 ? -11.166 -8.403 -4.835 1.00 95.75 336 THR A N 1
ATOM 2607 C CA . THR A 1 336 ? -10.043 -8.373 -5.789 1.00 95.75 336 THR A CA 1
ATOM 2608 C C . THR A 1 336 ? -8.712 -8.167 -5.062 1.00 95.75 336 THR A C 1
ATOM 2610 O O . THR A 1 336 ? -7.723 -8.828 -5.378 1.00 95.75 336 THR A O 1
ATOM 2613 N N . ALA A 1 337 ? -8.678 -7.283 -4.058 1.00 95.25 337 ALA A N 1
ATOM 2614 C CA . ALA A 1 337 ? -7.480 -7.079 -3.251 1.00 95.25 337 ALA A CA 1
ATOM 2615 C C . ALA A 1 337 ? -7.130 -8.285 -2.378 1.00 95.25 337 ALA A C 1
ATOM 2617 O O . ALA A 1 337 ? -5.948 -8.557 -2.192 1.00 95.25 337 ALA A O 1
ATOM 2618 N N . GLU A 1 338 ? -8.120 -8.995 -1.835 1.00 92.88 338 GLU A N 1
ATOM 2619 C CA . GLU A 1 338 ? -7.887 -10.212 -1.051 1.00 92.88 338 GLU A CA 1
ATOM 2620 C C . GLU A 1 338 ? -7.292 -11.329 -1.914 1.00 92.88 338 GLU A C 1
ATOM 2622 O O . GLU A 1 338 ? -6.261 -11.889 -1.545 1.00 92.88 338 GLU A O 1
ATOM 2627 N N . ILE A 1 339 ? -7.869 -11.584 -3.094 1.00 94.56 339 ILE A N 1
ATOM 2628 C CA . ILE A 1 339 ? -7.359 -12.579 -4.050 1.00 94.56 339 ILE A CA 1
ATOM 2629 C C . ILE A 1 339 ? -5.927 -12.222 -4.461 1.00 94.56 339 ILE A C 1
ATOM 2631 O O . ILE A 1 339 ? -5.017 -13.038 -4.334 1.00 94.56 339 ILE A O 1
ATOM 2635 N N . ALA A 1 340 ? -5.702 -10.971 -4.873 1.00 93.50 340 ALA A N 1
ATOM 2636 C CA . ALA A 1 340 ? -4.383 -10.518 -5.299 1.00 93.50 340 ALA A CA 1
ATOM 2637 C C . ALA A 1 340 ? -3.334 -10.587 -4.173 1.00 93.50 340 ALA A C 1
ATOM 2639 O O . ALA A 1 340 ? -2.169 -10.859 -4.456 1.00 93.50 340 ALA A O 1
ATOM 2640 N N . ARG A 1 341 ? -3.718 -10.358 -2.906 1.00 91.25 341 ARG A N 1
ATOM 2641 C CA . ARG A 1 341 ? -2.824 -10.533 -1.745 1.00 91.25 341 ARG A CA 1
ATOM 2642 C C . ARG A 1 341 ? -2.446 -11.991 -1.527 1.00 91.25 341 ARG A C 1
ATOM 2644 O O . ARG A 1 341 ? -1.266 -12.263 -1.342 1.00 91.25 341 ARG A O 1
ATOM 2651 N N . ALA A 1 342 ? -3.423 -12.897 -1.546 1.00 90.12 342 ALA A N 1
ATOM 2652 C CA . ALA A 1 342 ? -3.179 -14.322 -1.335 1.00 90.12 342 ALA A CA 1
ATOM 2653 C C . ALA A 1 342 ? -2.244 -14.895 -2.413 1.00 90.12 342 ALA A C 1
ATOM 2655 O O . ALA A 1 342 ? -1.319 -15.646 -2.110 1.00 90.12 342 ALA A O 1
ATOM 2656 N N . GLU A 1 343 ? -2.435 -14.485 -3.669 1.00 93.12 343 GLU A N 1
ATOM 2657 C CA . GLU A 1 343 ? -1.516 -14.838 -4.750 1.00 93.12 343 GLU A CA 1
ATOM 2658 C C . GLU A 1 343 ? -0.125 -14.230 -4.538 1.00 93.12 343 GLU A C 1
ATOM 2660 O O . GLU A 1 343 ? 0.879 -14.909 -4.742 1.00 93.12 343 GLU A O 1
ATOM 2665 N N . GLU A 1 344 ? -0.039 -12.959 -4.132 1.00 89.44 344 GLU A N 1
ATOM 2666 C CA . GLU A 1 344 ? 1.248 -12.297 -3.909 1.00 89.44 344 GLU A CA 1
ATOM 2667 C C . GLU A 1 344 ? 2.047 -12.940 -2.768 1.00 89.44 344 GLU A C 1
ATOM 2669 O O . GLU A 1 344 ? 3.252 -13.084 -2.921 1.00 89.44 344 GLU A O 1
ATOM 2674 N N . GLU A 1 345 ? 1.405 -13.398 -1.689 1.00 86.88 345 GLU A N 1
ATOM 2675 C CA . GLU A 1 345 ? 2.065 -14.116 -0.583 1.00 86.88 345 GLU A CA 1
ATOM 2676 C C . GLU A 1 345 ? 2.695 -15.442 -1.049 1.00 86.88 345 GLU A C 1
ATOM 2678 O O . GLU A 1 345 ? 3.836 -15.764 -0.696 1.00 86.88 345 GLU A O 1
ATOM 2683 N N . TYR A 1 346 ? 1.990 -16.188 -1.908 1.00 90.88 346 TYR A N 1
ATOM 2684 C CA . TYR A 1 346 ? 2.552 -17.378 -2.551 1.00 90.88 346 TYR A CA 1
ATOM 2685 C C . TYR A 1 346 ? 3.752 -17.015 -3.436 1.00 90.88 346 TYR A C 1
ATOM 2687 O O . TYR A 1 346 ? 4.814 -17.639 -3.346 1.00 90.88 346 TYR A O 1
ATOM 2695 N N . TRP A 1 347 ? 3.603 -15.983 -4.274 1.00 89.94 347 TRP A N 1
ATOM 2696 C CA . TRP A 1 347 ? 4.673 -15.544 -5.167 1.00 89.94 347 TRP A CA 1
ATOM 2697 C C . TRP A 1 347 ? 5.892 -15.015 -4.418 1.00 89.94 347 TRP A C 1
ATOM 2699 O O . TRP A 1 347 ? 7.003 -15.264 -4.867 1.00 89.94 347 TRP A O 1
ATOM 2709 N N . GLU A 1 348 ? 5.713 -14.301 -3.311 1.00 87.00 348 GLU A N 1
ATOM 2710 C CA . GLU A 1 348 ? 6.804 -13.763 -2.496 1.00 87.00 348 GLU A CA 1
ATOM 2711 C C . GLU A 1 348 ? 7.691 -14.897 -1.971 1.00 87.00 348 GLU A C 1
ATOM 2713 O O . GLU A 1 348 ? 8.901 -14.881 -2.197 1.00 87.00 348 GLU A O 1
ATOM 2718 N N . SER A 1 349 ? 7.074 -15.942 -1.408 1.00 86.81 349 SER A N 1
ATOM 2719 C CA . SER A 1 349 ? 7.780 -17.128 -0.905 1.00 86.81 349 SER A CA 1
ATOM 2720 C C . SER A 1 349 ? 8.548 -17.865 -2.012 1.00 86.81 349 SER A C 1
ATOM 2722 O O . SER A 1 349 ? 9.705 -18.260 -1.842 1.00 86.81 349 SER A O 1
ATOM 2724 N N . GLU A 1 350 ? 7.924 -18.043 -3.179 1.00 91.75 350 GLU A N 1
ATOM 2725 C CA . GLU A 1 350 ? 8.552 -18.734 -4.308 1.00 91.75 350 GLU A CA 1
ATOM 2726 C C . GLU A 1 350 ? 9.676 -17.904 -4.949 1.00 91.75 350 GLU A C 1
ATOM 2728 O O . GLU A 1 350 ? 10.727 -18.435 -5.315 1.00 91.75 350 GLU A O 1
ATOM 2733 N N . VAL A 1 351 ? 9.498 -16.585 -5.052 1.00 91.44 351 VAL A N 1
ATOM 2734 C CA . VAL A 1 351 ? 10.524 -15.669 -5.564 1.00 91.44 351 VAL A CA 1
ATOM 2735 C C . VAL A 1 351 ? 11.714 -15.601 -4.611 1.00 91.44 351 VAL A C 1
ATOM 2737 O O . VAL A 1 351 ? 12.842 -15.626 -5.094 1.00 91.44 351 VAL A O 1
ATOM 2740 N N . GLU A 1 352 ? 11.503 -15.584 -3.292 1.00 89.44 352 GLU A N 1
ATOM 2741 C CA . GLU A 1 352 ? 12.581 -15.611 -2.292 1.00 89.44 352 GLU A CA 1
ATOM 2742 C C . GLU A 1 352 ? 13.443 -16.883 -2.410 1.00 89.44 352 GLU A C 1
ATOM 2744 O O . GLU A 1 352 ? 14.683 -16.836 -2.401 1.00 89.44 352 GLU A O 1
ATOM 2749 N N . ARG A 1 353 ? 12.791 -18.033 -2.609 1.00 92.06 353 ARG A N 1
ATOM 2750 C CA . ARG A 1 353 ? 13.462 -19.312 -2.866 1.00 92.06 353 ARG A CA 1
ATOM 2751 C C . ARG A 1 353 ? 14.280 -19.269 -4.160 1.00 92.06 353 ARG A C 1
ATOM 2753 O O . ARG A 1 353 ? 15.442 -19.681 -4.176 1.00 92.06 353 ARG A O 1
ATOM 2760 N N . LEU A 1 354 ? 13.690 -18.771 -5.248 1.00 93.44 354 LEU A N 1
ATOM 2761 C CA . LEU A 1 354 ? 14.341 -18.713 -6.559 1.00 93.44 354 LEU A CA 1
ATOM 2762 C C . LEU A 1 354 ? 15.479 -17.693 -6.605 1.00 93.44 354 LEU A C 1
ATOM 2764 O O . LEU A 1 354 ? 16.532 -17.996 -7.166 1.00 93.44 354 LEU A O 1
ATOM 2768 N N . ILE A 1 355 ? 15.310 -16.509 -6.011 1.00 91.69 355 ILE A N 1
ATOM 2769 C CA . ILE A 1 355 ? 16.336 -15.462 -6.026 1.00 91.69 355 ILE A CA 1
ATOM 2770 C C . ILE A 1 355 ? 17.575 -15.913 -5.259 1.00 91.69 355 ILE A C 1
ATOM 2772 O O . ILE A 1 355 ? 18.683 -15.700 -5.735 1.00 91.69 355 ILE A O 1
ATOM 2776 N N . SER A 1 356 ? 17.407 -16.656 -4.165 1.00 90.19 356 SER A N 1
ATOM 2777 C CA . SER A 1 356 ? 18.518 -17.233 -3.403 1.00 90.19 356 SER A CA 1
ATOM 2778 C C . SER A 1 356 ? 19.345 -18.241 -4.220 1.00 90.19 356 SER A C 1
ATOM 2780 O O . SER A 1 356 ? 20.558 -18.335 -4.044 1.00 90.19 356 SER A O 1
ATOM 2782 N N . ALA A 1 357 ? 18.725 -18.967 -5.157 1.00 90.06 357 ALA A N 1
ATOM 2783 C CA . ALA A 1 357 ? 19.420 -19.891 -6.060 1.00 90.06 357 ALA A CA 1
ATOM 2784 C C . ALA A 1 357 ? 19.989 -19.206 -7.322 1.00 90.06 357 ALA A C 1
ATOM 2786 O O . ALA A 1 357 ? 21.006 -19.649 -7.875 1.00 90.06 357 ALA A O 1
ATOM 2787 N N . ALA A 1 358 ? 19.320 -18.155 -7.804 1.00 91.44 358 ALA A N 1
ATOM 2788 C CA . ALA A 1 358 ? 19.591 -17.510 -9.087 1.00 91.44 358 ALA A CA 1
ATOM 2789 C C . ALA A 1 358 ? 20.510 -16.286 -8.998 1.00 91.44 358 ALA A C 1
ATOM 2791 O O . ALA A 1 358 ? 21.174 -15.964 -9.986 1.00 91.44 358 ALA A O 1
ATOM 2792 N N . TRP A 1 359 ? 20.534 -15.601 -7.855 1.00 93.50 359 TRP A N 1
ATOM 2793 C CA . TRP A 1 359 ? 21.295 -14.376 -7.651 1.00 93.50 359 TRP A CA 1
ATOM 2794 C C . TRP A 1 359 ? 22.731 -14.667 -7.228 1.00 93.50 359 TRP A C 1
ATOM 2796 O O . TRP A 1 359 ? 22.993 -15.445 -6.313 1.00 93.50 359 TRP A O 1
ATOM 2806 N N . ILE A 1 360 ? 23.671 -14.003 -7.890 1.00 88.44 360 ILE A N 1
ATOM 2807 C CA . ILE A 1 360 ? 25.096 -14.040 -7.588 1.00 88.44 360 ILE A CA 1
ATOM 2808 C C . ILE A 1 360 ? 25.481 -12.641 -7.087 1.00 88.44 360 ILE A C 1
ATOM 2810 O O . ILE A 1 360 ? 25.526 -11.694 -7.882 1.00 88.44 360 ILE A O 1
ATOM 2814 N N . PRO A 1 361 ? 25.731 -12.460 -5.778 1.00 82.56 361 PRO A N 1
ATOM 2815 C CA . PRO A 1 361 ? 26.200 -11.184 -5.257 1.00 82.56 361 PRO A CA 1
ATOM 2816 C C . PRO A 1 361 ? 27.656 -10.949 -5.677 1.00 82.56 361 PRO A C 1
ATOM 2818 O O . PRO A 1 361 ? 28.465 -11.873 -5.655 1.00 82.56 361 PRO A O 1
ATOM 2821 N N . VAL A 1 362 ? 28.031 -9.705 -5.993 1.00 71.94 362 VAL A N 1
ATOM 2822 C CA . VAL A 1 362 ? 29.441 -9.381 -6.278 1.00 71.94 362 VAL A CA 1
ATOM 2823 C C . VAL A 1 362 ? 30.277 -9.555 -5.003 1.00 71.94 362 VAL A C 1
ATOM 2825 O O . VAL A 1 362 ? 30.104 -8.824 -4.016 1.00 71.94 362 VAL A O 1
ATOM 2828 N N . THR A 1 363 ? 31.215 -10.505 -5.000 1.00 57.94 363 THR A N 1
ATOM 2829 C CA . THR A 1 363 ? 32.046 -10.792 -3.819 1.00 57.94 363 THR A CA 1
ATOM 2830 C C . THR A 1 363 ? 33.122 -9.724 -3.600 1.00 57.94 363 THR A C 1
ATOM 2832 O O . THR A 1 363 ? 33.503 -8.985 -4.505 1.00 57.94 363 THR A O 1
ATOM 2835 N N . ALA A 1 364 ? 33.633 -9.599 -2.372 1.00 44.75 364 ALA A N 1
ATOM 2836 C CA . ALA A 1 364 ? 34.734 -8.678 -2.063 1.00 44.75 364 ALA A CA 1
ATOM 2837 C C . ALA A 1 364 ? 36.077 -9.080 -2.714 1.00 44.75 364 ALA A C 1
ATOM 2839 O O . ALA A 1 364 ? 36.956 -8.232 -2.858 1.00 44.75 364 ALA A O 1
ATOM 2840 N N . ALA A 1 365 ? 36.234 -10.344 -3.123 1.00 39.88 365 ALA A N 1
ATOM 2841 C CA . ALA A 1 365 ? 37.421 -10.846 -3.818 1.00 39.88 365 ALA A CA 1
ATOM 2842 C C . ALA A 1 365 ? 37.406 -10.472 -5.312 1.00 39.88 365 ALA A C 1
ATOM 2844 O O . ALA A 1 365 ? 38.385 -9.924 -5.815 1.00 39.88 365 ALA A O 1
ATOM 2845 N N . GLU A 1 366 ? 36.262 -10.618 -5.989 1.00 50.16 366 GLU A N 1
ATOM 2846 C CA . GLU A 1 366 ? 36.065 -10.149 -7.374 1.00 50.16 366 GLU A CA 1
ATOM 2847 C C . GLU A 1 366 ? 36.115 -8.615 -7.489 1.00 50.16 366 GLU A C 1
ATOM 2849 O O . GLU A 1 366 ? 36.418 -8.077 -8.555 1.00 50.16 366 GLU A O 1
ATOM 2854 N N . ARG A 1 367 ? 35.879 -7.898 -6.377 1.00 49.81 367 ARG A N 1
ATOM 2855 C CA . ARG A 1 367 ? 36.096 -6.445 -6.254 1.00 49.81 367 ARG A CA 1
ATOM 2856 C C . ARG A 1 367 ? 37.574 -6.037 -6.299 1.00 49.81 367 ARG A C 1
ATOM 2858 O O . ARG A 1 367 ? 37.835 -4.885 -6.621 1.00 49.81 367 ARG A O 1
ATOM 2865 N N . ARG A 1 368 ? 38.523 -6.933 -5.972 1.00 40.25 368 ARG A N 1
ATOM 2866 C CA . ARG A 1 368 ? 39.978 -6.648 -5.968 1.00 40.25 368 ARG A CA 1
ATOM 2867 C C . ARG A 1 368 ? 40.683 -7.009 -7.276 1.00 40.25 368 ARG A C 1
ATOM 2869 O O . ARG A 1 368 ? 41.700 -6.409 -7.582 1.00 40.25 368 ARG A O 1
ATOM 2876 N N . GLN A 1 369 ? 40.158 -7.974 -8.031 1.00 43.97 369 GLN A N 1
ATOM 2877 C CA . GLN A 1 369 ? 40.737 -8.421 -9.309 1.00 43.97 369 GLN A CA 1
ATOM 2878 C C . GLN A 1 369 ? 40.326 -7.560 -10.512 1.00 43.97 369 GLN A C 1
ATOM 2880 O O . GLN A 1 369 ? 40.923 -7.672 -11.579 1.00 43.97 369 GLN A O 1
ATOM 2885 N N . ARG A 1 370 ? 39.323 -6.685 -10.356 1.00 50.03 370 ARG A N 1
ATOM 2886 C CA . ARG A 1 370 ? 39.035 -5.627 -11.331 1.00 50.03 370 ARG A CA 1
ATOM 2887 C C . ARG A 1 370 ? 40.044 -4.505 -11.112 1.00 50.03 370 ARG A C 1
ATOM 2889 O O . ARG A 1 370 ? 39.847 -3.657 -10.251 1.00 50.03 370 ARG A O 1
ATOM 2896 N N . ASP A 1 371 ? 41.124 -4.568 -11.876 1.00 39.03 371 ASP A N 1
ATOM 2897 C CA . ASP A 1 371 ? 42.275 -3.663 -11.896 1.00 39.03 371 ASP A CA 1
ATOM 2898 C C . ASP A 1 371 ? 41.865 -2.218 -12.264 1.00 39.03 371 ASP A C 1
ATOM 2900 O O . ASP A 1 371 ? 42.030 -1.741 -13.387 1.00 39.03 371 ASP A O 1
ATOM 2904 N N . ILE A 1 372 ? 41.224 -1.523 -11.324 1.00 42.78 372 ILE A N 1
ATOM 2905 C CA . ILE A 1 372 ? 40.936 -0.092 -11.375 1.00 42.78 372 ILE A CA 1
ATOM 2906 C C . ILE A 1 372 ? 41.277 0.465 -9.994 1.00 42.78 372 ILE A C 1
ATOM 2908 O O . ILE A 1 372 ? 40.680 0.078 -8.990 1.00 42.78 372 ILE A O 1
ATOM 2912 N N . SER A 1 373 ? 42.263 1.362 -9.979 1.00 39.38 373 SER A N 1
ATOM 2913 C CA . SER A 1 373 ? 42.645 2.250 -8.879 1.00 39.38 373 SER A CA 1
ATOM 2914 C C . SER A 1 373 ? 41.508 2.511 -7.878 1.00 39.38 373 SER A C 1
ATOM 2916 O O . SER A 1 373 ? 40.434 3.004 -8.231 1.00 39.38 373 SER A O 1
ATOM 2918 N N . ALA A 1 374 ? 41.772 2.166 -6.616 1.00 42.78 374 ALA A N 1
ATOM 2919 C CA . ALA A 1 374 ? 40.923 2.430 -5.463 1.00 42.78 374 ALA A CA 1
ATOM 2920 C C . ALA A 1 374 ? 40.433 3.889 -5.478 1.00 42.78 374 ALA A C 1
ATOM 2922 O O . ALA A 1 374 ? 41.238 4.817 -5.459 1.00 42.78 374 ALA A O 1
ATOM 2923 N N . THR A 1 375 ? 39.119 4.131 -5.550 1.00 34.78 375 THR A N 1
ATOM 2924 C CA . THR A 1 375 ? 38.389 4.718 -4.403 1.00 34.78 375 THR A CA 1
ATOM 2925 C C . THR A 1 375 ? 36.852 4.668 -4.494 1.00 34.78 375 THR A C 1
ATOM 2927 O O . THR A 1 375 ? 36.209 5.089 -3.543 1.00 34.78 375 THR A O 1
ATOM 2930 N N . ASN A 1 376 ? 36.222 4.102 -5.533 1.00 42.41 376 ASN A N 1
ATOM 2931 C CA . ASN A 1 376 ? 34.754 3.939 -5.589 1.00 42.41 376 ASN A CA 1
ATOM 2932 C C . ASN A 1 376 ? 34.364 2.663 -6.356 1.00 42.41 376 ASN A C 1
ATOM 2934 O O . ASN A 1 376 ? 34.301 2.658 -7.580 1.00 42.41 376 ASN A O 1
ATOM 2938 N N . THR A 1 377 ? 34.110 1.556 -5.651 1.00 42.41 377 THR A N 1
ATOM 2939 C CA . THR A 1 377 ? 33.605 0.309 -6.259 1.00 42.41 377 THR A CA 1
ATOM 2940 C C . THR A 1 377 ? 32.075 0.308 -6.254 1.00 42.41 377 THR A C 1
ATOM 2942 O O . THR A 1 377 ? 31.461 0.445 -5.198 1.00 42.41 377 THR A O 1
ATOM 2945 N N . ALA A 1 378 ? 31.453 0.168 -7.428 1.00 50.62 378 ALA A N 1
ATOM 2946 C CA . ALA A 1 378 ? 29.996 0.176 -7.571 1.00 50.62 378 ALA A CA 1
ATOM 2947 C C . ALA A 1 378 ? 29.314 -0.996 -6.844 1.00 50.62 378 ALA A C 1
ATOM 2949 O O . ALA A 1 378 ? 29.822 -2.121 -6.896 1.00 50.62 378 ALA A O 1
ATOM 2950 N N . PRO A 1 379 ? 28.125 -0.780 -6.252 1.00 63.88 379 PRO A N 1
ATOM 2951 C CA . PRO A 1 379 ? 27.204 -1.867 -5.931 1.00 63.88 379 PRO A CA 1
ATOM 2952 C C . PRO A 1 379 ? 26.773 -2.618 -7.209 1.00 63.88 379 PRO A C 1
ATOM 2954 O O . PRO A 1 379 ? 26.704 -2.029 -8.289 1.00 63.88 379 PRO A O 1
ATOM 2957 N N . GLY A 1 380 ? 26.471 -3.918 -7.095 1.00 75.50 380 GLY A N 1
ATOM 2958 C CA . GLY A 1 380 ? 25.974 -4.731 -8.211 1.00 75.50 380 GLY A CA 1
ATOM 2959 C C . GLY A 1 380 ? 25.750 -6.206 -7.877 1.00 75.50 380 GLY A C 1
ATOM 2960 O O . GLY A 1 380 ? 25.979 -6.649 -6.749 1.00 75.50 380 GLY A O 1
ATOM 2961 N N . GLY A 1 381 ? 25.311 -6.968 -8.878 1.00 87.56 381 GLY A N 1
ATOM 2962 C CA . GLY A 1 381 ? 25.053 -8.409 -8.793 1.00 87.56 381 GLY A CA 1
ATOM 2963 C C . GLY A 1 381 ? 24.646 -8.992 -10.142 1.00 87.56 381 GLY A C 1
ATOM 2964 O O . GLY A 1 381 ? 24.537 -8.260 -11.126 1.00 87.56 381 GLY A O 1
ATOM 2965 N N . ALA A 1 382 ? 24.464 -10.306 -10.217 1.00 91.25 382 ALA A N 1
ATOM 2966 C CA . ALA A 1 382 ? 24.132 -10.982 -11.465 1.00 91.25 382 ALA A CA 1
ATOM 2967 C C . ALA A 1 382 ? 23.042 -12.041 -11.286 1.00 91.25 382 ALA A C 1
ATOM 2969 O O . ALA A 1 382 ? 22.982 -12.723 -10.266 1.00 91.25 382 ALA A O 1
ATOM 2970 N N . LEU A 1 383 ? 22.198 -12.207 -12.304 1.00 93.88 383 LEU A N 1
ATOM 2971 C CA . LEU A 1 383 ? 21.249 -13.316 -12.404 1.00 93.88 383 LEU A CA 1
ATOM 2972 C C . LEU A 1 383 ? 21.815 -14.421 -13.296 1.00 93.88 383 LEU A C 1
ATOM 2974 O O . LEU A 1 383 ? 22.288 -14.147 -14.400 1.00 93.88 383 LEU A O 1
ATOM 2978 N N . LYS A 1 384 ? 21.700 -15.681 -12.866 1.00 94.44 384 LYS A N 1
ATOM 2979 C CA . LYS A 1 384 ? 21.997 -16.851 -13.708 1.00 94.44 384 LYS A CA 1
ATOM 2980 C C . LYS A 1 384 ? 21.055 -16.887 -14.912 1.00 94.44 384 LYS A C 1
ATOM 2982 O O . LYS A 1 384 ? 19.844 -17.048 -14.766 1.00 94.44 384 LYS A O 1
ATOM 2987 N N . LEU A 1 385 ? 21.621 -16.757 -16.110 1.00 93.31 385 LEU A N 1
ATOM 2988 C CA . LEU A 1 385 ? 20.860 -16.595 -17.348 1.00 93.31 385 LEU A CA 1
ATOM 2989 C C . LEU A 1 385 ? 20.130 -17.879 -17.755 1.00 93.31 385 LEU A C 1
ATOM 2991 O O . LEU A 1 385 ? 19.003 -17.822 -18.236 1.00 93.31 385 LEU A O 1
ATOM 2995 N N . GLU A 1 386 ? 20.771 -19.030 -17.554 1.00 92.75 386 GLU A N 1
ATOM 2996 C CA . GLU A 1 386 ? 20.187 -20.341 -17.848 1.00 92.75 386 GLU A CA 1
ATOM 2997 C C . GLU A 1 386 ? 18.945 -20.603 -16.990 1.00 92.75 386 GLU A C 1
ATOM 2999 O O . GLU A 1 386 ? 17.886 -20.911 -17.532 1.00 92.75 386 GLU A O 1
ATOM 3004 N N . LEU A 1 387 ? 19.052 -20.372 -15.676 1.00 93.06 387 LEU A N 1
ATOM 3005 C CA . LEU A 1 387 ? 17.930 -20.513 -14.750 1.00 93.06 387 LEU A CA 1
ATOM 3006 C C . LEU A 1 387 ? 16.795 -19.562 -15.138 1.00 93.06 387 LEU A C 1
ATOM 3008 O O . LEU A 1 387 ? 15.664 -20.006 -15.290 1.00 93.06 387 LEU A O 1
ATOM 3012 N N . LEU A 1 388 ? 17.092 -18.278 -15.380 1.00 95.00 388 LEU A N 1
ATOM 3013 C CA . LEU A 1 388 ? 16.078 -17.299 -15.778 1.00 95.00 388 LEU A CA 1
ATOM 3014 C C . LEU A 1 388 ? 15.317 -17.736 -17.042 1.00 95.00 388 LEU A C 1
ATOM 3016 O O . LEU A 1 388 ? 14.096 -17.657 -17.068 1.00 95.00 388 LEU A O 1
ATOM 3020 N N . ARG A 1 389 ? 16.008 -18.233 -18.074 1.00 93.75 389 ARG A N 1
ATOM 3021 C CA . ARG A 1 389 ? 15.380 -18.637 -19.348 1.00 93.75 389 ARG A CA 1
ATOM 3022 C C . ARG A 1 389 ? 14.474 -19.862 -19.237 1.00 93.75 389 ARG A C 1
ATOM 3024 O O . ARG A 1 389 ? 13.545 -19.982 -20.029 1.00 93.75 389 ARG A O 1
ATOM 3031 N N . GLN A 1 390 ? 14.747 -20.761 -18.294 1.00 94.44 390 GLN A N 1
ATOM 3032 C CA . GLN A 1 390 ? 13.947 -21.972 -18.078 1.00 94.44 390 GLN A CA 1
ATOM 3033 C C . GLN A 1 390 ? 12.649 -21.694 -17.304 1.00 94.44 390 GLN A C 1
ATOM 3035 O O . GLN A 1 390 ? 11.743 -22.525 -17.301 1.00 94.44 390 GLN A O 1
ATOM 3040 N N . LEU A 1 391 ? 12.538 -20.534 -16.651 1.00 95.56 391 LEU A N 1
ATOM 3041 C CA . LEU A 1 391 ? 11.349 -20.174 -15.887 1.00 95.56 391 LEU A CA 1
ATOM 3042 C C . LEU A 1 391 ? 10.197 -19.715 -16.801 1.00 95.56 391 LEU A C 1
ATOM 3044 O O . LEU A 1 391 ? 10.435 -19.048 -17.808 1.00 95.56 391 LEU A O 1
ATOM 3048 N N . PRO A 1 392 ? 8.931 -19.960 -16.422 1.00 96.00 392 PRO A N 1
ATOM 3049 C CA . PRO A 1 392 ? 7.774 -19.304 -17.027 1.00 96.00 392 PRO A CA 1
ATOM 3050 C C . PRO A 1 392 ? 7.870 -17.773 -16.965 1.00 96.00 392 PRO A C 1
ATOM 3052 O O . PRO A 1 392 ? 8.383 -17.214 -15.994 1.00 96.00 392 PRO A O 1
ATOM 3055 N N . ILE A 1 393 ? 7.294 -17.074 -17.952 1.00 96.00 393 ILE A N 1
ATOM 3056 C CA . ILE A 1 393 ? 7.399 -15.607 -18.085 1.00 96.00 393 ILE A CA 1
ATOM 3057 C C . ILE A 1 393 ? 6.976 -14.834 -16.823 1.00 96.00 393 ILE A C 1
ATOM 3059 O O . ILE A 1 393 ? 7.573 -13.811 -16.488 1.00 96.00 393 ILE A O 1
ATOM 3063 N N . ALA A 1 394 ? 5.981 -15.331 -16.081 1.00 94.12 394 ALA A N 1
ATOM 3064 C CA . ALA A 1 394 ? 5.546 -14.727 -14.823 1.00 94.12 394 ALA A CA 1
ATOM 3065 C C . ALA A 1 394 ? 6.670 -14.718 -13.771 1.00 94.12 394 ALA A C 1
ATOM 3067 O O . ALA A 1 394 ? 6.929 -13.687 -13.148 1.00 94.12 394 ALA A O 1
ATOM 3068 N N . LEU A 1 395 ? 7.383 -15.839 -13.629 1.00 94.50 395 LEU A N 1
ATOM 3069 C CA . LEU A 1 395 ? 8.522 -15.969 -12.723 1.00 94.50 395 LEU A CA 1
ATOM 3070 C C . LEU A 1 395 ? 9.735 -15.187 -13.229 1.00 94.50 395 LEU A C 1
ATOM 3072 O O . LEU A 1 395 ? 10.400 -14.543 -12.425 1.00 94.50 395 LEU A O 1
ATOM 3076 N N . GLN A 1 396 ? 9.975 -15.144 -14.543 1.00 96.44 396 GLN A N 1
ATOM 3077 C CA . GLN A 1 396 ? 11.041 -14.312 -15.110 1.00 96.44 396 GLN A CA 1
ATOM 3078 C C . GLN A 1 396 ? 10.870 -12.833 -14.737 1.00 96.44 396 GLN A C 1
ATOM 3080 O O . GLN A 1 396 ? 11.790 -12.207 -14.210 1.00 96.44 396 GLN A O 1
ATOM 3085 N N . ARG A 1 397 ? 9.666 -12.284 -14.947 1.00 95.62 397 ARG A N 1
ATOM 3086 C CA . ARG A 1 397 ? 9.332 -10.891 -14.611 1.00 95.62 397 ARG A CA 1
ATOM 3087 C C . ARG A 1 397 ? 9.513 -10.605 -13.123 1.00 95.62 397 ARG A C 1
ATOM 3089 O O . ARG A 1 397 ? 10.072 -9.570 -12.762 1.00 95.62 397 ARG A O 1
ATOM 3096 N N . ARG A 1 398 ? 9.050 -11.512 -12.259 1.00 94.44 398 ARG A N 1
ATOM 3097 C CA . ARG A 1 398 ? 9.165 -11.370 -10.801 1.00 94.44 398 ARG A CA 1
ATOM 3098 C C . ARG A 1 398 ? 10.612 -11.469 -10.322 1.00 94.44 398 ARG A C 1
ATOM 3100 O O . ARG A 1 398 ? 11.019 -10.660 -9.495 1.00 94.44 398 ARG A O 1
ATOM 3107 N N . LEU A 1 399 ? 11.403 -12.381 -10.883 1.00 94.81 399 LEU A N 1
ATOM 3108 C CA . LEU A 1 399 ? 12.809 -12.557 -10.523 1.00 94.81 399 LEU A CA 1
ATOM 3109 C C . LEU A 1 399 ? 13.657 -11.349 -10.942 1.00 94.81 399 LEU A C 1
ATOM 3111 O O . LEU A 1 399 ? 14.488 -10.885 -10.166 1.00 94.81 399 LEU A O 1
ATOM 3115 N N . VAL A 1 400 ? 13.402 -10.784 -12.128 1.00 94.81 400 VAL A N 1
ATOM 3116 C CA . VAL A 1 400 ? 14.039 -9.533 -12.572 1.00 94.81 400 VAL A CA 1
ATOM 3117 C C . VAL A 1 400 ? 13.667 -8.366 -11.657 1.00 94.81 400 VAL A C 1
ATOM 3119 O O . VAL A 1 400 ? 14.544 -7.598 -11.266 1.00 94.81 400 VAL A O 1
ATOM 3122 N N . ARG A 1 401 ? 12.389 -8.236 -11.276 1.00 92.50 401 ARG A N 1
ATOM 3123 C CA . ARG A 1 401 ? 11.958 -7.208 -10.313 1.00 92.50 401 ARG A CA 1
ATOM 3124 C C . ARG A 1 401 ? 12.642 -7.382 -8.957 1.00 92.50 401 ARG A C 1
ATOM 3126 O O . ARG A 1 401 ? 13.187 -6.410 -8.450 1.00 92.50 401 ARG A O 1
ATOM 3133 N N . SER A 1 402 ? 12.683 -8.604 -8.425 1.00 91.19 402 SER A N 1
ATOM 3134 C CA . SER A 1 402 ? 13.345 -8.925 -7.152 1.00 91.19 402 SER A CA 1
ATOM 3135 C C . SER A 1 402 ? 14.848 -8.618 -7.190 1.00 91.19 402 SER A C 1
ATOM 3137 O O . SER A 1 402 ? 15.372 -7.987 -6.276 1.00 91.19 402 SER A O 1
ATOM 3139 N N . ALA A 1 403 ? 15.534 -8.945 -8.290 1.00 90.69 403 ALA A N 1
ATOM 3140 C CA . ALA A 1 403 ? 16.925 -8.549 -8.506 1.00 90.69 403 ALA A CA 1
ATOM 3141 C C . ALA A 1 403 ? 17.110 -7.022 -8.501 1.00 90.69 403 ALA A C 1
ATOM 3143 O O . ALA A 1 403 ? 18.052 -6.518 -7.894 1.00 90.69 403 ALA A O 1
ATOM 3144 N N . GLY A 1 404 ? 16.199 -6.277 -9.134 1.00 87.31 404 GLY A N 1
ATOM 3145 C CA . GLY A 1 404 ? 16.180 -4.817 -9.056 1.00 87.31 404 GLY A CA 1
ATOM 3146 C C . GLY A 1 404 ? 16.010 -4.309 -7.621 1.00 87.31 404 GLY A C 1
ATOM 3147 O O . GLY A 1 404 ? 16.766 -3.445 -7.185 1.00 87.31 404 GLY A O 1
ATOM 3148 N N . GLU A 1 405 ? 15.078 -4.879 -6.858 1.00 85.31 405 GLU A N 1
ATOM 3149 C CA . GLU A 1 405 ? 14.807 -4.488 -5.468 1.00 85.31 405 GLU A CA 1
ATOM 3150 C C . GLU A 1 405 ? 16.012 -4.701 -4.547 1.00 85.31 405 GLU A C 1
ATOM 3152 O O . GLU A 1 405 ? 16.314 -3.821 -3.737 1.00 85.31 405 GLU A O 1
ATOM 3157 N N . LEU A 1 406 ? 16.761 -5.798 -4.724 1.00 82.94 406 LEU A N 1
ATOM 3158 C CA . LEU A 1 406 ? 18.024 -6.042 -4.010 1.00 82.94 406 LEU A CA 1
ATOM 3159 C C . LEU A 1 406 ? 19.064 -4.937 -4.251 1.00 82.94 406 LEU A C 1
ATOM 3161 O O . LEU A 1 406 ? 19.930 -4.700 -3.409 1.00 82.94 406 LEU A O 1
ATOM 3165 N N . LEU A 1 407 ? 18.974 -4.254 -5.392 1.00 82.50 407 LEU A N 1
ATOM 3166 C CA . LEU A 1 407 ? 19.845 -3.149 -5.790 1.00 82.50 407 LEU A CA 1
ATOM 3167 C C . LEU A 1 407 ? 19.238 -1.766 -5.499 1.00 82.50 407 LEU A C 1
ATOM 3169 O O . LEU A 1 407 ? 19.836 -0.746 -5.841 1.00 82.50 407 LEU A O 1
ATOM 3173 N N . GLY A 1 408 ? 18.050 -1.709 -4.886 1.00 76.88 408 GLY A N 1
ATOM 3174 C CA . GLY A 1 408 ? 17.314 -0.465 -4.647 1.00 76.88 408 GLY A CA 1
ATOM 3175 C C . GLY A 1 408 ? 16.660 0.132 -5.900 1.00 76.88 408 GLY A C 1
ATOM 3176 O O . GLY A 1 408 ? 16.281 1.303 -5.898 1.00 76.88 408 GLY A O 1
ATOM 3177 N N . LEU A 1 409 ? 16.517 -0.649 -6.974 1.00 78.88 409 LEU A N 1
ATOM 3178 C CA . LEU A 1 409 ? 15.814 -0.267 -8.196 1.00 78.88 409 LEU A CA 1
ATOM 3179 C C . LEU A 1 409 ? 14.333 -0.639 -8.117 1.00 78.88 409 LEU A C 1
ATOM 3181 O O . LEU A 1 409 ? 13.968 -1.739 -7.711 1.00 78.88 409 LEU A O 1
ATOM 3185 N N 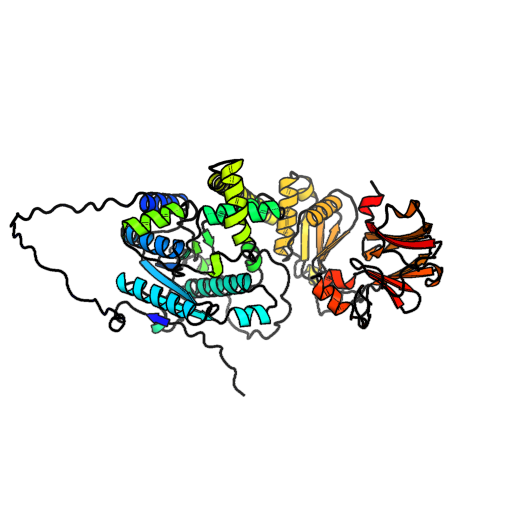. GLN A 1 410 ? 13.475 0.268 -8.577 1.00 77.62 410 GLN A N 1
ATOM 3186 C CA . GLN A 1 410 ? 12.055 -0.002 -8.799 1.00 77.62 410 GLN A CA 1
ATOM 3187 C C . GLN A 1 410 ? 11.840 -0.203 -10.298 1.00 77.62 410 GLN A C 1
ATOM 3189 O O . GLN A 1 410 ? 11.769 0.757 -11.066 1.00 77.62 410 GLN A O 1
ATOM 3194 N N . LEU A 1 411 ? 11.827 -1.465 -10.728 1.00 82.56 411 LEU A N 1
ATOM 3195 C CA . LEU A 1 411 ? 11.700 -1.818 -12.138 1.00 82.56 411 LEU A CA 1
ATOM 3196 C C . LEU A 1 411 ? 10.225 -1.954 -12.523 1.00 82.56 411 LEU A C 1
ATOM 3198 O O . LEU A 1 411 ? 9.533 -2.883 -12.101 1.00 82.56 411 LEU A O 1
ATOM 3202 N N . GLU A 1 412 ? 9.760 -1.024 -13.354 1.00 82.19 412 GLU A N 1
ATOM 3203 C CA . GLU A 1 412 ? 8.419 -1.052 -13.936 1.00 82.19 412 GLU A CA 1
ATOM 3204 C C . GLU A 1 412 ? 8.333 -1.974 -15.159 1.00 82.19 412 GLU A C 1
ATOM 3206 O O . GLU A 1 412 ? 9.328 -2.544 -15.601 1.00 82.19 412 GLU A O 1
ATOM 3211 N N . PHE A 1 413 ? 7.130 -2.136 -15.721 1.00 85.12 413 PHE A N 1
ATOM 3212 C CA . PHE A 1 413 ? 6.876 -3.091 -16.808 1.00 85.12 413 PHE A CA 1
ATOM 3213 C C . PHE A 1 413 ? 7.872 -2.971 -17.973 1.00 85.12 413 PHE A C 1
ATOM 3215 O O . PHE A 1 413 ? 8.484 -3.963 -18.347 1.00 85.12 413 PHE A O 1
ATOM 3222 N N . ARG A 1 414 ? 8.087 -1.761 -18.508 1.00 86.25 414 ARG A N 1
ATOM 3223 C CA . ARG A 1 414 ? 8.974 -1.557 -19.667 1.00 86.25 414 ARG A CA 1
ATOM 3224 C C . ARG A 1 414 ? 10.439 -1.941 -19.384 1.00 86.25 414 ARG A C 1
ATOM 3226 O O . ARG A 1 414 ? 10.949 -2.768 -20.136 1.00 86.25 414 ARG A O 1
ATOM 3233 N N . PRO A 1 415 ? 11.098 -1.442 -18.312 1.00 84.94 415 PRO A N 1
ATOM 3234 C CA . PRO A 1 415 ? 12.439 -1.904 -17.945 1.00 84.94 415 PRO A CA 1
ATOM 3235 C C . PRO A 1 415 ? 12.542 -3.420 -17.755 1.00 84.94 415 PRO A C 1
ATOM 3237 O O . PRO A 1 415 ? 13.528 -4.024 -18.164 1.00 84.94 415 PRO A O 1
ATOM 3240 N N . VAL A 1 416 ? 11.524 -4.054 -17.161 1.00 91.44 416 VAL A N 1
ATOM 3241 C CA . VAL A 1 416 ? 11.509 -5.514 -16.985 1.00 91.44 416 VAL A CA 1
ATOM 3242 C C . VAL A 1 416 ? 11.505 -6.227 -18.337 1.00 91.44 416 VAL A C 1
ATOM 3244 O O . VAL A 1 416 ? 12.337 -7.104 -18.551 1.00 91.44 416 VAL A O 1
ATOM 3247 N N . GLU A 1 417 ? 10.629 -5.838 -19.266 1.00 93.62 417 GLU A N 1
ATOM 3248 C CA . GLU A 1 417 ? 10.585 -6.459 -20.597 1.00 93.62 417 GLU A CA 1
ATOM 3249 C C . GLU A 1 417 ? 11.882 -6.228 -21.386 1.00 93.62 417 GLU A C 1
ATOM 3251 O O . GLU A 1 417 ? 12.340 -7.121 -22.097 1.00 93.62 417 GLU A O 1
ATOM 3256 N N . GLU A 1 418 ? 12.521 -5.067 -21.235 1.00 90.44 418 GLU A N 1
ATOM 3257 C CA . GLU A 1 418 ? 13.811 -4.790 -21.870 1.00 90.44 418 GLU A CA 1
ATOM 3258 C C . GLU A 1 418 ? 14.925 -5.703 -21.339 1.00 90.44 418 GLU A C 1
ATOM 3260 O O . GLU A 1 418 ? 15.667 -6.300 -22.126 1.00 90.44 418 GLU A O 1
ATOM 3265 N N . ILE A 1 419 ? 14.999 -5.886 -20.017 1.00 93.12 419 ILE A N 1
ATOM 3266 C CA . ILE A 1 419 ? 15.928 -6.824 -19.374 1.00 93.12 419 ILE A CA 1
ATOM 3267 C C . ILE A 1 419 ? 15.673 -8.256 -19.870 1.00 93.12 419 ILE A C 1
ATOM 3269 O O . ILE A 1 419 ? 16.620 -8.984 -20.178 1.00 93.12 419 ILE A O 1
ATOM 3273 N N . LEU A 1 420 ? 14.406 -8.662 -19.999 1.00 95.69 420 LEU A N 1
ATOM 3274 C CA . LEU A 1 420 ? 14.045 -9.984 -20.514 1.00 95.69 420 LEU A CA 1
ATOM 3275 C C . LEU A 1 420 ? 14.387 -10.149 -22.001 1.00 95.69 420 LEU A C 1
ATOM 3277 O O . LEU A 1 420 ? 14.880 -11.205 -22.392 1.00 95.69 420 LEU A O 1
ATOM 3281 N N . ARG A 1 421 ? 14.235 -9.105 -22.827 1.00 93.38 421 ARG A N 1
ATOM 3282 C CA . ARG A 1 421 ? 14.675 -9.108 -24.234 1.00 93.38 421 ARG A CA 1
ATOM 3283 C C . ARG A 1 421 ? 16.186 -9.305 -24.348 1.00 93.38 421 ARG A C 1
ATOM 3285 O O . ARG A 1 421 ? 16.652 -10.079 -25.187 1.00 93.38 421 ARG A O 1
ATOM 3292 N N . ILE A 1 422 ? 16.956 -8.635 -23.492 1.00 91.38 422 ILE A N 1
ATOM 3293 C CA . ILE A 1 422 ? 18.409 -8.823 -23.392 1.00 91.38 422 ILE A CA 1
ATOM 3294 C C . ILE A 1 422 ? 18.709 -10.265 -22.995 1.00 91.38 422 ILE A C 1
ATOM 3296 O O . ILE A 1 422 ? 19.486 -10.937 -23.676 1.00 91.38 422 ILE A O 1
ATOM 3300 N N . ALA A 1 423 ? 18.040 -10.776 -21.958 1.00 92.50 423 ALA A N 1
ATOM 3301 C CA . ALA A 1 423 ? 18.196 -12.150 -21.506 1.00 92.50 423 ALA A CA 1
ATOM 3302 C C . ALA A 1 423 ? 17.861 -13.170 -22.609 1.00 92.50 423 ALA A C 1
ATOM 3304 O O . ALA A 1 423 ? 18.569 -14.165 -22.745 1.00 92.50 423 ALA A O 1
ATOM 3305 N N . ALA A 1 424 ? 16.859 -12.919 -23.451 1.00 90.75 424 ALA A N 1
ATOM 3306 C CA . ALA A 1 424 ? 16.435 -13.810 -24.533 1.00 90.75 424 ALA A CA 1
ATOM 3307 C C . ALA A 1 424 ? 17.384 -13.843 -25.747 1.00 90.75 424 ALA A C 1
ATOM 3309 O O . ALA A 1 424 ? 17.245 -14.712 -26.601 1.00 90.75 424 ALA A O 1
ATOM 3310 N N . GLY A 1 425 ? 18.381 -12.956 -25.821 1.00 86.69 425 GLY A N 1
ATOM 3311 C CA . GLY A 1 425 ? 19.336 -12.932 -26.934 1.00 86.69 425 GLY A CA 1
ATOM 3312 C C . GLY A 1 425 ? 19.336 -11.654 -27.766 1.00 86.69 425 GLY A C 1
ATOM 3313 O O . GLY A 1 425 ? 20.089 -11.595 -28.734 1.00 86.69 425 GLY A O 1
ATOM 3314 N N . GLY A 1 426 ? 18.555 -10.642 -27.375 1.00 83.00 426 GLY A N 1
ATOM 3315 C CA . GLY A 1 426 ? 18.550 -9.318 -27.992 1.00 83.00 426 GLY A CA 1
ATOM 3316 C C . GLY A 1 426 ? 19.835 -8.510 -27.726 1.00 83.00 426 GLY A C 1
ATOM 3317 O O . GLY A 1 426 ? 20.929 -9.091 -27.645 1.00 83.00 426 GLY A O 1
ATOM 3318 N N . PRO A 1 427 ? 19.733 -7.172 -27.577 1.00 78.88 427 PRO A N 1
ATOM 3319 C CA . PRO A 1 427 ? 20.884 -6.299 -27.356 1.00 78.88 427 PRO A CA 1
ATOM 3320 C C . PRO A 1 427 ? 21.797 -6.789 -26.230 1.00 78.88 427 PRO A C 1
ATOM 3322 O O . PRO A 1 427 ? 21.365 -7.462 -25.294 1.00 78.88 427 PRO A O 1
ATOM 3325 N N . ARG A 1 428 ? 23.089 -6.465 -26.320 1.00 77.88 428 ARG A N 1
ATOM 3326 C CA . ARG A 1 428 ? 24.068 -6.909 -25.317 1.00 77.88 428 ARG A CA 1
ATOM 3327 C C . ARG A 1 428 ? 23.890 -6.196 -23.974 1.00 77.88 428 ARG A C 1
ATOM 3329 O O . ARG A 1 428 ? 24.277 -6.756 -22.953 1.00 77.88 428 ARG A O 1
ATOM 3336 N N . SER A 1 429 ? 23.312 -4.999 -23.966 1.00 83.62 429 SER A N 1
ATOM 3337 C CA . SER A 1 429 ? 23.131 -4.190 -22.763 1.00 83.62 429 SER A CA 1
ATOM 3338 C C . SER A 1 429 ? 21.986 -3.189 -22.898 1.00 83.62 429 SER A C 1
ATOM 3340 O O . SER A 1 429 ? 21.601 -2.854 -24.017 1.00 83.62 429 SER A O 1
ATOM 3342 N N . ALA A 1 430 ? 21.497 -2.686 -21.763 1.00 78.12 430 ALA A N 1
ATOM 3343 C CA . ALA A 1 430 ? 20.618 -1.518 -21.678 1.00 78.12 430 ALA A CA 1
ATOM 3344 C C . ALA A 1 430 ? 20.942 -0.669 -20.446 1.00 78.12 430 ALA A C 1
ATOM 3346 O O . ALA A 1 430 ? 21.476 -1.164 -19.448 1.00 78.12 430 ALA A O 1
ATOM 3347 N N . SER A 1 431 ? 20.595 0.613 -20.537 1.00 78.06 431 SER A N 1
ATOM 3348 C CA . SER A 1 431 ? 20.621 1.540 -19.409 1.00 78.06 431 SER A CA 1
ATOM 3349 C C . SER A 1 431 ? 19.373 1.352 -18.548 1.00 78.06 431 SER A C 1
ATOM 3351 O O . SER A 1 431 ? 18.284 1.097 -19.055 1.00 78.06 431 SER A O 1
ATOM 3353 N N . LEU A 1 432 ? 19.533 1.475 -17.237 1.00 74.00 432 LEU A N 1
ATOM 3354 C CA . LEU A 1 432 ? 18.481 1.379 -16.235 1.00 74.00 432 LEU A CA 1
ATOM 3355 C C . LEU A 1 432 ? 18.424 2.684 -15.417 1.00 74.00 432 LEU A C 1
ATOM 3357 O O . LEU A 1 432 ? 19.380 3.467 -15.406 1.00 74.00 432 LEU A O 1
ATOM 3361 N N . PRO A 1 433 ? 17.315 2.945 -14.699 1.00 66.88 433 PRO A N 1
ATOM 3362 C CA . PRO A 1 433 ? 17.200 4.123 -13.845 1.00 66.88 433 PRO A CA 1
ATOM 3363 C C . PRO A 1 433 ? 18.356 4.253 -12.842 1.00 66.88 433 PRO A C 1
ATOM 3365 O O . PRO A 1 433 ? 18.968 3.269 -12.435 1.00 66.88 433 PRO A O 1
ATOM 3368 N N . ASN A 1 434 ? 18.619 5.480 -12.389 1.00 64.62 434 ASN A N 1
ATOM 3369 C CA . ASN A 1 434 ? 19.609 5.783 -11.346 1.00 64.62 434 ASN A CA 1
ATOM 3370 C C . ASN A 1 434 ? 21.061 5.385 -11.693 1.00 64.62 434 ASN A C 1
ATOM 3372 O O . ASN A 1 434 ? 21.841 5.081 -10.794 1.00 64.62 434 ASN A O 1
ATOM 3376 N N . GLY A 1 435 ? 21.430 5.404 -12.980 1.00 69.31 435 GLY A N 1
ATOM 3377 C CA . GLY A 1 435 ? 22.805 5.137 -13.433 1.00 69.31 435 GLY A CA 1
ATOM 3378 C C . GLY A 1 435 ? 23.181 3.655 -13.442 1.00 69.31 435 GLY A C 1
ATOM 3379 O O . GLY A 1 435 ? 24.358 3.310 -13.535 1.00 69.31 435 GLY A O 1
ATOM 3380 N N . TRP A 1 436 ? 22.190 2.775 -13.326 1.00 79.56 436 TRP A N 1
ATOM 3381 C CA . TRP A 1 436 ? 22.385 1.344 -13.472 1.00 79.56 436 TRP A CA 1
ATOM 3382 C C . TRP A 1 436 ? 22.425 0.951 -14.942 1.00 79.56 436 TRP A C 1
ATOM 3384 O O . TRP A 1 436 ? 21.876 1.619 -15.809 1.00 79.56 436 TRP A O 1
ATOM 3394 N N . SER A 1 437 ? 23.055 -0.175 -15.222 1.00 81.88 437 SER A N 1
ATOM 3395 C CA . SER A 1 437 ? 23.019 -0.822 -16.522 1.00 81.88 437 SER A CA 1
ATOM 3396 C C . SER A 1 437 ? 22.872 -2.319 -16.331 1.00 81.88 437 SER A C 1
ATOM 3398 O O . SER A 1 437 ? 23.249 -2.872 -15.293 1.00 81.88 437 SER A O 1
ATOM 3400 N N . VAL A 1 438 ? 22.305 -2.972 -17.336 1.00 87.38 438 VAL A N 1
ATOM 3401 C CA . VAL A 1 438 ? 22.256 -4.426 -17.417 1.00 87.38 438 VAL A CA 1
ATOM 3402 C C . VAL A 1 438 ? 23.056 -4.884 -18.626 1.00 87.38 438 VAL A C 1
ATOM 3404 O O . VAL A 1 438 ? 22.932 -4.310 -19.707 1.00 87.38 438 VAL A O 1
ATOM 3407 N N . VAL A 1 439 ? 23.881 -5.915 -18.458 1.00 85.44 439 VAL A N 1
ATOM 3408 C CA . VAL A 1 439 ? 24.738 -6.462 -19.514 1.00 85.44 439 VAL A CA 1
ATOM 3409 C C . VAL A 1 439 ? 24.590 -7.977 -19.566 1.00 85.44 439 VAL A C 1
ATOM 3411 O O . VAL A 1 439 ? 24.732 -8.673 -18.559 1.00 85.44 439 VAL A O 1
ATOM 3414 N N . ARG A 1 440 ? 24.348 -8.515 -20.762 1.00 87.94 440 ARG A N 1
ATOM 3415 C CA . ARG A 1 440 ? 24.347 -9.957 -21.011 1.00 87.94 440 ARG A CA 1
ATOM 3416 C C . ARG A 1 440 ? 25.777 -10.479 -21.140 1.00 87.94 440 ARG A C 1
ATOM 3418 O O . ARG A 1 440 ? 26.486 -10.175 -22.102 1.00 87.94 440 ARG A O 1
ATOM 3425 N N . GLY A 1 441 ? 26.174 -11.306 -20.180 1.00 83.69 441 GLY A N 1
ATOM 3426 C CA . GLY A 1 441 ? 27.348 -12.169 -20.252 1.00 83.69 441 GLY A CA 1
ATOM 3427 C C . GLY A 1 441 ? 27.046 -13.504 -20.943 1.00 83.69 441 GLY A C 1
ATOM 3428 O O . GLY A 1 441 ? 25.989 -13.696 -21.544 1.00 83.69 441 GLY A O 1
ATOM 3429 N N . LYS A 1 442 ? 27.989 -14.452 -20.857 1.00 82.94 442 LYS A N 1
ATOM 3430 C CA . LYS A 1 442 ? 27.814 -15.801 -21.431 1.00 82.94 442 LYS A CA 1
ATOM 3431 C C . LYS A 1 442 ? 26.793 -16.639 -20.650 1.00 82.94 442 LYS A C 1
ATOM 3433 O O . LYS A 1 442 ? 25.949 -17.279 -21.263 1.00 82.94 442 LYS A O 1
ATOM 3438 N N . GLN A 1 443 ? 26.875 -16.621 -19.319 1.00 87.88 443 GLN A N 1
ATOM 3439 C CA . GLN A 1 443 ? 26.034 -17.428 -18.418 1.00 87.88 443 GLN A CA 1
ATOM 3440 C C . GLN A 1 443 ? 25.213 -16.585 -17.435 1.00 87.88 443 GLN A C 1
ATOM 3442 O O . GLN A 1 443 ? 24.424 -17.115 -16.656 1.00 87.88 443 GLN A O 1
ATOM 3447 N N . GLU A 1 444 ? 25.377 -15.268 -17.473 1.00 92.00 444 GLU A N 1
ATOM 3448 C CA . GLU A 1 444 ? 24.850 -14.361 -16.462 1.00 92.00 444 GLU A CA 1
ATOM 3449 C C . GLU A 1 444 ? 24.319 -13.071 -17.083 1.00 92.00 444 GLU A C 1
ATOM 3451 O O . GLU A 1 444 ? 24.777 -12.624 -18.139 1.00 92.00 444 GLU A O 1
ATOM 3456 N N . LEU A 1 445 ? 23.352 -12.473 -16.399 1.00 91.88 445 LEU A N 1
ATOM 3457 C CA . LEU A 1 445 ? 22.819 -11.150 -16.667 1.00 91.88 445 LEU A CA 1
ATOM 3458 C C . LEU A 1 445 ? 23.282 -10.230 -15.538 1.00 91.88 445 LEU A C 1
ATOM 3460 O O . LEU A 1 445 ? 22.796 -10.335 -14.412 1.00 91.88 445 LEU A O 1
ATOM 3464 N N . ARG A 1 446 ? 24.275 -9.389 -15.822 1.00 90.06 446 ARG A N 1
ATOM 3465 C CA . ARG A 1 446 ? 24.944 -8.561 -14.817 1.00 90.06 446 ARG A CA 1
ATOM 3466 C C . ARG A 1 446 ? 24.285 -7.203 -14.692 1.00 90.06 446 ARG A C 1
ATOM 3468 O O . ARG A 1 446 ? 24.030 -6.556 -15.701 1.00 90.06 446 ARG A O 1
ATOM 3475 N N . PHE A 1 447 ? 24.083 -6.773 -13.457 1.00 88.75 447 PHE A N 1
ATOM 3476 C CA . PHE A 1 447 ? 23.638 -5.439 -13.093 1.00 88.75 447 PHE A CA 1
ATOM 3477 C C . PHE A 1 447 ? 24.830 -4.666 -12.547 1.00 88.75 447 PHE A C 1
ATOM 3479 O O . PHE A 1 447 ? 25.436 -5.049 -11.541 1.00 88.75 447 PHE A O 1
ATOM 3486 N N . GLU A 1 448 ? 25.165 -3.578 -13.222 1.00 79.75 448 GLU A N 1
ATOM 3487 C CA . GLU A 1 448 ? 26.347 -2.781 -12.934 1.00 79.75 448 GLU A CA 1
ATOM 3488 C C . GLU A 1 448 ? 25.916 -1.325 -12.781 1.00 79.75 448 GLU A C 1
ATOM 3490 O O . GLU A 1 448 ? 25.330 -0.745 -13.698 1.00 79.75 448 GLU A O 1
ATOM 3495 N N . LEU A 1 449 ? 26.187 -0.728 -11.618 1.00 70.12 449 LEU A N 1
ATOM 3496 C CA . LEU A 1 449 ? 26.119 0.720 -11.488 1.00 70.12 449 LEU A CA 1
ATOM 3497 C C . LEU A 1 449 ? 27.288 1.289 -12.294 1.00 70.12 449 LEU A C 1
ATOM 3499 O O . LEU A 1 449 ? 28.442 0.932 -12.046 1.00 70.12 449 LEU A O 1
ATOM 3503 N N . ALA A 1 450 ? 26.997 2.141 -13.272 1.00 58.16 450 ALA A N 1
ATOM 3504 C CA . ALA A 1 450 ? 28.024 2.779 -14.075 1.00 58.16 450 ALA A CA 1
ATOM 3505 C C . ALA A 1 450 ? 28.855 3.713 -13.175 1.00 58.16 450 ALA A C 1
ATOM 3507 O O . ALA A 1 450 ? 28.503 4.870 -12.961 1.00 58.16 450 ALA A O 1
ATOM 3508 N N . VAL A 1 451 ? 29.959 3.210 -12.608 1.00 44.09 451 VAL A N 1
ATOM 3509 C CA . VAL A 1 451 ? 30.997 4.073 -12.030 1.00 44.09 451 VAL A CA 1
ATOM 3510 C C . VAL A 1 451 ? 31.734 4.676 -13.203 1.00 44.09 451 VAL A C 1
ATOM 3512 O O . VAL A 1 451 ? 32.273 3.944 -14.034 1.00 44.09 451 VAL A O 1
ATOM 3515 N N . GLY A 1 452 ? 31.735 6.002 -13.277 1.00 39.53 452 GLY A N 1
ATOM 3516 C CA . GLY A 1 452 ? 32.379 6.739 -14.349 1.00 39.53 452 GLY A CA 1
ATOM 3517 C C . GLY A 1 452 ? 33.789 6.225 -14.647 1.00 39.53 452 GLY A C 1
ATOM 3518 O O . GLY A 1 452 ? 34.721 6.435 -13.878 1.00 39.53 452 GLY A O 1
ATOM 3519 N N . ARG A 1 453 ? 33.968 5.641 -15.835 1.00 30.81 453 ARG A N 1
ATOM 3520 C CA . ARG A 1 453 ? 35.038 6.151 -16.691 1.00 30.81 453 ARG A CA 1
ATOM 3521 C C . ARG A 1 453 ? 34.543 7.513 -17.153 1.00 30.81 453 ARG A C 1
ATOM 3523 O O . ARG A 1 453 ? 33.433 7.594 -17.668 1.00 30.81 453 ARG A O 1
ATOM 3530 N N . GLY A 1 454 ? 35.307 8.553 -16.838 1.00 34.75 454 GLY A N 1
ATOM 3531 C CA . GLY A 1 454 ? 34.908 9.948 -16.974 1.00 34.75 454 GLY A CA 1
ATOM 3532 C C . GLY A 1 454 ? 34.158 10.246 -18.270 1.00 34.75 454 GLY A C 1
ATOM 3533 O O . GLY A 1 454 ? 34.745 10.282 -19.342 1.00 34.75 454 GLY A O 1
ATOM 3534 N N . ASN A 1 455 ? 32.856 10.463 -18.130 1.00 31.42 455 ASN A N 1
ATOM 3535 C CA . ASN A 1 455 ? 32.233 11.718 -18.507 1.00 31.42 455 ASN A CA 1
ATOM 3536 C C . ASN A 1 455 ? 30.976 11.869 -17.647 1.00 31.42 455 ASN A C 1
ATOM 3538 O O . ASN A 1 455 ? 30.026 11.103 -17.780 1.00 31.42 455 ASN A O 1
ATOM 3542 N N . ASP A 1 456 ? 30.963 12.861 -16.759 1.00 44.31 456 ASP A N 1
ATOM 3543 C CA . ASP A 1 456 ? 29.800 13.233 -15.936 1.00 44.31 456 ASP A CA 1
ATOM 3544 C C . ASP A 1 456 ? 28.636 13.833 -16.760 1.00 44.31 456 ASP A C 1
ATOM 3546 O O . ASP A 1 456 ? 27.675 14.383 -16.215 1.00 44.31 456 ASP A O 1
ATOM 3550 N N . ASN A 1 457 ? 28.706 13.735 -18.087 1.00 51.16 457 ASN A N 1
ATOM 3551 C CA . ASN A 1 457 ? 27.721 14.228 -19.032 1.00 51.16 457 ASN A CA 1
ATOM 3552 C C . ASN A 1 457 ? 28.041 13.600 -20.403 1.00 51.16 457 ASN A C 1
ATOM 3554 O O . ASN A 1 457 ? 29.078 13.948 -20.970 1.00 51.16 457 ASN A O 1
ATOM 3558 N N . PRO A 1 458 ? 27.240 12.685 -20.980 1.00 59.72 458 PRO A N 1
ATOM 3559 C CA . PRO A 1 458 ? 27.296 12.508 -22.421 1.00 59.72 458 PRO A CA 1
ATOM 3560 C C . PRO A 1 458 ? 26.642 13.759 -23.014 1.00 59.72 458 PRO A C 1
ATOM 3562 O O . PRO A 1 458 ? 25.424 13.843 -23.152 1.00 59.72 458 PRO A O 1
ATOM 3565 N N . GLU A 1 459 ? 27.446 14.800 -23.233 1.00 72.06 459 GLU A N 1
ATOM 3566 C CA . GLU A 1 459 ? 27.044 15.860 -24.148 1.00 72.06 459 GLU A CA 1
ATOM 3567 C C . GLU A 1 459 ? 26.868 15.220 -25.519 1.00 72.06 459 GLU A C 1
ATOM 3569 O O . GLU A 1 459 ? 27.773 14.537 -26.002 1.00 72.06 459 GLU A O 1
ATOM 3574 N N . TYR A 1 460 ? 25.700 15.420 -26.117 1.00 80.56 460 TYR A N 1
ATOM 3575 C CA . TYR A 1 460 ? 25.432 14.994 -27.480 1.00 80.56 460 TYR A CA 1
ATOM 3576 C C . TYR A 1 460 ? 25.030 16.210 -28.299 1.00 80.56 460 TYR A C 1
ATOM 3578 O O . TYR A 1 460 ? 24.352 17.109 -27.802 1.00 80.56 460 TYR A O 1
ATOM 3586 N N . GLU A 1 461 ? 25.472 16.249 -29.549 1.00 89.81 461 GLU A N 1
ATOM 3587 C CA . GLU A 1 461 ? 25.147 17.309 -30.494 1.00 89.81 461 GLU A CA 1
ATOM 3588 C C . GLU A 1 461 ? 25.190 16.724 -31.906 1.00 89.81 461 GLU A C 1
ATOM 3590 O O . GLU A 1 461 ? 26.218 16.204 -32.336 1.00 89.81 461 GLU A O 1
ATOM 3595 N N . TYR A 1 462 ? 24.063 16.789 -32.612 1.00 86.81 462 TYR A N 1
ATOM 3596 C CA . TYR A 1 462 ? 23.899 16.220 -33.944 1.00 86.81 462 TYR A CA 1
ATOM 3597 C C . TYR A 1 462 ? 23.340 17.260 -34.921 1.00 86.81 462 TYR A C 1
ATOM 3599 O O . TYR A 1 462 ? 22.437 18.017 -34.549 1.00 86.81 462 TYR A O 1
ATOM 3607 N N . PRO A 1 463 ? 23.831 17.309 -36.171 1.00 90.50 463 PRO A N 1
ATOM 3608 C CA . PRO A 1 463 ? 23.288 18.201 -37.188 1.00 90.50 463 PRO A CA 1
ATOM 3609 C C . PRO A 1 463 ? 21.904 17.722 -37.655 1.00 90.50 463 PRO A C 1
ATOM 3611 O O . PRO A 1 463 ? 21.706 16.544 -37.942 1.00 90.50 463 PRO A O 1
ATOM 3614 N N . LEU A 1 464 ? 20.952 18.646 -37.758 1.00 93.12 464 LEU A N 1
ATOM 3615 C CA . LEU A 1 464 ? 19.609 18.436 -38.299 1.00 93.12 464 LEU A CA 1
ATOM 3616 C C . LEU A 1 464 ? 19.409 19.362 -39.498 1.00 93.12 464 LEU A C 1
ATOM 3618 O O . LEU A 1 464 ? 19.205 20.566 -39.339 1.00 93.12 464 LEU A O 1
ATOM 3622 N N . SER A 1 465 ? 19.460 18.806 -40.705 1.00 89.56 465 SER A N 1
ATOM 3623 C CA . SER A 1 465 ? 19.138 19.550 -41.926 1.00 89.56 465 SER A CA 1
ATOM 3624 C C . SER A 1 465 ? 17.656 19.934 -41.957 1.00 89.56 465 SER A C 1
ATOM 3626 O O . SER A 1 465 ? 16.809 19.181 -41.479 1.00 89.56 465 SER A O 1
ATOM 3628 N N . VAL A 1 466 ? 17.341 21.092 -42.537 1.00 88.06 466 VAL A N 1
ATOM 3629 C CA . VAL A 1 466 ? 15.968 21.580 -42.722 1.00 88.06 466 VAL A CA 1
ATOM 3630 C C . VAL A 1 466 ? 15.694 21.753 -44.225 1.00 88.06 466 VAL A C 1
ATOM 3632 O O . VAL A 1 466 ? 16.231 22.687 -44.827 1.00 88.06 466 VAL A O 1
ATOM 3635 N N . PRO A 1 467 ? 14.871 20.892 -44.857 1.00 88.94 467 PRO A N 1
ATOM 3636 C CA . PRO A 1 467 ? 14.240 19.696 -44.295 1.00 88.94 467 PRO A CA 1
ATOM 3637 C C . PRO A 1 467 ? 15.231 18.532 -44.128 1.00 88.94 467 PRO A C 1
ATOM 3639 O O . PRO A 1 467 ? 16.232 18.444 -44.841 1.00 88.94 467 PRO A O 1
ATOM 3642 N N . GLY A 1 468 ? 14.946 17.612 -43.210 1.00 88.56 468 GLY A N 1
ATOM 3643 C CA . GLY A 1 468 ? 15.834 16.487 -42.930 1.00 88.56 468 GLY A CA 1
ATOM 3644 C C . GLY A 1 468 ? 15.494 15.750 -41.643 1.00 88.56 468 GLY A C 1
ATOM 3645 O O . GLY A 1 468 ? 14.558 16.106 -40.928 1.00 88.56 468 GLY A O 1
ATOM 3646 N N . ARG A 1 469 ? 16.263 14.698 -41.355 1.00 91.75 469 ARG A N 1
ATOM 3647 C CA . ARG A 1 469 ? 16.108 13.901 -40.137 1.00 91.75 469 ARG A CA 1
ATOM 3648 C C . ARG A 1 469 ? 17.447 13.529 -39.528 1.00 91.75 469 ARG A C 1
ATOM 3650 O O . ARG A 1 469 ? 18.419 13.344 -40.260 1.00 91.75 469 ARG A O 1
ATOM 3657 N N . VAL A 1 470 ? 17.473 13.356 -38.212 1.00 86.50 470 VAL A N 1
ATOM 3658 C CA . VAL A 1 470 ? 18.650 12.878 -37.486 1.00 86.50 470 VAL A CA 1
ATOM 3659 C C . VAL A 1 470 ? 18.257 11.927 -36.364 1.00 86.50 470 VAL A C 1
ATOM 3661 O O . VAL A 1 470 ? 17.275 12.150 -35.658 1.00 86.50 470 VAL A O 1
ATOM 3664 N N . GLU A 1 471 ? 19.015 10.847 -36.217 1.00 82.12 471 GLU A N 1
ATOM 3665 C CA . GLU A 1 471 ? 18.871 9.902 -35.113 1.00 82.12 471 GLU A CA 1
ATOM 3666 C C . GLU A 1 471 ? 19.677 10.386 -33.904 1.00 82.12 471 GLU A C 1
ATOM 3668 O O . GLU A 1 471 ? 20.838 10.769 -34.043 1.00 82.12 471 GLU A O 1
ATOM 3673 N N . VAL A 1 472 ? 19.055 10.352 -32.724 1.00 81.12 472 VAL A N 1
ATOM 3674 C CA . VAL A 1 472 ? 19.671 10.701 -31.439 1.00 81.12 472 VAL A CA 1
ATOM 3675 C C . VAL A 1 472 ? 19.650 9.458 -30.540 1.00 81.12 472 VAL A C 1
ATOM 3677 O O . VAL A 1 472 ? 18.628 9.163 -29.902 1.00 81.12 472 VAL A O 1
ATOM 3680 N N . PRO A 1 473 ? 20.755 8.688 -30.493 1.00 68.69 473 PRO A N 1
ATOM 3681 C CA . PRO A 1 473 ? 20.833 7.431 -29.750 1.00 68.69 473 PRO A CA 1
ATOM 3682 C C . PRO A 1 473 ? 20.564 7.583 -28.247 1.00 68.69 473 PRO A C 1
ATOM 3684 O O . PRO A 1 473 ? 19.945 6.710 -27.641 1.00 68.69 473 PRO A O 1
ATOM 3687 N N . GLU A 1 474 ? 20.982 8.697 -27.641 1.00 77.31 474 GLU A N 1
ATOM 3688 C CA . GLU A 1 474 ? 20.858 8.969 -26.204 1.00 77.31 474 GLU A CA 1
ATOM 3689 C C . GLU A 1 474 ? 19.404 9.097 -25.746 1.00 77.31 474 GLU A C 1
ATOM 3691 O O . GLU A 1 474 ? 19.079 8.769 -24.604 1.00 77.31 474 GLU A O 1
ATOM 3696 N N . THR A 1 475 ? 18.523 9.570 -26.628 1.00 75.62 475 THR A N 1
ATOM 3697 C CA . THR A 1 475 ? 17.083 9.685 -26.369 1.00 75.62 475 THR A CA 1
ATOM 3698 C C . THR A 1 475 ? 16.274 8.571 -27.027 1.00 75.62 475 THR A C 1
ATOM 3700 O O . THR A 1 475 ? 15.073 8.484 -26.772 1.00 75.62 475 THR A O 1
ATOM 3703 N N . ALA A 1 476 ? 16.908 7.711 -27.834 1.00 78.06 476 ALA A N 1
ATOM 3704 C CA . ALA A 1 476 ? 16.252 6.719 -28.685 1.00 78.06 476 ALA A CA 1
ATOM 3705 C C . ALA A 1 476 ? 15.133 7.339 -29.551 1.00 78.06 476 ALA A C 1
ATOM 3707 O O . ALA A 1 476 ? 14.048 6.762 -29.710 1.00 78.06 476 ALA A O 1
ATOM 3708 N N . THR A 1 477 ? 15.385 8.538 -30.085 1.00 81.81 477 THR A N 1
ATOM 3709 C CA . THR A 1 477 ? 14.435 9.286 -30.918 1.00 81.81 477 THR A CA 1
ATOM 3710 C C . THR A 1 477 ? 15.049 9.725 -32.244 1.00 81.81 477 THR A C 1
ATOM 3712 O O . THR A 1 477 ? 16.262 9.865 -32.380 1.00 81.81 477 THR A O 1
ATOM 3715 N N . ILE A 1 478 ? 14.190 9.914 -33.242 1.00 86.88 478 ILE A N 1
ATOM 3716 C CA . ILE A 1 478 ? 14.495 10.544 -34.521 1.00 86.88 478 ILE A CA 1
ATOM 3717 C C . ILE A 1 478 ? 13.874 11.938 -34.486 1.00 86.88 478 ILE A C 1
ATOM 3719 O O . ILE A 1 478 ? 12.692 12.099 -34.170 1.00 86.88 478 ILE A O 1
ATOM 3723 N N . PHE A 1 479 ? 14.682 12.943 -34.795 1.00 92.31 479 PHE A N 1
ATOM 3724 C CA . PHE A 1 479 ? 14.231 14.310 -34.997 1.00 92.31 479 PHE A CA 1
ATOM 3725 C C . PHE A 1 479 ? 14.011 14.549 -36.479 1.00 92.31 479 PHE A C 1
ATOM 3727 O O . PHE A 1 479 ? 14.915 14.299 -37.272 1.00 92.31 479 PHE A O 1
ATOM 3734 N N . GLU A 1 480 ? 12.837 15.050 -36.841 1.00 92.19 480 GLU A N 1
ATOM 3735 C CA . GLU A 1 480 ? 12.451 15.330 -38.223 1.00 92.19 480 GLU A CA 1
ATOM 3736 C C . GLU A 1 480 ? 12.088 16.807 -38.349 1.00 92.19 480 GLU A C 1
ATOM 3738 O O . GLU A 1 480 ? 11.235 17.305 -37.613 1.00 92.19 480 GLU A O 1
ATOM 3743 N N . ALA A 1 481 ? 12.749 17.513 -39.263 1.00 91.00 481 ALA A N 1
ATOM 3744 C CA . ALA A 1 481 ? 12.401 18.866 -39.665 1.00 91.00 481 ALA A CA 1
ATOM 3745 C C . ALA A 1 481 ? 11.728 18.807 -41.040 1.00 91.00 481 ALA A C 1
ATOM 3747 O O . ALA A 1 481 ? 12.370 18.492 -42.043 1.00 91.00 481 ALA A O 1
ATOM 3748 N N . GLU A 1 482 ? 10.435 19.112 -41.088 1.00 88.44 482 GLU A N 1
ATOM 3749 C CA . GLU A 1 482 ? 9.626 19.062 -42.308 1.00 88.44 482 GLU A CA 1
ATOM 3750 C C . GLU A 1 482 ? 9.259 20.481 -42.748 1.00 88.44 482 GLU A C 1
ATOM 3752 O O . GLU A 1 482 ? 8.835 21.298 -41.927 1.00 88.44 482 GLU A O 1
ATOM 3757 N N . ALA A 1 483 ? 9.387 20.770 -44.045 1.00 85.38 483 ALA A N 1
ATOM 3758 C CA . ALA A 1 483 ? 8.846 21.990 -44.637 1.00 85.38 483 ALA A CA 1
ATOM 3759 C C . ALA A 1 483 ? 7.356 21.787 -44.961 1.00 85.38 483 ALA A C 1
ATOM 3761 O O . ALA A 1 483 ? 6.980 20.815 -45.615 1.00 85.38 483 ALA A O 1
ATOM 3762 N N . VAL A 1 484 ? 6.514 22.713 -44.514 1.00 83.69 484 VAL A N 1
ATOM 3763 C CA . VAL A 1 484 ? 5.054 22.689 -44.641 1.00 83.69 484 VAL A CA 1
ATOM 3764 C C . VAL A 1 484 ? 4.609 23.909 -45.444 1.00 83.69 484 VAL A C 1
ATOM 3766 O O . VAL A 1 484 ? 4.968 25.037 -45.113 1.00 83.69 484 VAL A O 1
ATOM 3769 N N . LEU A 1 485 ? 3.809 23.699 -46.491 1.00 79.31 485 LEU A N 1
ATOM 3770 C CA . LEU A 1 485 ? 3.189 24.787 -47.256 1.00 79.31 485 LEU A CA 1
ATOM 3771 C C . LEU A 1 485 ? 2.015 25.381 -46.465 1.00 79.31 485 LEU A C 1
ATOM 3773 O O . LEU A 1 485 ? 1.115 24.652 -46.037 1.00 79.31 485 LEU A O 1
ATOM 3777 N N . MET A 1 486 ? 2.009 26.699 -46.289 1.00 70.06 486 MET A N 1
ATOM 3778 C CA . MET A 1 486 ? 0.951 27.413 -45.577 1.00 70.06 486 MET A CA 1
ATOM 3779 C C . MET A 1 486 ? -0.256 27.621 -46.511 1.00 70.06 486 MET A C 1
ATOM 3781 O O . MET A 1 486 ? -0.136 28.171 -47.600 1.00 70.06 486 MET A O 1
ATOM 3785 N N . GLY A 1 487 ? -1.425 27.101 -46.114 1.00 63.84 487 GLY A N 1
ATOM 3786 C CA . GLY A 1 487 ? -2.662 27.057 -46.912 1.00 63.84 487 GLY A CA 1
ATOM 3787 C C . GLY A 1 487 ? -3.656 26.013 -46.373 1.00 63.84 487 GLY A C 1
ATOM 3788 O O . GLY A 1 487 ? -3.511 25.556 -45.235 1.00 63.84 487 GLY A O 1
ATOM 3789 N N . ASN A 1 488 ? -4.629 25.565 -47.185 1.00 52.12 488 ASN A N 1
ATOM 3790 C CA . ASN A 1 488 ? -5.613 24.525 -46.799 1.00 52.12 488 ASN A CA 1
ATOM 3791 C C . ASN A 1 488 ? -4.972 23.183 -46.360 1.00 52.12 488 ASN A C 1
ATOM 3793 O O . ASN A 1 488 ? -5.641 22.357 -45.744 1.00 52.12 488 ASN A O 1
ATOM 3797 N N . SER A 1 489 ? -3.678 22.976 -46.634 1.00 50.38 489 SER A N 1
ATOM 3798 C CA . SER A 1 489 ? -2.891 21.793 -46.249 1.00 50.38 489 SER A CA 1
ATOM 3799 C C . SER A 1 489 ? -2.294 21.847 -44.832 1.00 50.38 489 SER A C 1
ATOM 3801 O O . SER A 1 489 ? -1.730 20.860 -44.372 1.00 50.38 489 SER A O 1
ATOM 3803 N N . SER A 1 490 ? -2.441 22.960 -44.102 1.00 53.22 490 SER A N 1
ATOM 3804 C CA . SER A 1 490 ? -2.019 23.072 -42.691 1.00 53.22 490 SER A CA 1
ATOM 3805 C C . SER A 1 490 ? -2.964 22.360 -41.702 1.00 53.22 490 SER A C 1
ATOM 3807 O O . SER A 1 490 ? -2.642 22.236 -40.521 1.00 53.22 490 SER A O 1
ATOM 3809 N N . ALA A 1 491 ? -4.097 21.829 -42.184 1.00 49.59 491 ALA A N 1
ATOM 3810 C CA . ALA A 1 491 ? -5.203 21.266 -41.399 1.00 49.59 491 ALA A CA 1
ATOM 3811 C C . ALA A 1 491 ? -4.868 20.033 -40.521 1.00 49.59 491 ALA A C 1
ATOM 3813 O O . ALA A 1 491 ? -5.742 19.544 -39.807 1.00 49.59 491 ALA A O 1
ATOM 3814 N N . GLY A 1 492 ? -3.627 19.534 -40.540 1.00 56.34 492 GLY A N 1
ATOM 3815 C CA . GLY A 1 492 ? -3.155 18.420 -39.703 1.00 56.34 492 GLY A CA 1
ATOM 3816 C C . GLY A 1 492 ? -2.059 18.770 -38.688 1.00 56.34 492 GLY A C 1
ATOM 3817 O O . GLY A 1 492 ? -1.657 17.902 -37.914 1.00 56.34 492 GLY A O 1
ATOM 3818 N N . HIS A 1 493 ? -1.556 20.009 -38.672 1.00 63.75 493 HIS A N 1
ATOM 3819 C CA . HIS A 1 493 ? -0.453 20.421 -37.798 1.00 63.75 493 HIS A CA 1
ATOM 3820 C C . HIS A 1 493 ? -0.931 21.442 -36.767 1.00 63.75 493 HIS A C 1
ATOM 3822 O O . HIS A 1 493 ? -1.659 22.375 -37.093 1.00 63.75 493 HIS A O 1
ATOM 3828 N N . ASN A 1 494 ? -0.503 21.289 -35.511 1.00 72.88 494 ASN A N 1
ATOM 3829 C CA . ASN A 1 494 ? -0.806 22.283 -34.488 1.00 72.88 494 ASN A CA 1
ATOM 3830 C C . ASN A 1 494 ? -0.025 23.584 -34.793 1.00 72.88 494 ASN A C 1
ATOM 3832 O O . ASN A 1 494 ? 1.211 23.552 -34.760 1.00 72.88 494 ASN A O 1
ATOM 3836 N N . PRO A 1 495 ? -0.707 24.719 -35.052 1.00 73.69 495 PRO A N 1
ATOM 3837 C CA . PRO A 1 495 ? -0.060 25.983 -35.409 1.00 73.69 495 PRO A CA 1
ATOM 3838 C C . PRO A 1 495 ? 0.890 26.506 -34.324 1.00 73.69 495 PRO A C 1
ATOM 3840 O O . PR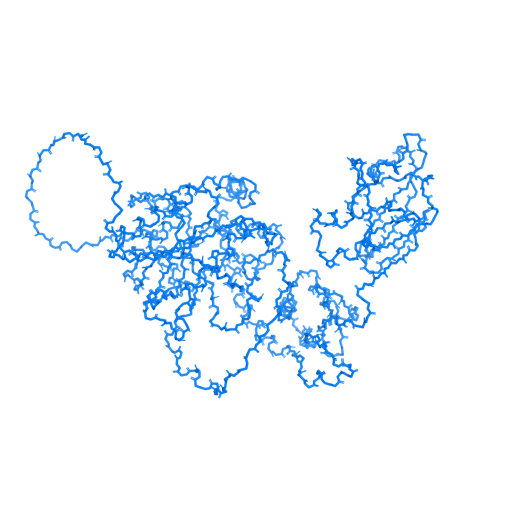O A 1 495 ? 1.821 27.250 -34.624 1.00 73.69 495 PRO A O 1
ATOM 3843 N N . ASP A 1 496 ? 0.719 26.077 -33.071 1.00 77.19 496 ASP A N 1
ATOM 3844 C CA . ASP A 1 496 ? 1.602 26.446 -31.965 1.00 77.19 496 ASP A CA 1
ATOM 3845 C C . ASP A 1 496 ? 3.017 25.847 -32.057 1.00 77.19 496 ASP A C 1
ATOM 3847 O O . ASP A 1 496 ? 3.896 26.274 -31.306 1.00 77.19 496 ASP A O 1
ATOM 3851 N N . HIS A 1 497 ? 3.254 24.891 -32.963 1.00 83.62 497 HIS A N 1
ATOM 3852 C CA . HIS A 1 497 ? 4.551 24.232 -33.177 1.00 83.62 497 HIS A CA 1
ATOM 3853 C C . HIS A 1 497 ? 5.216 24.577 -34.519 1.00 83.62 497 HIS A C 1
ATOM 3855 O O . HIS A 1 497 ? 6.271 24.022 -34.829 1.00 83.62 497 HIS A O 1
ATOM 3861 N N . LEU A 1 498 ? 4.621 25.473 -35.310 1.00 86.75 498 LEU A N 1
ATOM 3862 C CA . LEU A 1 498 ? 5.193 25.920 -36.578 1.00 86.75 498 LEU A CA 1
ATOM 3863 C C . LEU A 1 498 ? 6.266 26.992 -36.350 1.00 86.75 498 LEU A C 1
ATOM 3865 O O . LEU A 1 498 ? 6.102 27.887 -35.515 1.00 86.75 498 LEU A O 1
ATOM 3869 N N . LEU A 1 499 ? 7.347 26.904 -37.123 1.00 86.94 499 LEU A N 1
ATOM 3870 C CA . LEU A 1 499 ? 8.472 27.835 -37.136 1.00 86.94 499 LEU A CA 1
ATOM 3871 C C . LEU A 1 499 ? 8.562 28.551 -38.493 1.00 86.94 499 LEU A C 1
ATOM 3873 O O . LEU A 1 499 ? 8.352 27.948 -39.541 1.00 86.94 499 LEU A O 1
ATOM 3877 N N . GLU A 1 500 ? 8.886 29.839 -38.476 1.00 87.38 500 GLU A N 1
ATOM 3878 C CA . GLU A 1 500 ? 9.090 30.682 -39.655 1.00 87.38 500 GLU A CA 1
ATOM 3879 C C . GLU A 1 500 ? 10.358 30.253 -40.406 1.00 87.38 500 GLU A C 1
ATOM 3881 O O . GLU A 1 500 ? 11.468 30.335 -39.874 1.00 87.38 500 GLU A O 1
ATOM 3886 N N . THR A 1 501 ? 10.200 29.815 -41.657 1.00 84.31 501 THR A N 1
ATOM 3887 C CA . THR A 1 501 ? 11.291 29.240 -42.462 1.00 84.31 501 THR A CA 1
ATOM 3888 C C . THR A 1 501 ? 12.436 30.233 -42.658 1.00 84.31 501 THR A C 1
ATOM 3890 O O . THR A 1 501 ? 13.604 29.866 -42.557 1.00 84.31 501 THR A O 1
ATOM 3893 N N . SER A 1 502 ? 12.113 31.512 -42.878 1.00 82.94 502 SER A N 1
ATOM 3894 C CA . SER A 1 502 ? 13.102 32.577 -43.092 1.00 82.94 502 SER A CA 1
ATOM 3895 C C . SER A 1 502 ? 13.942 32.912 -41.848 1.00 82.94 502 SER A C 1
ATOM 3897 O O . SER A 1 502 ? 15.010 33.512 -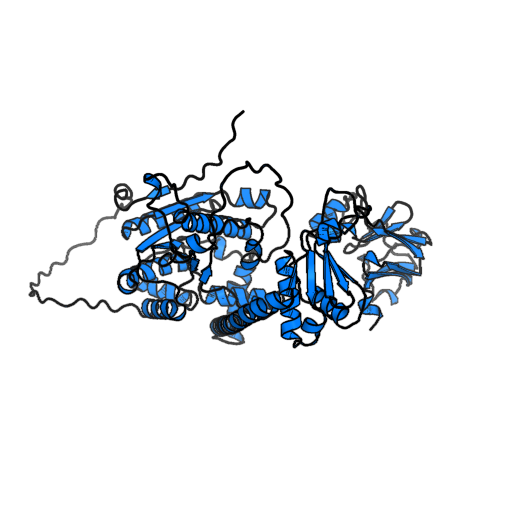41.970 1.00 82.94 502 SER A O 1
ATOM 3899 N N . ALA A 1 503 ? 13.492 32.501 -40.657 1.00 81.44 503 ALA A N 1
ATOM 3900 C CA . ALA A 1 503 ? 14.189 32.711 -39.389 1.00 81.44 503 ALA A CA 1
ATOM 3901 C C . ALA A 1 503 ? 15.122 31.544 -39.004 1.00 81.44 503 ALA A C 1
ATOM 3903 O O . ALA A 1 503 ? 15.812 31.627 -37.984 1.00 81.44 503 ALA A O 1
ATOM 3904 N N . LEU A 1 504 ? 15.148 30.459 -39.788 1.00 85.81 504 LEU A N 1
ATOM 3905 C CA . LEU A 1 504 ? 15.930 29.252 -39.515 1.00 85.81 504 LEU A CA 1
ATOM 3906 C C . LEU A 1 504 ? 17.119 29.104 -40.472 1.00 85.81 504 LEU A C 1
ATOM 3908 O O . LEU A 1 504 ? 17.029 29.396 -41.663 1.00 85.81 504 LEU A O 1
ATOM 3912 N N . ALA A 1 505 ? 18.245 28.608 -39.956 1.00 86.75 505 ALA A N 1
ATOM 3913 C CA . ALA A 1 505 ? 19.339 28.146 -40.801 1.00 86.75 505 ALA A CA 1
ATOM 3914 C C . ALA A 1 505 ? 18.962 26.837 -41.518 1.00 86.75 505 ALA A C 1
ATOM 3916 O O . ALA A 1 505 ? 18.137 26.061 -41.037 1.00 86.75 505 ALA A O 1
ATOM 3917 N N . LYS A 1 506 ? 19.624 26.562 -42.651 1.00 85.88 506 LYS A N 1
ATOM 3918 C CA . LYS A 1 506 ? 19.463 25.299 -43.400 1.00 85.88 506 LYS A CA 1
ATOM 3919 C C . LYS A 1 506 ? 19.935 24.067 -42.618 1.00 85.88 506 LYS A C 1
ATOM 3921 O O . LYS A 1 506 ? 19.530 22.951 -42.930 1.00 85.88 506 LYS A O 1
ATOM 3926 N N . GLU A 1 507 ? 20.790 24.275 -41.622 1.00 89.75 507 GLU A N 1
ATOM 3927 C CA . GLU A 1 507 ? 21.284 23.246 -40.714 1.00 89.75 507 GLU A CA 1
ATOM 3928 C C . GLU A 1 507 ? 21.119 23.734 -39.272 1.00 89.75 507 GLU A C 1
ATOM 3930 O O . GLU A 1 507 ? 21.666 24.764 -38.874 1.00 89.75 507 GLU A O 1
ATOM 3935 N N . LEU A 1 508 ? 20.314 23.005 -38.508 1.00 94.00 508 LEU A N 1
ATOM 3936 C CA . LEU A 1 508 ? 20.103 23.180 -37.076 1.00 94.00 508 LEU A CA 1
ATOM 3937 C C . LEU A 1 508 ? 20.914 22.137 -36.306 1.00 94.00 508 LEU A C 1
ATOM 3939 O O . LEU A 1 508 ? 21.515 21.238 -36.892 1.00 94.00 508 LEU A O 1
ATOM 3943 N N . ARG A 1 509 ? 20.920 22.229 -34.975 1.00 95.38 509 ARG A N 1
ATOM 3944 C CA . ARG A 1 509 ? 21.612 21.257 -34.117 1.00 95.38 509 ARG A CA 1
ATOM 3945 C C . ARG A 1 509 ? 20.698 20.734 -33.025 1.00 95.38 509 ARG A C 1
ATOM 3947 O O . ARG A 1 509 ? 20.096 21.525 -32.300 1.00 95.38 509 ARG A O 1
ATOM 3954 N N . VAL A 1 510 ? 20.612 19.415 -32.898 1.00 93.88 510 VAL A N 1
ATOM 3955 C CA . VAL A 1 510 ? 19.912 18.729 -31.808 1.00 93.88 510 VAL A CA 1
ATOM 3956 C C . VAL A 1 510 ? 20.933 18.382 -30.736 1.00 93.88 510 VAL A C 1
ATOM 3958 O O . VAL A 1 510 ? 21.892 17.669 -31.014 1.00 93.88 510 VAL A O 1
ATOM 3961 N N . ARG A 1 511 ? 20.741 18.880 -29.514 1.00 93.56 511 ARG A N 1
ATOM 3962 C CA . ARG A 1 511 ? 21.622 18.598 -28.370 1.00 93.56 511 ARG A CA 1
ATOM 3963 C C . ARG A 1 511 ? 20.840 18.482 -27.074 1.00 93.56 511 ARG A C 1
ATOM 3965 O O . ARG A 1 511 ? 19.691 18.915 -27.013 1.00 93.56 511 ARG A O 1
ATOM 3972 N N . ASN A 1 512 ? 21.456 17.982 -26.009 1.00 91.25 512 ASN A N 1
ATOM 3973 C CA . ASN A 1 512 ? 20.892 18.159 -24.673 1.00 91.25 512 ASN A CA 1
ATOM 3974 C C . ASN A 1 512 ? 21.000 19.620 -24.206 1.00 91.25 512 ASN A C 1
ATOM 3976 O O . ASN A 1 512 ? 21.892 20.368 -24.623 1.00 91.25 512 ASN A O 1
ATOM 3980 N N . TRP A 1 513 ? 20.089 20.047 -23.326 1.00 91.00 513 TRP A N 1
ATOM 3981 C CA . TRP A 1 513 ? 20.180 21.375 -22.707 1.00 91.00 513 TRP A CA 1
ATOM 3982 C C . TRP A 1 513 ? 21.436 21.505 -21.822 1.00 91.00 513 TRP A C 1
ATOM 3984 O O . TRP A 1 513 ? 21.885 20.549 -21.188 1.00 91.00 513 TRP A O 1
ATOM 3994 N N . ARG A 1 514 ? 21.988 22.718 -21.747 1.00 87.56 514 ARG A N 1
ATOM 3995 C CA . ARG A 1 514 ? 23.199 23.078 -20.999 1.00 87.56 514 ARG A CA 1
ATOM 3996 C C . ARG A 1 514 ? 22.867 24.067 -19.870 1.00 87.56 514 ARG A C 1
ATOM 3998 O O . ARG A 1 514 ? 21.968 24.902 -20.016 1.00 87.56 514 ARG A O 1
ATOM 4005 N N . PRO A 1 515 ? 23.574 24.032 -18.723 1.00 82.12 515 PRO A N 1
ATOM 4006 C CA . PRO A 1 515 ? 23.399 25.027 -17.668 1.00 82.12 515 PRO A CA 1
ATOM 4007 C C . PRO A 1 515 ? 23.604 26.454 -18.195 1.00 82.12 515 PRO A C 1
ATOM 4009 O O . PRO A 1 515 ? 24.647 26.775 -18.747 1.00 82.12 515 PRO A O 1
ATOM 4012 N N . GLY A 1 516 ? 22.606 27.316 -17.996 1.00 83.56 516 GLY A N 1
ATOM 4013 C CA . GLY A 1 516 ? 22.605 28.683 -18.532 1.00 83.56 516 GLY A CA 1
ATOM 4014 C C . GLY A 1 516 ? 21.692 28.861 -19.742 1.00 83.56 516 GLY A C 1
ATOM 4015 O O . GLY A 1 516 ? 21.266 29.990 -19.986 1.00 83.56 516 GLY A O 1
ATOM 4016 N N . ASP A 1 517 ? 21.301 27.765 -20.403 1.00 91.50 517 ASP A N 1
ATOM 4017 C CA . ASP A 1 517 ? 20.342 27.798 -21.501 1.00 91.50 517 ASP A CA 1
ATOM 4018 C C . ASP A 1 517 ? 19.024 28.442 -21.069 1.00 91.50 517 ASP A C 1
ATOM 4020 O O . ASP A 1 517 ? 18.453 28.166 -19.998 1.00 91.50 517 ASP A O 1
ATOM 4024 N N . ARG A 1 518 ? 18.520 29.296 -21.955 1.00 90.06 518 ARG A N 1
ATOM 4025 C CA . ARG A 1 518 ? 17.242 29.972 -21.802 1.00 90.06 518 ARG A CA 1
ATOM 4026 C C . ARG A 1 518 ? 16.358 29.659 -22.993 1.00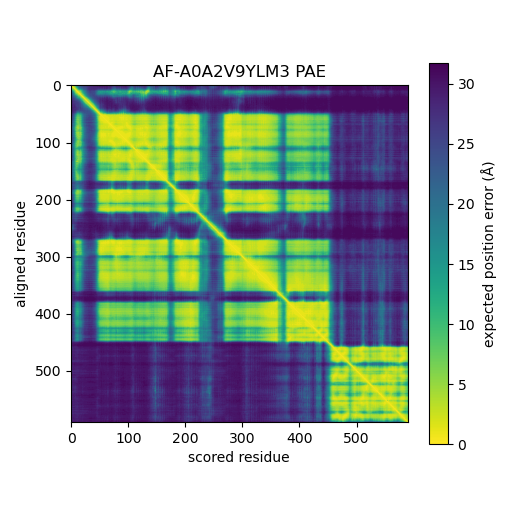 90.06 518 ARG A C 1
ATOM 4028 O O . ARG A 1 518 ? 16.822 29.616 -24.125 1.00 90.06 518 ARG A O 1
ATOM 4035 N N . PHE A 1 519 ? 15.079 29.477 -22.712 1.00 89.88 519 PHE A N 1
ATOM 4036 C CA . PHE A 1 519 ? 14.046 29.271 -23.712 1.00 89.88 519 PHE A CA 1
ATOM 4037 C C . PHE A 1 519 ? 12.977 30.347 -23.548 1.00 89.88 519 PHE A C 1
ATOM 4039 O O . PHE A 1 519 ? 12.805 30.898 -22.457 1.00 89.88 519 PHE A O 1
ATOM 4046 N N . TRP A 1 520 ? 12.271 30.667 -24.628 1.00 86.00 520 TRP A N 1
ATOM 4047 C CA . TRP A 1 520 ? 11.201 31.660 -24.623 1.00 86.00 520 TRP A CA 1
ATOM 4048 C C . TRP A 1 520 ? 9.848 30.958 -24.787 1.00 86.00 520 TRP A C 1
ATOM 4050 O O . TRP A 1 520 ? 9.414 30.746 -25.919 1.00 86.00 520 TRP A O 1
ATOM 4060 N N . PRO A 1 521 ? 9.174 30.574 -23.684 1.00 79.06 521 PRO A N 1
ATOM 4061 C CA . PRO A 1 521 ? 7.854 29.965 -23.760 1.00 79.06 521 PRO A CA 1
ATOM 4062 C C . PRO A 1 521 ? 6.857 30.845 -24.513 1.00 79.06 521 PRO A C 1
ATOM 4064 O O . PRO A 1 521 ? 6.913 32.080 -24.460 1.00 79.06 521 PRO A O 1
ATOM 4067 N N . ALA A 1 522 ? 5.895 30.209 -25.178 1.00 67.00 522 ALA A N 1
ATOM 4068 C CA . ALA A 1 522 ? 4.760 30.935 -25.725 1.00 67.00 522 ALA A CA 1
ATOM 4069 C C . ALA A 1 522 ? 4.049 31.720 -24.605 1.00 67.00 522 ALA A C 1
ATOM 4071 O O . ALA A 1 522 ? 3.896 31.234 -23.484 1.00 67.00 522 ALA A O 1
ATOM 4072 N N . HIS A 1 523 ? 3.632 32.951 -24.914 1.00 68.19 523 HIS A N 1
ATOM 4073 C CA . HIS A 1 523 ? 2.902 33.853 -24.007 1.00 68.19 523 HIS A CA 1
ATOM 4074 C C . HIS A 1 523 ? 3.699 34.443 -22.824 1.00 68.19 523 HIS A C 1
ATOM 4076 O O . HIS A 1 523 ? 3.102 35.034 -21.923 1.00 68.19 523 HIS A O 1
ATOM 4082 N N . THR A 1 524 ? 5.037 34.377 -22.829 1.00 71.75 524 THR A N 1
ATOM 4083 C CA . THR A 1 524 ? 5.881 35.095 -21.850 1.00 71.75 524 THR A CA 1
ATOM 4084 C C . THR A 1 524 ? 6.577 36.319 -22.451 1.00 71.75 524 THR A C 1
ATOM 4086 O O . THR A 1 524 ? 6.964 36.309 -23.617 1.00 71.75 524 THR A O 1
ATOM 4089 N N . LYS A 1 525 ? 6.772 37.379 -21.648 1.00 71.19 525 LYS A N 1
ATOM 4090 C CA . LYS A 1 525 ? 7.474 38.617 -22.059 1.00 71.19 525 LYS A CA 1
ATOM 4091 C C . LYS A 1 525 ? 9.006 38.531 -21.974 1.00 71.19 525 LYS A C 1
ATOM 4093 O O . LYS A 1 525 ? 9.681 39.438 -22.447 1.00 71.19 525 LYS A O 1
ATOM 4098 N N . SER A 1 526 ? 9.553 37.489 -21.351 1.00 79.44 526 SER A N 1
ATOM 4099 C CA . SER A 1 526 ? 10.993 37.316 -21.136 1.00 79.44 526 SER A CA 1
ATOM 4100 C C . SER A 1 526 ? 11.389 35.833 -21.173 1.00 79.44 526 SER A C 1
ATOM 4102 O O . SER A 1 526 ? 10.551 34.972 -20.888 1.00 79.44 526 SER A O 1
ATOM 4104 N N . PRO A 1 527 ? 12.653 35.511 -21.511 1.00 84.38 527 PRO A N 1
ATOM 4105 C CA . PRO A 1 527 ? 13.111 34.132 -21.596 1.00 84.38 527 PRO A CA 1
ATOM 4106 C C . PRO A 1 527 ? 13.353 33.546 -20.198 1.00 84.38 527 PRO A C 1
ATOM 4108 O O . PRO A 1 527 ? 14.009 34.166 -19.352 1.00 84.38 527 PRO A O 1
ATOM 4111 N N . LYS A 1 528 ? 12.861 32.324 -19.973 1.00 88.31 528 LYS A N 1
ATOM 4112 C CA . LYS A 1 528 ? 13.041 31.552 -18.735 1.00 88.31 528 LYS A CA 1
ATOM 4113 C C . LYS A 1 528 ? 14.240 30.613 -18.851 1.00 88.31 528 LYS A C 1
ATOM 4115 O O . LYS A 1 528 ? 14.597 30.178 -19.946 1.00 88.31 528 LYS A O 1
ATOM 4120 N N . LYS A 1 529 ? 14.868 30.262 -17.726 1.00 90.12 529 LYS A N 1
ATOM 4121 C CA . LYS A 1 529 ? 15.924 29.236 -17.725 1.00 90.12 529 LYS A CA 1
ATOM 4122 C C . LYS A 1 529 ? 15.300 27.869 -17.987 1.00 90.12 529 LYS A C 1
ATOM 4124 O O . LYS A 1 529 ? 14.314 27.517 -17.344 1.00 90.12 529 LYS A O 1
ATOM 4129 N N . ILE A 1 530 ? 15.914 27.057 -18.848 1.00 88.38 530 ILE A N 1
ATOM 4130 C CA . ILE A 1 530 ? 15.404 25.703 -19.132 1.00 88.38 530 ILE A CA 1
ATOM 4131 C C . ILE A 1 530 ? 15.353 24.855 -17.860 1.00 88.38 530 ILE A C 1
ATOM 4133 O O . ILE A 1 530 ? 14.389 24.131 -17.639 1.00 88.38 530 ILE A O 1
ATOM 4137 N N . LYS A 1 531 ? 16.320 25.027 -16.952 1.00 84.19 531 LYS A N 1
ATOM 4138 C CA . LYS A 1 531 ? 16.305 24.381 -15.633 1.00 84.19 531 LYS A CA 1
ATOM 4139 C C . LYS A 1 531 ? 14.987 24.594 -14.872 1.00 84.19 531 LYS A C 1
ATOM 4141 O O . LYS A 1 531 ? 14.485 23.644 -14.283 1.00 84.19 531 LYS A O 1
ATOM 4146 N N . GLU A 1 532 ? 14.454 25.814 -14.883 1.00 85.88 532 GLU A N 1
ATOM 4147 C CA . GLU A 1 532 ? 13.204 26.172 -14.195 1.00 85.88 532 GLU A CA 1
ATOM 4148 C C . GLU A 1 532 ? 12.000 25.557 -14.920 1.00 85.88 532 GLU A C 1
ATOM 4150 O O . GLU A 1 532 ? 11.133 24.967 -14.286 1.00 85.88 532 GLU A O 1
ATOM 4155 N N . LEU A 1 533 ? 11.996 25.587 -16.256 1.00 83.88 533 LEU A N 1
ATOM 4156 C CA . LEU A 1 533 ? 10.951 24.968 -17.081 1.00 83.88 533 LEU A CA 1
ATOM 4157 C C . LEU A 1 533 ? 10.864 23.444 -16.885 1.00 83.88 533 LEU A C 1
ATOM 4159 O O . LEU A 1 533 ? 9.777 22.890 -16.743 1.00 83.88 533 LEU A O 1
ATOM 4163 N N . LEU A 1 534 ? 12.004 22.753 -16.821 1.00 81.75 534 LEU A N 1
ATOM 4164 C CA . LEU A 1 534 ? 12.050 21.306 -16.571 1.00 81.75 534 LEU A CA 1
ATOM 4165 C C . LEU A 1 534 ? 11.675 20.939 -15.128 1.00 81.75 534 LEU A C 1
ATOM 4167 O O . LEU A 1 534 ? 11.227 19.819 -14.869 1.00 81.75 534 LEU A O 1
ATOM 4171 N N . GLN A 1 535 ? 11.862 21.867 -14.184 1.00 78.00 535 GLN A N 1
ATOM 4172 C CA . GLN A 1 535 ? 11.362 21.737 -12.816 1.00 78.00 535 GLN A CA 1
ATOM 4173 C C . GLN A 1 535 ? 9.839 21.904 -12.768 1.00 78.00 535 GLN A C 1
ATOM 4175 O O . GLN A 1 535 ? 9.177 21.070 -12.157 1.00 78.00 535 GLN A O 1
ATOM 4180 N N . GLU A 1 536 ? 9.282 22.908 -13.458 1.00 79.50 536 GLU A N 1
ATOM 4181 C CA . GLU A 1 536 ? 7.831 23.121 -13.593 1.00 79.50 536 GLU A CA 1
ATOM 4182 C C . GLU A 1 536 ? 7.132 21.890 -14.210 1.00 79.50 536 GLU A C 1
ATOM 4184 O O . GLU A 1 536 ? 6.051 21.505 -13.765 1.00 79.50 536 GLU A O 1
ATOM 4189 N N . LEU A 1 537 ? 7.774 21.199 -15.160 1.00 72.44 537 LEU A N 1
ATOM 4190 C CA . LEU A 1 537 ? 7.266 19.958 -15.766 1.00 72.44 537 LEU A CA 1
ATOM 4191 C C . LEU A 1 537 ? 7.499 18.681 -14.939 1.00 72.44 537 LEU A C 1
ATOM 4193 O O . LEU A 1 537 ? 7.122 17.598 -15.379 1.00 72.44 537 LEU A O 1
ATOM 4197 N N . HIS A 1 538 ? 8.101 18.778 -13.748 1.00 70.12 538 HIS A N 1
ATOM 4198 C CA . HIS A 1 538 ? 8.336 17.641 -12.845 1.00 70.12 538 HIS A CA 1
ATOM 4199 C C . HIS A 1 538 ? 9.160 16.493 -13.473 1.00 70.12 538 HIS A C 1
ATOM 4201 O O . HIS A 1 538 ? 9.079 15.348 -13.031 1.00 70.12 538 HIS A O 1
ATOM 4207 N N . ILE A 1 539 ? 9.998 16.792 -14.474 1.00 65.75 539 ILE A N 1
ATOM 4208 C CA . ILE A 1 539 ? 10.875 15.805 -15.129 1.00 65.75 539 ILE A CA 1
ATOM 4209 C C . ILE A 1 539 ? 11.931 15.317 -14.129 1.00 65.75 539 ILE A C 1
ATOM 4211 O O . ILE A 1 539 ? 12.477 16.131 -13.384 1.00 65.75 539 ILE A O 1
ATOM 4215 N N . ALA A 1 540 ? 12.256 14.024 -14.087 1.00 53.78 540 ALA A N 1
ATOM 4216 C CA . ALA A 1 540 ? 13.249 13.496 -13.145 1.00 53.78 540 ALA A CA 1
ATOM 4217 C C . ALA A 1 540 ? 14.680 13.954 -13.499 1.00 53.78 540 ALA A C 1
ATOM 4219 O O . ALA A 1 540 ? 15.022 14.084 -14.670 1.00 53.78 540 ALA A O 1
ATOM 4220 N N . GLN A 1 541 ? 15.558 14.165 -12.508 1.00 54.81 541 GLN A N 1
ATOM 4221 C CA . GLN A 1 541 ? 16.935 14.658 -12.733 1.00 54.81 541 GLN A CA 1
ATOM 4222 C C . GLN A 1 541 ? 17.750 13.881 -13.791 1.00 54.81 541 GLN A C 1
ATOM 4224 O O . GLN A 1 541 ? 18.406 14.533 -14.602 1.00 54.81 541 GLN A O 1
ATOM 4229 N N . PRO A 1 542 ? 17.714 12.534 -13.849 1.00 53.53 542 PRO A N 1
ATOM 4230 C CA . PRO A 1 542 ? 18.421 11.789 -14.893 1.00 53.53 542 PRO A CA 1
ATOM 4231 C C . PRO A 1 542 ? 17.876 12.078 -16.299 1.00 53.53 542 PRO A C 1
ATOM 4233 O O . PRO A 1 542 ? 18.644 12.221 -17.242 1.00 53.53 542 PRO A O 1
ATOM 4236 N N . GLU A 1 543 ? 16.557 12.232 -16.421 1.00 60.28 543 GLU A N 1
ATOM 4237 C CA . GLU A 1 543 ? 15.863 12.513 -17.680 1.00 60.28 543 GLU A CA 1
ATOM 4238 C C . GLU A 1 543 ? 16.057 13.969 -18.127 1.00 60.28 543 GLU A C 1
ATOM 4240 O O . GLU A 1 543 ? 16.212 14.240 -19.316 1.00 60.28 543 GLU A O 1
ATOM 4245 N N . ARG A 1 544 ? 16.164 14.909 -17.173 1.00 73.06 544 ARG A N 1
ATOM 4246 C CA . ARG A 1 544 ? 16.528 16.303 -17.461 1.00 73.06 544 ARG A CA 1
ATOM 4247 C C . ARG A 1 544 ? 17.870 16.377 -18.176 1.00 73.06 544 ARG A C 1
ATOM 4249 O O . ARG A 1 544 ? 17.996 17.162 -19.099 1.00 73.06 544 ARG A O 1
ATOM 4256 N N . LYS A 1 545 ? 18.879 15.600 -17.774 1.00 75.12 545 LYS A N 1
ATOM 4257 C CA . LYS A 1 545 ? 20.242 15.710 -18.334 1.00 75.12 545 LYS A CA 1
ATOM 4258 C C . LYS A 1 545 ? 20.325 15.394 -19.830 1.00 75.12 545 LYS A C 1
ATOM 4260 O O . LYS A 1 545 ? 21.158 15.976 -20.518 1.00 75.12 545 LYS A O 1
ATOM 4265 N N . LEU A 1 546 ? 19.455 14.513 -20.319 1.00 81.56 546 LEU A N 1
ATOM 4266 C CA . LEU A 1 546 ? 19.367 14.130 -21.731 1.00 81.56 546 LEU A CA 1
ATOM 4267 C C . LEU A 1 546 ? 18.253 14.876 -22.473 1.00 81.56 546 LEU A C 1
ATOM 4269 O O . LEU A 1 546 ? 17.970 14.548 -23.623 1.00 81.56 546 LEU A O 1
ATOM 4273 N N . TRP A 1 547 ? 17.598 15.849 -21.829 1.00 88.25 547 TRP A N 1
ATOM 4274 C CA . TRP A 1 547 ? 16.438 16.522 -22.400 1.00 88.25 547 TRP A CA 1
ATOM 4275 C C . TRP A 1 547 ? 16.839 17.313 -23.652 1.00 88.25 547 TRP A C 1
ATOM 4277 O O . TRP A 1 547 ? 17.673 18.221 -23.539 1.00 88.25 547 TRP A O 1
ATOM 4287 N N . PRO A 1 548 ? 16.276 16.978 -24.825 1.00 92.06 548 PRO A N 1
ATOM 4288 C CA . PRO A 1 548 ? 16.718 17.533 -26.087 1.00 92.06 548 PRO A CA 1
ATOM 4289 C C . PRO A 1 548 ? 16.182 18.942 -26.306 1.00 92.06 548 PRO A C 1
ATOM 4291 O O . PRO A 1 548 ? 15.050 19.291 -25.945 1.00 92.06 548 PRO A O 1
ATOM 4294 N N . VAL A 1 549 ? 17.014 19.729 -26.969 1.00 94.56 549 VAL A N 1
ATOM 4295 C CA . VAL A 1 549 ? 16.721 21.045 -27.517 1.00 94.56 549 VAL A CA 1
ATOM 4296 C C . VAL A 1 549 ? 17.198 21.094 -28.962 1.00 94.56 549 VAL A C 1
ATOM 4298 O O . VAL A 1 549 ? 18.170 20.427 -29.322 1.00 94.56 549 VAL A O 1
ATOM 4301 N N . VAL A 1 550 ? 16.540 21.913 -29.782 1.00 94.44 550 VAL A N 1
ATOM 4302 C CA . VAL A 1 550 ? 17.035 22.241 -31.125 1.00 94.44 550 VAL A CA 1
ATOM 4303 C C . VAL A 1 550 ? 17.488 23.685 -31.136 1.00 94.44 550 VAL A C 1
ATOM 4305 O O . VAL A 1 550 ? 16.770 24.578 -30.675 1.00 94.44 550 VAL A O 1
ATOM 4308 N N . VAL A 1 551 ? 18.688 23.903 -31.657 1.00 94.19 551 VAL A N 1
ATOM 4309 C CA . VAL A 1 551 ? 19.371 25.189 -31.629 1.00 94.19 551 VAL A CA 1
ATOM 4310 C C . VAL A 1 551 ? 19.643 25.659 -33.051 1.00 94.19 551 VAL A C 1
ATOM 4312 O O . VAL A 1 551 ? 20.149 24.902 -33.881 1.00 94.19 551 VAL A O 1
ATOM 4315 N N . ASN A 1 552 ? 19.310 26.920 -33.315 1.00 90.88 552 ASN A N 1
ATOM 4316 C CA . ASN A 1 552 ? 19.708 27.657 -34.504 1.00 90.88 552 ASN A CA 1
ATOM 4317 C C . ASN A 1 552 ? 20.850 28.604 -34.119 1.00 90.88 552 ASN A C 1
ATOM 4319 O O . ASN A 1 552 ? 20.633 29.574 -33.390 1.00 90.88 552 ASN A O 1
ATOM 4323 N N . SER A 1 553 ? 22.070 28.315 -34.574 1.00 83.81 553 SER A N 1
ATOM 4324 C CA . SER A 1 553 ? 23.288 28.959 -34.061 1.00 83.81 553 SER A CA 1
ATOM 4325 C C . SER A 1 553 ? 23.358 28.858 -32.525 1.00 83.81 553 SER A C 1
ATOM 4327 O O . SER A 1 553 ? 23.526 27.751 -32.014 1.00 83.81 553 SER A O 1
ATOM 4329 N N . ASP A 1 554 ? 23.169 29.957 -31.790 1.00 81.88 554 ASP A N 1
ATOM 4330 C CA . ASP A 1 554 ? 23.206 29.992 -30.319 1.00 81.88 554 ASP A CA 1
ATOM 4331 C C . ASP A 1 554 ? 21.814 30.109 -29.672 1.00 81.88 554 ASP A C 1
ATOM 4333 O O . ASP A 1 554 ? 21.685 30.105 -28.446 1.00 81.88 554 ASP A O 1
ATOM 4337 N N . GLU A 1 555 ? 20.753 30.205 -30.477 1.00 89.00 555 GLU A N 1
ATOM 4338 C CA . GLU A 1 555 ? 19.387 30.367 -29.991 1.00 89.00 555 GLU A CA 1
ATOM 4339 C C . GLU A 1 555 ? 18.611 29.045 -29.998 1.00 89.00 555 GLU A C 1
ATOM 4341 O O . GLU A 1 555 ? 18.548 28.344 -31.006 1.00 89.00 555 GLU A O 1
ATOM 4346 N N . ILE A 1 556 ? 17.951 28.721 -28.884 1.00 93.19 556 ILE A N 1
ATOM 4347 C CA . ILE A 1 556 ? 17.093 27.537 -28.779 1.00 93.19 556 ILE A CA 1
ATOM 4348 C C . ILE A 1 556 ? 15.730 27.828 -29.408 1.00 93.19 556 ILE A C 1
ATOM 4350 O O . ILE A 1 556 ? 14.941 28.607 -28.871 1.00 93.19 556 ILE A O 1
ATOM 4354 N N . VAL A 1 557 ? 15.448 27.156 -30.523 1.00 91.75 557 VAL A N 1
ATOM 4355 C CA . VAL A 1 557 ? 14.230 27.342 -31.327 1.00 91.75 557 VAL A CA 1
ATOM 4356 C C . VAL A 1 557 ? 13.147 26.309 -31.014 1.00 91.75 557 VAL A C 1
ATOM 4358 O O . VAL A 1 557 ? 11.972 26.545 -31.286 1.00 91.75 557 VAL A O 1
ATOM 4361 N N . TRP A 1 558 ? 13.519 25.187 -30.393 1.00 93.56 558 TRP A N 1
ATOM 4362 C CA . TRP A 1 558 ? 12.602 24.118 -30.000 1.00 93.56 558 TRP A CA 1
ATOM 4363 C C . TRP A 1 558 ? 13.046 23.473 -28.686 1.00 93.56 558 TRP A C 1
ATOM 4365 O O . TRP A 1 558 ? 14.238 23.255 -28.452 1.00 93.56 558 TRP A O 1
ATOM 4375 N N . LEU A 1 559 ? 12.073 23.134 -27.842 1.00 92.19 559 LEU A N 1
ATOM 4376 C CA . LEU A 1 559 ? 12.263 22.420 -26.583 1.00 92.19 559 LEU A CA 1
ATOM 4377 C C . LEU A 1 559 ? 11.152 21.376 -26.441 1.00 92.19 559 LEU A C 1
ATOM 4379 O O . LEU A 1 559 ? 9.970 21.709 -26.561 1.00 92.19 559 LEU A O 1
ATOM 4383 N N . ARG A 1 560 ? 11.522 20.125 -26.141 1.00 89.06 560 ARG A N 1
ATOM 4384 C CA . ARG A 1 560 ? 10.565 19.021 -25.983 1.00 89.06 560 ARG A CA 1
ATOM 4385 C C . ARG A 1 560 ? 9.465 19.397 -24.988 1.00 89.06 560 ARG A C 1
ATOM 4387 O O . ARG A 1 560 ? 9.753 19.766 -23.849 1.00 89.06 560 ARG A O 1
ATOM 4394 N N . GLY A 1 561 ? 8.213 19.254 -25.424 1.00 83.00 561 GLY A N 1
ATOM 4395 C CA . GLY A 1 561 ? 7.020 19.508 -24.613 1.00 83.00 561 GLY A CA 1
ATOM 4396 C C . GLY A 1 561 ? 6.566 20.970 -24.552 1.00 83.00 561 GLY A C 1
ATOM 4397 O O . GLY A 1 561 ? 5.603 21.253 -23.843 1.00 83.00 561 GLY A O 1
ATOM 4398 N N . PHE A 1 562 ? 7.209 21.887 -25.284 1.00 85.06 562 PHE A N 1
ATOM 4399 C CA . PHE A 1 562 ? 6.819 23.298 -25.331 1.00 85.06 562 PHE A CA 1
ATOM 4400 C C . PHE A 1 562 ? 6.413 23.751 -26.746 1.00 85.06 562 PHE A C 1
ATOM 4402 O O . PHE A 1 562 ? 6.963 23.259 -27.733 1.00 85.06 562 PHE A O 1
ATOM 4409 N N . PRO A 1 563 ? 5.470 24.708 -26.862 1.00 84.69 563 PRO A N 1
ATOM 4410 C CA . PRO A 1 563 ? 5.186 25.405 -28.116 1.00 84.69 563 PRO A CA 1
ATOM 4411 C C . PRO A 1 563 ? 6.394 26.173 -28.667 1.00 84.69 563 PRO A C 1
ATOM 4413 O O . PRO A 1 563 ? 7.285 26.572 -27.910 1.00 84.69 563 PRO A O 1
ATOM 4416 N N . ALA A 1 564 ? 6.372 26.462 -29.968 1.00 84.12 564 ALA A N 1
ATOM 4417 C CA . ALA A 1 564 ? 7.363 27.305 -30.626 1.00 84.12 564 ALA A CA 1
ATOM 4418 C C . ALA A 1 564 ? 7.369 28.735 -30.033 1.00 84.12 564 ALA A C 1
ATOM 4420 O O . ALA A 1 564 ? 6.288 29.294 -29.770 1.00 84.12 564 ALA A O 1
ATOM 4421 N N . PRO A 1 565 ? 8.553 29.358 -29.849 1.00 85.19 565 PRO A N 1
ATOM 4422 C CA . PRO A 1 565 ? 8.666 30.741 -29.394 1.00 85.19 565 PRO A CA 1
ATOM 4423 C C . PRO A 1 565 ? 7.850 31.693 -30.269 1.00 85.19 565 PRO A C 1
ATOM 4425 O O . PRO A 1 565 ? 7.960 31.660 -31.491 1.00 85.19 565 PRO A O 1
ATOM 4428 N N . SER A 1 566 ? 7.073 32.599 -29.664 1.00 81.44 566 SER A N 1
ATOM 4429 C CA . SER A 1 566 ? 6.161 33.486 -30.411 1.00 81.44 566 SER A CA 1
ATOM 4430 C C . SER A 1 566 ? 6.858 34.332 -31.484 1.00 81.44 566 SER A C 1
ATOM 4432 O O . SER A 1 566 ? 6.253 34.625 -32.506 1.00 81.44 566 SER A O 1
ATOM 4434 N N . LYS A 1 567 ? 8.131 34.694 -31.273 1.00 82.25 567 LYS A N 1
ATOM 4435 C CA . LYS A 1 567 ? 8.943 35.463 -32.232 1.00 82.25 567 LYS A CA 1
ATOM 4436 C C . LYS A 1 567 ? 9.423 34.658 -33.447 1.00 82.25 567 LYS A C 1
ATOM 4438 O O . LYS A 1 567 ? 9.873 35.256 -34.414 1.00 82.25 567 LYS A O 1
ATOM 4443 N N . LEU A 1 568 ? 9.367 33.328 -33.368 1.00 85.50 568 LEU A N 1
ATOM 4444 C CA . LEU A 1 568 ? 9.764 32.405 -34.432 1.00 85.50 568 LEU A CA 1
ATOM 4445 C C . LEU A 1 568 ? 8.551 31.779 -35.120 1.00 85.50 568 LEU A C 1
ATOM 4447 O O . LEU A 1 568 ? 8.727 30.865 -35.912 1.00 85.50 568 LEU A O 1
ATOM 4451 N N . ARG A 1 569 ? 7.326 32.219 -34.809 1.00 84.06 569 ARG A N 1
ATOM 4452 C CA . ARG A 1 569 ? 6.122 31.717 -35.475 1.00 84.06 569 ARG A CA 1
ATOM 4453 C C . ARG A 1 569 ? 5.983 32.323 -36.875 1.00 84.06 569 ARG A C 1
ATOM 4455 O O . ARG A 1 569 ? 6.398 33.470 -37.057 1.00 84.06 569 ARG A O 1
ATOM 4462 N N . PRO A 1 570 ? 5.365 31.598 -37.825 1.00 82.94 570 PRO A N 1
ATOM 4463 C CA . PRO A 1 570 ? 5.117 32.116 -39.162 1.00 82.94 570 PRO A CA 1
ATOM 4464 C C . PRO A 1 570 ? 4.285 33.395 -39.112 1.00 82.94 570 PRO A C 1
ATOM 4466 O O . PRO A 1 570 ? 3.348 33.501 -38.309 1.00 82.94 570 PRO A O 1
ATOM 4469 N N . LYS A 1 571 ? 4.598 34.356 -39.980 1.00 80.25 571 LYS A N 1
ATOM 4470 C CA . LYS A 1 571 ? 3.706 35.504 -40.198 1.00 80.25 571 LYS A CA 1
ATOM 4471 C C . LYS A 1 571 ? 2.424 35.059 -40.912 1.00 80.25 571 LYS A C 1
ATOM 4473 O O . LYS A 1 571 ? 2.380 34.003 -41.536 1.00 80.25 571 LYS A O 1
ATOM 4478 N N . ALA A 1 572 ? 1.365 35.865 -40.811 1.00 71.50 572 ALA A N 1
ATOM 4479 C CA . ALA A 1 572 ? 0.054 35.542 -41.389 1.00 71.50 572 ALA A CA 1
ATOM 4480 C C . ALA A 1 572 ? 0.072 35.400 -42.926 1.00 71.50 572 ALA A C 1
ATOM 4482 O O . ALA A 1 572 ? -0.829 34.787 -43.489 1.00 71.50 572 ALA A O 1
ATOM 4483 N N . ASP A 1 573 ? 1.087 35.964 -43.578 1.00 73.44 573 ASP A N 1
ATOM 4484 C CA . ASP A 1 573 ? 1.355 35.957 -45.015 1.00 73.44 573 ASP A CA 1
ATOM 4485 C C . ASP A 1 573 ? 2.505 35.014 -45.420 1.00 73.44 573 ASP A C 1
ATOM 4487 O O . ASP A 1 573 ? 2.942 35.044 -46.566 1.00 73.44 573 ASP A O 1
ATOM 4491 N N . ALA A 1 574 ? 3.029 34.194 -44.503 1.00 76.38 574 ALA A N 1
ATOM 4492 C CA . ALA A 1 574 ? 4.111 33.266 -44.817 1.00 76.38 574 ALA A CA 1
ATOM 4493 C C . ALA A 1 574 ? 3.611 32.124 -45.717 1.00 76.38 574 ALA A C 1
ATOM 4495 O O . ALA A 1 574 ? 2.648 31.452 -45.362 1.00 76.38 574 ALA A O 1
ATOM 4496 N N . ASP A 1 575 ? 4.309 31.854 -46.827 1.00 78.38 575 ASP A N 1
ATOM 4497 C CA . ASP A 1 575 ? 3.981 30.765 -47.766 1.00 78.38 575 ASP A CA 1
ATOM 4498 C C . ASP A 1 575 ? 4.461 29.381 -47.284 1.00 78.38 575 ASP A C 1
ATOM 4500 O O . ASP A 1 575 ? 3.946 28.343 -47.711 1.00 78.38 575 ASP A O 1
ATOM 4504 N N . GLN A 1 576 ? 5.466 29.338 -46.399 1.00 82.38 576 GLN A N 1
ATOM 4505 C CA . GLN A 1 576 ? 6.078 28.101 -45.900 1.00 82.38 576 GLN A CA 1
ATOM 4506 C C . GLN A 1 576 ? 6.470 28.207 -44.426 1.00 82.38 576 GLN A C 1
ATOM 4508 O O . GLN A 1 576 ? 7.035 29.209 -43.987 1.00 82.38 576 GLN A O 1
ATOM 4513 N N . ALA A 1 577 ? 6.267 27.125 -43.682 1.00 88.00 577 ALA A N 1
ATOM 4514 C CA . ALA A 1 577 ? 6.702 26.966 -42.301 1.00 88.00 577 ALA A CA 1
ATOM 4515 C C . ALA A 1 577 ? 7.510 25.675 -42.126 1.00 88.00 577 ALA A C 1
ATOM 4517 O O . ALA A 1 577 ? 7.446 24.770 -42.951 1.00 88.00 577 ALA A O 1
ATOM 4518 N N . VAL A 1 578 ? 8.236 25.563 -41.021 1.00 89.12 578 VAL A N 1
ATOM 4519 C CA . VAL A 1 578 ? 8.947 24.345 -40.624 1.00 89.12 578 VAL A CA 1
ATOM 4520 C C . VAL A 1 578 ? 8.299 23.777 -39.370 1.00 89.12 578 VAL A C 1
ATOM 4522 O O . VAL A 1 578 ? 8.017 24.512 -38.425 1.00 89.12 578 VAL A O 1
ATOM 4525 N N . VAL A 1 579 ? 8.087 22.465 -39.331 1.00 90.00 579 VAL A N 1
ATOM 4526 C CA . VAL A 1 579 ? 7.719 21.751 -38.104 1.00 90.00 579 VAL A CA 1
ATOM 4527 C C . VAL A 1 579 ? 8.863 20.835 -37.700 1.00 90.00 579 VAL A C 1
ATOM 4529 O O . VAL A 1 579 ? 9.419 20.129 -38.536 1.00 90.00 579 VAL A O 1
ATOM 4532 N N . ILE A 1 580 ? 9.215 20.854 -36.413 1.00 90.75 580 ILE A N 1
ATOM 4533 C CA . ILE A 1 580 ? 10.182 19.913 -35.851 1.00 90.75 580 ILE A CA 1
ATOM 4534 C C . ILE A 1 580 ? 9.441 18.912 -34.977 1.00 90.75 580 ILE A C 1
ATOM 4536 O O . ILE A 1 580 ? 8.792 19.284 -33.991 1.00 90.75 580 ILE A O 1
ATOM 4540 N N . ARG A 1 581 ? 9.551 17.639 -35.347 1.00 88.81 581 ARG A N 1
ATOM 4541 C CA . ARG A 1 581 ? 8.949 16.512 -34.646 1.00 88.81 581 ARG A CA 1
ATOM 4542 C C . ARG A 1 581 ? 10.026 15.676 -33.986 1.00 88.81 581 ARG A C 1
ATOM 4544 O O . ARG A 1 581 ? 11.121 15.503 -34.510 1.00 88.81 581 ARG A O 1
ATOM 4551 N N . GLU A 1 582 ? 9.660 15.128 -32.843 1.00 90.25 582 GLU A N 1
ATOM 4552 C CA . GLU A 1 582 ? 10.415 14.082 -32.183 1.00 90.25 582 GLU A CA 1
ATOM 4553 C C . GLU A 1 582 ? 9.596 12.793 -32.240 1.00 90.25 582 GLU A C 1
ATOM 4555 O O . GLU A 1 582 ? 8.489 12.731 -31.699 1.00 90.25 582 GLU A O 1
ATOM 4560 N N . VAL A 1 583 ? 10.144 11.771 -32.888 1.00 84.56 583 VAL A N 1
ATOM 4561 C CA . VAL A 1 583 ? 9.518 10.459 -33.069 1.00 84.56 583 VAL A CA 1
ATOM 4562 C C . VAL A 1 583 ? 10.365 9.421 -32.342 1.00 84.56 583 VAL A C 1
ATOM 4564 O O . VAL A 1 583 ? 11.591 9.455 -32.424 1.00 84.56 583 VAL A O 1
ATOM 4567 N N . ARG A 1 584 ? 9.768 8.490 -31.592 1.00 76.50 584 ARG A N 1
ATOM 4568 C CA . ARG A 1 584 ? 10.569 7.438 -30.942 1.00 76.50 584 ARG A CA 1
ATOM 4569 C C . ARG A 1 584 ? 11.000 6.415 -31.979 1.00 76.50 584 ARG A C 1
ATOM 4571 O O . ARG A 1 584 ? 10.177 6.004 -32.788 1.00 76.50 584 ARG A O 1
ATOM 4578 N N . LEU A 1 585 ? 12.238 5.918 -31.897 1.00 66.25 585 LEU A N 1
ATOM 4579 C CA . LEU A 1 585 ? 12.714 4.867 -32.809 1.00 66.25 585 LEU A CA 1
ATOM 4580 C C . LEU A 1 585 ? 11.793 3.639 -32.817 1.00 66.25 585 LEU A C 1
ATOM 4582 O O . LEU A 1 585 ? 11.575 3.029 -33.858 1.00 66.25 585 LEU A O 1
ATOM 4586 N N . ALA A 1 586 ? 11.227 3.298 -31.656 1.00 49.78 586 ALA A N 1
ATOM 4587 C CA . ALA A 1 586 ? 10.300 2.180 -31.515 1.00 49.78 586 ALA A CA 1
ATOM 4588 C C . ALA A 1 586 ? 9.017 2.334 -32.351 1.00 49.78 586 ALA A C 1
ATOM 4590 O O . ALA A 1 586 ? 8.452 1.320 -32.739 1.00 49.78 586 ALA A O 1
ATOM 4591 N N . ASP A 1 587 ? 8.589 3.568 -32.634 1.00 52.88 587 ASP A N 1
ATOM 4592 C CA . ASP A 1 587 ? 7.356 3.866 -33.371 1.00 52.88 587 ASP A CA 1
ATOM 4593 C C . ASP A 1 587 ? 7.589 3.900 -34.901 1.00 52.88 587 ASP A C 1
ATOM 4595 O O . ASP A 1 587 ? 6.631 3.944 -35.663 1.00 52.88 587 ASP A O 1
ATOM 4599 N N . VAL A 1 588 ? 8.854 3.870 -35.354 1.00 53.31 588 VAL A N 1
ATOM 4600 C CA . VAL A 1 588 ? 9.263 3.894 -36.779 1.00 53.31 588 VAL A CA 1
ATOM 4601 C C . VAL A 1 588 ? 9.647 2.497 -37.298 1.00 53.31 588 VAL A C 1
ATOM 4603 O O . VAL A 1 588 ? 9.703 2.274 -38.504 1.00 53.31 588 VAL A O 1
ATOM 4606 N N . MET A 1 589 ? 9.930 1.545 -36.399 1.00 37.72 589 MET A N 1
ATOM 4607 C CA . MET A 1 589 ? 10.288 0.153 -36.737 1.00 37.72 589 MET A CA 1
ATOM 4608 C C . MET A 1 589 ? 9.097 -0.826 -36.736 1.00 37.72 589 MET A C 1
ATOM 4610 O O . MET A 1 589 ? 9.291 -2.023 -36.959 1.00 37.72 589 MET A O 1
ATOM 4614 N N . THR A 1 590 ? 7.891 -0.326 -36.471 1.00 31.94 590 THR A N 1
ATOM 4615 C CA . THR A 1 590 ? 6.592 -0.971 -36.743 1.00 31.94 590 THR A CA 1
ATOM 4616 C C . THR A 1 590 ? 5.995 -0.377 -37.996 1.00 31.94 590 THR A C 1
ATOM 4618 O O . THR A 1 590 ? 5.442 -1.163 -38.795 1.00 31.94 590 THR A O 1
#